Protein AF-A0A7K3WGF0-F1 (afdb_monomer)

Foldseek 3Di:
DKDKDKDKDKAQAFLVLLLVVVQCQQCCCVQFPFWPGKDFPDDDPQKTWIWTWGQQLNDTKIFIWIKGRDVVQSKMWIKTPGDIQQWPIKIWIWGWADPDRRMTMIMIMMITDTDPDRDPSDPPQHDNVSSVVSVVSRCVLRVVRSNVSSSVVRCVVVADDDFKGKDKDKDKAQAALLLLLVLVPPQQCCLLQFVQWPGWDFPDDDPFKTKIKTWGADPNDIDIFIKIWGDPPVQSKIKIWTPDDDQQWPTKIKMWGWADPDRRMIMIMIMMITGGDPFRPPRDPPDGDNVSVCVVVVVVVVVSVVRNVVSSRCCRRVVASQKAKDKDKDDAQAALLLLLVLLVVLVPQLVAPPADDRWDFPDDDPFKTWTWDDDVPWDIWIKIWGDSSRQSKIKIWTPDDTPQWPTKIWMWGWDDDPRHIMIMIMIMTGTDVVSCVPPPDVPDSSVVSSVVRVVSRVSVVVSSVSSNVPSVDPPPDDPPPPVPPPPDDPDPPPPD

Secondary structure (DSSP, 8-state):
--EEEEEEEEESS-HHHHHHHHH-GGGHHHH-TTEEEEEEEEEETTEEEEEEEEEETTEEEEEEEEEEEEGGGTEEEEEEEEPPTTEEEEEEEEEEEEEETTEEEEEEEEEEEE-S--TTSSTT--SHHHHHHHHHHHHHHHHHHHHHHHHHHHHHHT---SSEEEEEEEEEESS-HHHHHHHHH-GGGHHHH-TTEEEEEEEEE-SSEEEEEEEEEETTEEEEEEEEEEEEGGGTEEEEE-SSPPTTEEEEEEEEEEEESSSS-EEEEEEEEEEE-S--TTTBTTB-SHHHHHHHHHHHHHHHHHHHHHHHHHHHHH--TTEEEEEEEEEESS-HHHHHHHHTTTTTTHHHHTTSPPPEEEEE-SSEEEEEE--TTSPPEEEEEEEETTTTEEEEEEEEPPTTEEEEEEEEEEEEETTEEEEEEEEEEEE-HHHHHHSS----HHHHHHHHHHHHHHHHHHHHHHHHHHHHSPPPPPP---TT-SSS-SSSS---

Mean predicted aligned error: 14.02 Å

Solvent-accessible surface area (backbone atoms only — not comparable to full-atom values): 26636 Å² total; per-residue (Å²): 120,82,46,76,51,78,48,72,42,73,29,68,26,33,35,65,57,48,37,56,55,75,65,41,57,84,48,33,46,81,56,23,88,52,32,71,41,54,44,80,78,44,78,61,89,54,33,35,34,33,40,40,31,30,50,50,66,84,43,78,45,58,34,28,33,41,31,37,55,34,78,94,62,34,27,35,43,32,35,52,70,42,61,38,78,55,35,62,40,40,37,40,40,38,37,37,47,65,76,46,83,54,24,16,36,44,35,42,34,39,44,35,30,61,42,92,78,45,68,82,59,44,90,96,32,73,46,73,68,48,46,50,52,51,51,52,53,34,49,51,51,48,51,56,48,40,48,52,30,51,33,52,53,33,37,58,75,67,57,65,71,89,50,56,42,65,51,70,49,70,48,79,29,76,28,31,31,68,59,51,37,49,59,68,69,40,46,73,53,33,39,49,52,36,87,46,33,70,40,37,43,79,77,50,69,65,99,67,35,41,27,33,38,38,32,28,57,53,98,91,39,81,46,74,49,46,37,40,36,36,71,42,71,96,67,36,32,36,41,36,34,32,87,64,45,57,92,61,36,70,38,38,36,36,34,40,37,33,44,65,76,50,82,52,23,15,40,40,36,41,42,39,38,35,29,49,37,96,71,39,60,87,76,44,94,96,32,68,44,60,66,55,45,44,55,55,47,51,53,49,54,49,54,51,49,54,52,48,54,51,34,51,39,52,37,50,59,66,71,42,74,48,48,32,74,47,77,48,76,49,78,44,82,41,55,37,66,62,50,48,63,47,33,58,79,36,62,77,43,42,77,40,68,80,74,52,48,85,57,44,77,78,42,74,64,97,40,40,37,30,40,37,28,62,40,87,98,52,71,62,36,36,41,42,36,40,48,37,85,62,69,32,29,35,42,36,39,26,92,36,51,58,94,57,38,66,37,37,38,33,38,39,35,41,38,77,46,102,71,21,18,37,40,41,38,39,40,36,37,27,48,23,66,68,61,47,70,72,42,98,54,87,74,46,69,60,61,54,42,50,54,51,42,55,46,54,50,49,38,52,49,53,29,50,55,51,26,57,49,53,74,75,45,79,80,76,79,75,76,81,77,63,97,82,70,94,78,84,87,86,83,86,85,64,92,118

pLDDT: mean 82.48, std 15.1, range [29.67, 98.0]

Nearest PDB structures (foldseek):
  4xrw-assembly1_A  TM=4.717E-01  e=4.065E-22  Amycolatopsis orientalis
  2res-assembly1_A  TM=8.625E-01  e=3.646E-09  Streptomyces glaucescens
  5z8o-assembly1_A  TM=8.111E-01  e=3.290E-09  Mycolicibacterium smegmatis MC2 155
  2d4r-assembly1_A  TM=8.582E-01  e=3.327E-08  Thermus thermophilus HB8
  2le1-assembly1_A  TM=8.152E-01  e=8.493E-07  Thermobifida fusca YX

Structure (mmCIF, N/CA/C/O backbone):
data_AF-A0A7K3WGF0-F1
#
_entry.id   AF-A0A7K3WGF0-F1
#
loop_
_atom_site.group_PDB
_atom_site.id
_atom_site.type_symbol
_atom_site.label_atom_id
_atom_site.label_alt_id
_atom_site.label_comp_id
_atom_site.label_asym_id
_atom_site.label_entity_id
_atom_site.label_seq_id
_atom_site.pdbx_PDB_ins_code
_atom_site.Cartn_x
_atom_site.Cartn_y
_atom_site.Cartn_z
_atom_site.occupancy
_atom_site.B_iso_or_equiv
_atom_site.auth_seq_id
_atom_site.auth_comp_id
_atom_site.auth_asym_id
_atom_site.auth_atom_id
_atom_site.pdbx_PDB_model_num
ATOM 1 N N . MET A 1 1 ? 12.055 -16.720 -27.438 1.00 69.69 1 MET A N 1
ATOM 2 C CA . MET A 1 1 ? 10.874 -16.842 -26.551 1.00 69.69 1 MET A CA 1
ATOM 3 C C . MET A 1 1 ? 10.347 -15.445 -26.258 1.00 69.69 1 MET A C 1
ATOM 5 O O . MET A 1 1 ? 11.169 -14.547 -26.103 1.00 69.69 1 MET A O 1
ATOM 9 N N . ARG A 1 2 ? 9.026 -15.239 -26.269 1.00 83.62 2 ARG A N 1
ATOM 10 C CA . ARG A 1 2 ? 8.400 -13.961 -25.890 1.00 83.62 2 ARG A CA 1
ATOM 11 C C . ARG A 1 2 ? 8.045 -14.045 -24.406 1.00 83.62 2 ARG A C 1
ATOM 13 O O . ARG A 1 2 ? 7.442 -15.035 -24.006 1.00 83.62 2 ARG A O 1
ATOM 20 N N . ASN A 1 3 ? 8.461 -13.057 -23.628 1.00 88.75 3 ASN A N 1
ATOM 21 C CA . ASN A 1 3 ? 8.164 -12.948 -22.203 1.00 88.75 3 ASN A CA 1
ATOM 22 C C . ASN A 1 3 ? 7.114 -11.854 -21.992 1.00 88.75 3 ASN A C 1
ATOM 24 O O . ASN A 1 3 ? 7.047 -10.918 -22.793 1.00 88.75 3 ASN A O 1
ATOM 28 N N . HIS A 1 4 ? 6.332 -11.981 -20.923 1.00 90.44 4 HIS A N 1
ATOM 29 C CA . HIS A 1 4 ? 5.278 -11.042 -20.557 1.00 90.44 4 HIS A CA 1
ATOM 30 C C . HIS A 1 4 ? 5.321 -10.759 -19.051 1.00 90.44 4 HIS A C 1
ATOM 32 O O . HIS A 1 4 ? 5.556 -11.681 -18.270 1.00 90.44 4 HIS A O 1
ATOM 38 N N . ALA A 1 5 ? 5.084 -9.509 -18.659 1.00 88.44 5 ALA A N 1
ATOM 39 C CA . ALA A 1 5 ? 4.908 -9.091 -17.271 1.00 88.44 5 ALA A CA 1
ATOM 40 C C . ALA A 1 5 ? 3.811 -8.022 -17.187 1.00 88.44 5 ALA A C 1
ATOM 42 O O . ALA A 1 5 ? 3.735 -7.151 -18.054 1.00 88.44 5 ALA A O 1
ATOM 43 N N . SER A 1 6 ? 2.987 -8.071 -16.141 1.00 91.94 6 SER A N 1
ATOM 44 C CA . SER A 1 6 ? 1.867 -7.150 -15.935 1.00 91.94 6 SER A CA 1
ATOM 45 C C . SER A 1 6 ? 1.801 -6.730 -14.474 1.00 91.94 6 SER A C 1
ATOM 47 O O . SER A 1 6 ? 1.849 -7.570 -13.575 1.00 91.94 6 SER A O 1
ATOM 49 N N . HIS A 1 7 ? 1.699 -5.424 -14.255 1.00 91.50 7 HIS A N 1
ATOM 50 C CA . HIS A 1 7 ? 1.597 -4.802 -12.945 1.00 91.50 7 HIS A CA 1
ATOM 51 C C . HIS A 1 7 ? 0.440 -3.815 -12.945 1.00 91.50 7 HIS A C 1
ATOM 53 O O . HIS A 1 7 ? 0.090 -3.231 -13.971 1.00 91.50 7 HIS A O 1
ATOM 59 N N . SER A 1 8 ? -0.155 -3.603 -11.778 1.00 92.06 8 SER A N 1
ATOM 60 C CA . SER A 1 8 ? -1.238 -2.641 -11.640 1.00 92.06 8 SER A CA 1
ATOM 61 C C . SER A 1 8 ? -1.250 -2.015 -10.263 1.00 92.06 8 SER A C 1
ATOM 63 O O . SER A 1 8 ? -0.902 -2.670 -9.279 1.00 92.06 8 SER A O 1
ATOM 65 N N . VAL A 1 9 ? -1.736 -0.784 -10.185 1.00 91.25 9 VAL A N 1
ATOM 66 C CA . VAL A 1 9 ? -1.997 -0.105 -8.920 1.00 91.25 9 VAL A CA 1
ATOM 67 C C . VAL A 1 9 ? -3.327 0.637 -8.986 1.00 91.25 9 VAL A C 1
ATOM 69 O O . VAL A 1 9 ? -3.721 1.143 -10.035 1.00 91.25 9 VAL A O 1
ATOM 72 N N . VAL A 1 10 ? -4.030 0.703 -7.858 1.00 91.81 10 VAL A N 1
ATOM 73 C CA . VAL A 1 10 ? -5.218 1.551 -7.715 1.00 91.81 10 VAL A CA 1
ATOM 74 C C . VAL A 1 10 ? -4.774 2.958 -7.328 1.00 91.81 10 VAL A C 1
ATOM 76 O O . VAL A 1 10 ? -4.064 3.125 -6.332 1.00 91.81 10 VAL A O 1
ATOM 79 N N . CYS A 1 11 ? -5.230 3.960 -8.072 1.00 91.38 11 CYS A N 1
ATOM 80 C CA . CYS A 1 11 ? -5.015 5.374 -7.793 1.00 91.38 11 CYS A CA 1
ATOM 81 C C . CYS A 1 11 ? -6.334 6.006 -7.339 1.00 91.38 11 CYS A C 1
ATOM 83 O O . CYS A 1 11 ? -7.342 5.919 -8.043 1.00 91.38 11 CYS A O 1
ATOM 85 N N . ASN A 1 12 ? -6.322 6.678 -6.188 1.00 89.56 12 ASN A N 1
ATOM 86 C CA . ASN A 1 12 ? -7.443 7.471 -5.682 1.00 89.56 12 ASN A CA 1
ATOM 87 C C . ASN A 1 12 ? -7.426 8.867 -6.312 1.00 89.56 12 ASN A C 1
ATOM 89 O O . ASN A 1 12 ? -7.311 9.883 -5.632 1.00 89.56 12 ASN A O 1
ATOM 93 N N . ALA A 1 13 ? -7.468 8.885 -7.639 1.00 91.00 13 ALA A N 1
ATOM 94 C CA . ALA A 1 13 ? -7.493 10.082 -8.454 1.00 91.00 13 ALA A CA 1
ATOM 95 C C . ALA A 1 13 ? -8.327 9.827 -9.720 1.00 91.00 13 ALA A C 1
ATOM 97 O O . ALA A 1 13 ? -8.433 8.673 -10.165 1.00 91.00 13 ALA A O 1
ATOM 98 N N . PRO A 1 14 ? -8.874 10.886 -10.342 1.00 93.62 14 PRO A N 1
ATOM 99 C CA . PRO A 1 14 ? -9.517 10.780 -11.643 1.00 93.62 14 PRO A CA 1
ATOM 100 C C . PRO A 1 14 ? -8.577 10.166 -12.686 1.00 93.62 14 PRO A C 1
ATOM 102 O O . PRO A 1 14 ? -7.380 10.465 -12.726 1.00 93.62 14 PRO A O 1
ATOM 105 N N . ALA A 1 15 ? -9.131 9.344 -13.580 1.00 95.38 15 ALA A N 1
ATOM 106 C CA . ALA A 1 15 ? -8.353 8.664 -14.615 1.00 95.38 15 ALA A CA 1
ATOM 107 C C . ALA A 1 15 ? -7.576 9.643 -15.518 1.00 95.38 15 ALA A C 1
ATOM 109 O O . ALA A 1 15 ? -6.435 9.371 -15.886 1.00 95.38 15 ALA A O 1
ATOM 110 N N . ALA A 1 16 ? -8.159 10.812 -15.807 1.00 94.81 16 ALA A N 1
ATOM 111 C CA . ALA A 1 16 ? -7.507 11.872 -16.574 1.00 94.81 16 ALA A CA 1
ATOM 112 C C . ALA A 1 16 ? -6.228 12.384 -15.889 1.00 94.81 16 ALA A C 1
ATOM 114 O O . ALA A 1 16 ? -5.192 12.489 -16.531 1.00 94.81 16 ALA A O 1
ATOM 115 N N . THR A 1 17 ? -6.255 12.601 -14.570 1.00 95.12 17 THR A N 1
ATOM 116 C CA . THR A 1 17 ? -5.083 13.058 -13.805 1.00 95.12 17 THR A CA 1
ATOM 117 C C . THR A 1 17 ? -3.923 12.068 -13.895 1.00 95.12 17 THR A C 1
ATOM 119 O O . THR A 1 17 ? -2.773 12.467 -14.072 1.00 95.12 17 THR A O 1
ATOM 122 N N . VAL A 1 18 ? -4.213 10.768 -13.797 1.00 96.62 18 VAL A N 1
ATOM 123 C CA . VAL A 1 18 ? -3.192 9.718 -13.929 1.00 96.62 18 VAL A CA 1
ATOM 124 C C . VAL A 1 18 ? -2.687 9.623 -15.369 1.00 96.62 18 VAL A C 1
ATOM 126 O O . VAL A 1 18 ? -1.479 9.538 -15.584 1.00 96.62 18 VAL A O 1
ATOM 129 N N . HIS A 1 19 ? -3.587 9.693 -16.353 1.00 97.19 19 HIS A N 1
ATOM 130 C CA . HIS A 1 19 ? -3.232 9.700 -17.771 1.00 97.19 19 HIS A CA 1
ATOM 131 C C . HIS A 1 19 ? -2.302 10.874 -18.128 1.00 97.19 19 HIS A C 1
ATOM 133 O O . HIS A 1 19 ? -1.295 10.696 -18.817 1.00 97.19 19 HIS A O 1
ATOM 139 N N . ASP A 1 20 ? -2.583 12.063 -17.601 1.00 95.25 20 ASP A N 1
ATOM 140 C CA . ASP A 1 20 ? -1.766 13.256 -17.816 1.00 95.25 20 ASP A CA 1
ATOM 141 C C . ASP A 1 20 ? -0.372 13.121 -17.188 1.00 95.25 20 ASP A C 1
ATOM 143 O O . ASP A 1 20 ? 0.605 13.653 -17.714 1.00 95.25 20 ASP A O 1
ATOM 147 N N . LEU A 1 21 ? -0.240 12.405 -16.066 1.00 95.50 21 LEU A N 1
ATOM 148 C CA . LEU A 1 21 ? 1.060 12.123 -15.448 1.00 95.50 21 LEU A CA 1
ATOM 149 C C . LEU A 1 21 ? 1.896 11.148 -16.288 1.00 95.50 21 LEU A C 1
ATOM 151 O O . LEU A 1 21 ? 3.062 11.429 -16.564 1.00 95.50 21 LEU A O 1
ATOM 155 N N . ILE A 1 22 ? 1.314 10.035 -16.745 1.00 96.19 22 ILE A N 1
ATOM 156 C CA . ILE A 1 22 ? 2.056 9.050 -17.557 1.00 96.19 22 ILE A CA 1
ATOM 157 C C . ILE A 1 22 ? 2.433 9.596 -18.943 1.00 96.19 22 ILE A C 1
ATOM 159 O O . ILE A 1 22 ? 3.427 9.160 -19.528 1.00 96.19 22 ILE A O 1
ATOM 163 N N . SER A 1 23 ? 1.678 10.578 -19.447 1.00 95.00 23 SER A N 1
ATOM 164 C CA . SER A 1 23 ? 1.921 11.225 -20.743 1.00 95.00 23 SER A CA 1
ATOM 165 C C . SER A 1 23 ? 3.074 12.238 -20.716 1.00 95.00 23 SER A C 1
ATOM 167 O O . SER A 1 23 ? 3.663 12.511 -21.757 1.00 95.00 23 SER A O 1
ATOM 169 N N . ARG A 1 24 ? 3.429 12.798 -19.549 1.00 91.81 24 ARG A N 1
ATOM 170 C CA . ARG A 1 24 ? 4.448 13.859 -19.410 1.00 91.81 24 ARG A CA 1
ATOM 171 C C . ARG A 1 24 ? 5.840 13.297 -19.134 1.00 91.81 24 ARG A C 1
ATOM 173 O O . ARG A 1 24 ? 6.363 13.380 -18.025 1.00 91.81 24 ARG A O 1
ATOM 180 N N . THR A 1 25 ? 6.457 12.741 -20.167 1.00 91.81 25 THR A N 1
ATOM 181 C CA . THR A 1 25 ? 7.771 12.073 -20.101 1.00 91.81 25 THR A CA 1
ATOM 182 C C . THR A 1 25 ? 8.911 12.945 -19.610 1.00 91.81 25 THR A C 1
ATOM 184 O O . THR A 1 25 ? 9.773 12.473 -18.875 1.00 91.81 25 THR A O 1
ATOM 187 N N . SER A 1 26 ? 8.895 14.230 -19.953 1.00 89.56 26 SER A N 1
ATOM 188 C CA . SER A 1 26 ? 9.879 15.204 -19.478 1.00 89.56 26 SER A CA 1
ATOM 189 C C . SER A 1 26 ? 9.842 15.414 -17.959 1.00 89.56 26 SER A C 1
ATOM 191 O O . SER A 1 26 ? 10.837 15.843 -17.379 1.00 89.56 26 SER A O 1
ATOM 193 N N . GLU A 1 27 ? 8.731 15.085 -17.292 1.00 90.88 27 GLU A N 1
ATOM 194 C CA . GLU A 1 27 ? 8.596 15.174 -15.834 1.00 90.88 27 GLU A CA 1
ATOM 195 C C . GLU A 1 27 ? 8.996 13.880 -15.115 1.00 90.88 27 GLU A C 1
ATOM 197 O O . GLU A 1 27 ? 9.138 13.877 -13.891 1.00 90.88 27 GLU A O 1
ATOM 202 N N . TRP A 1 28 ? 9.215 12.781 -15.843 1.00 92.62 28 TRP A N 1
ATOM 203 C CA . TRP A 1 28 ? 9.505 11.475 -15.250 1.00 92.62 28 TRP A CA 1
ATOM 204 C C . TRP A 1 28 ? 10.722 11.461 -14.320 1.00 92.62 28 TRP A C 1
ATOM 206 O O . TRP A 1 28 ? 10.582 10.885 -13.249 1.00 92.62 28 TRP A O 1
ATOM 216 N N . PRO A 1 29 ? 11.852 12.142 -14.600 1.00 92.06 29 PRO A N 1
ATOM 217 C CA . PRO A 1 29 ? 12.977 12.182 -13.658 1.00 92.06 29 PRO A CA 1
ATOM 218 C C . PRO A 1 29 ? 12.641 12.813 -12.299 1.00 92.06 29 PRO A C 1
ATOM 220 O O . PRO A 1 29 ? 13.290 12.544 -11.294 1.00 92.06 29 PRO A O 1
ATOM 223 N N . ARG A 1 30 ? 11.620 13.677 -12.254 1.00 88.75 30 ARG A N 1
ATOM 224 C CA . ARG A 1 30 ? 11.115 14.265 -11.007 1.00 88.75 30 ARG A CA 1
ATOM 225 C C . ARG A 1 30 ? 10.089 13.360 -10.326 1.00 88.75 30 ARG A C 1
ATOM 227 O O . ARG A 1 30 ? 9.961 13.400 -9.104 1.00 88.75 30 ARG A O 1
ATOM 234 N N . LEU A 1 31 ? 9.304 12.628 -11.112 1.00 86.81 31 LEU A N 1
ATOM 235 C CA . LEU A 1 31 ? 8.191 11.821 -10.621 1.00 86.81 31 LEU A CA 1
ATOM 236 C C . LEU A 1 31 ? 8.635 10.426 -10.179 1.00 86.81 31 LEU A C 1
ATOM 238 O O . LEU A 1 31 ? 8.196 9.975 -9.129 1.00 86.81 31 LEU A O 1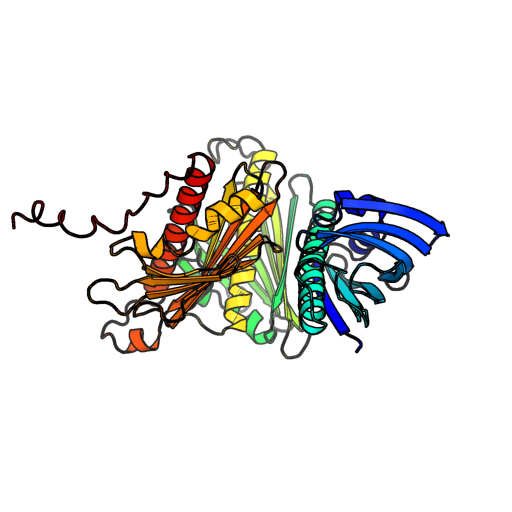
ATOM 242 N N . LEU A 1 32 ? 9.481 9.761 -10.965 1.00 89.00 32 LEU A N 1
ATOM 243 C CA . LEU A 1 32 ? 9.794 8.340 -10.860 1.00 89.00 32 LEU A CA 1
ATOM 244 C C . LEU A 1 32 ? 11.183 8.149 -10.263 1.00 89.00 32 LEU A C 1
ATOM 246 O O . LEU A 1 32 ? 12.183 8.524 -10.868 1.00 89.00 32 LEU A O 1
ATOM 250 N N . GLY A 1 33 ? 11.250 7.494 -9.107 1.00 84.50 33 GLY A N 1
ATOM 251 C CA . GLY A 1 33 ? 12.506 7.209 -8.416 1.00 84.50 33 GLY A CA 1
ATOM 252 C C . GLY A 1 33 ? 13.559 6.477 -9.266 1.00 84.50 33 GLY A C 1
ATOM 253 O O . GLY A 1 33 ? 14.732 6.819 -9.148 1.00 84.50 33 GLY A O 1
ATOM 254 N N . PRO A 1 34 ? 13.196 5.494 -10.117 1.00 84.25 34 PRO A N 1
ATOM 255 C CA . PRO A 1 34 ? 14.167 4.798 -10.965 1.00 84.25 34 PRO A CA 1
ATOM 256 C C . PRO A 1 34 ? 14.658 5.608 -12.172 1.00 84.25 34 PRO A C 1
ATOM 258 O O . PRO A 1 34 ? 15.688 5.263 -12.753 1.00 84.25 34 PRO A O 1
ATOM 261 N N . CYS A 1 35 ? 13.918 6.642 -12.583 1.00 90.44 35 CYS A N 1
ATOM 262 C CA . CYS A 1 35 ? 14.190 7.408 -13.792 1.00 90.44 35 CYS A CA 1
ATOM 263 C C . CYS A 1 35 ? 15.210 8.514 -13.500 1.00 90.44 35 CYS A C 1
ATOM 265 O O . CYS A 1 35 ? 14.911 9.475 -12.801 1.00 90.44 35 CYS A O 1
ATOM 267 N N . GLU A 1 36 ? 16.407 8.418 -14.072 1.00 89.25 36 GLU A N 1
ATOM 268 C CA . GLU A 1 36 ? 17.489 9.375 -13.813 1.00 89.25 36 GLU A CA 1
ATOM 269 C C . GLU A 1 36 ? 17.447 10.559 -14.779 1.00 89.25 36 GLU A C 1
ATOM 271 O O . GLU A 1 36 ? 17.684 11.701 -14.389 1.00 89.25 36 GLU A O 1
ATOM 276 N N . ALA A 1 37 ? 17.136 10.297 -16.050 1.00 91.94 37 ALA A N 1
ATOM 277 C CA . ALA A 1 37 ? 17.032 11.326 -17.073 1.00 91.94 37 ALA A CA 1
ATOM 278 C C . ALA A 1 37 ? 16.102 10.895 -18.209 1.00 91.94 37 ALA A C 1
ATOM 280 O O . ALA A 1 37 ? 16.042 9.721 -18.571 1.00 91.94 37 ALA A O 1
ATOM 281 N N . VAL A 1 38 ? 15.422 11.873 -18.808 1.00 95.50 38 VAL A N 1
ATOM 282 C CA . VAL A 1 38 ? 14.666 11.705 -20.051 1.00 95.50 38 VAL A CA 1
ATOM 283 C C . VAL A 1 38 ? 14.999 12.859 -20.983 1.00 95.50 38 VAL A C 1
ATOM 285 O O . VAL A 1 38 ? 14.927 14.019 -20.582 1.00 95.50 38 VAL A O 1
ATOM 288 N N . THR A 1 39 ? 15.331 12.539 -22.230 1.00 94.75 39 THR A N 1
ATOM 289 C CA . THR A 1 39 ? 15.498 13.513 -23.312 1.00 94.75 39 THR A CA 1
ATOM 290 C C . THR A 1 39 ? 14.499 13.205 -24.418 1.00 94.75 39 THR A C 1
ATOM 292 O O . THR A 1 39 ? 14.502 12.107 -24.969 1.00 94.75 39 THR A O 1
ATOM 295 N N . VAL A 1 40 ? 13.652 14.172 -24.767 1.00 95.38 40 VAL A N 1
ATOM 296 C CA . VAL A 1 40 ? 12.769 14.069 -25.938 1.00 95.38 40 VAL A CA 1
ATOM 297 C C . VAL A 1 40 ? 13.589 14.421 -27.179 1.00 95.38 40 VAL A C 1
ATOM 299 O O . VAL A 1 40 ? 14.040 15.555 -27.321 1.00 95.38 40 VAL A O 1
ATOM 302 N N . LEU A 1 41 ? 13.823 13.438 -28.046 1.00 95.81 41 LEU A N 1
ATOM 303 C CA . LEU A 1 41 ? 14.621 13.576 -29.268 1.00 95.81 41 LEU A CA 1
ATOM 304 C C . LEU A 1 41 ? 13.773 14.077 -30.441 1.00 95.81 41 LEU A C 1
ATOM 306 O O . LEU A 1 41 ? 14.212 14.927 -31.209 1.00 95.81 41 LEU A O 1
ATOM 310 N N . GLU A 1 42 ? 12.552 13.556 -30.563 1.00 95.19 42 GLU A N 1
ATOM 311 C CA . GLU A 1 42 ? 11.570 13.950 -31.575 1.00 95.19 42 GLU A CA 1
ATOM 312 C C . GLU A 1 42 ? 10.180 13.983 -30.934 1.00 95.19 42 GLU A C 1
ATOM 314 O O . GLU A 1 42 ? 9.880 13.173 -30.055 1.00 95.19 42 GLU A O 1
ATOM 319 N N . SER A 1 43 ? 9.317 14.891 -31.383 1.00 92.81 43 SER A N 1
ATOM 320 C CA . SER A 1 43 ? 7.917 14.959 -30.959 1.00 92.81 43 SER A CA 1
ATOM 321 C C . SER A 1 43 ? 7.046 15.394 -32.134 1.00 92.81 43 SER A C 1
ATOM 323 O O . SER A 1 43 ? 7.336 16.394 -32.788 1.00 92.81 43 SER A O 1
ATOM 325 N N . ASP A 1 44 ? 5.994 14.625 -32.396 1.00 91.19 44 ASP A N 1
ATOM 326 C CA . ASP A 1 44 ? 4.971 14.881 -33.408 1.00 91.19 44 ASP A CA 1
ATOM 327 C C . ASP A 1 44 ? 3.591 14.610 -32.794 1.00 91.19 44 ASP A C 1
ATOM 329 O O . ASP A 1 44 ? 3.030 13.515 -32.901 1.00 91.19 44 ASP A O 1
ATOM 333 N N . GLY A 1 45 ? 3.082 15.594 -32.048 1.00 86.81 45 GLY A N 1
ATOM 334 C CA . GLY A 1 45 ? 1.781 15.529 -31.383 1.00 86.81 45 GLY A CA 1
ATOM 335 C C . GLY A 1 45 ? 1.681 14.352 -30.401 1.00 86.81 45 GLY A C 1
ATOM 336 O O . GLY A 1 45 ? 2.319 14.402 -29.350 1.00 86.81 45 GLY A O 1
ATOM 337 N N . PRO A 1 46 ? 0.882 13.305 -30.692 1.00 91.25 46 PRO A N 1
ATOM 338 C CA . PRO A 1 46 ? 0.750 12.152 -29.806 1.00 91.25 46 PRO A CA 1
ATOM 339 C C . PRO A 1 46 ? 1.988 11.249 -29.788 1.00 91.25 46 PRO A C 1
ATOM 341 O O . PRO A 1 46 ? 2.069 10.400 -28.908 1.00 91.25 46 PRO A O 1
ATOM 344 N N . THR A 1 47 ? 2.921 11.369 -30.740 1.00 95.69 47 THR A N 1
ATOM 345 C CA . THR A 1 47 ? 4.097 10.487 -30.819 1.00 95.69 47 THR A CA 1
ATOM 346 C C . THR A 1 47 ? 5.371 11.208 -30.394 1.00 95.69 47 THR A C 1
ATOM 348 O O . THR A 1 47 ? 5.608 12.350 -30.772 1.00 95.69 47 THR A O 1
ATOM 351 N N . GLU A 1 48 ? 6.226 10.524 -29.645 1.00 96.25 48 GLU A N 1
ATOM 352 C CA . GLU A 1 48 ? 7.528 11.024 -29.202 1.00 96.25 48 GLU A CA 1
ATOM 353 C C . GLU A 1 48 ? 8.600 9.938 -29.355 1.00 96.25 48 GLU A C 1
ATOM 355 O O . GLU A 1 48 ? 8.346 8.753 -29.130 1.00 96.25 48 GLU A O 1
ATOM 360 N N . LEU A 1 49 ? 9.812 10.335 -29.739 1.00 97.25 49 LEU A N 1
ATOM 361 C CA . LEU A 1 49 ? 11.014 9.522 -29.587 1.00 97.25 49 LEU A CA 1
ATOM 362 C C . LEU A 1 49 ? 11.762 10.050 -28.369 1.00 97.25 49 LEU A C 1
ATOM 364 O O . LEU A 1 49 ? 12.205 11.197 -28.366 1.00 97.25 49 LEU A O 1
ATOM 368 N N . VAL A 1 50 ? 11.913 9.217 -27.348 1.00 96.25 50 VAL A N 1
ATOM 369 C CA . VAL A 1 50 ? 12.569 9.592 -26.094 1.00 96.25 50 VAL A CA 1
ATOM 370 C C . VAL A 1 50 ? 13.787 8.722 -25.846 1.00 96.25 50 VAL A C 1
ATOM 372 O O . VAL A 1 50 ? 13.760 7.519 -26.099 1.00 96.25 50 VAL A O 1
ATOM 375 N N . GLU A 1 51 ? 14.846 9.327 -25.325 1.00 96.00 51 GLU A N 1
ATOM 376 C CA . GLU A 1 51 ? 15.953 8.629 -24.686 1.00 96.00 51 GLU A CA 1
ATOM 377 C C . GLU A 1 51 ? 15.740 8.657 -23.177 1.00 96.00 51 GLU A C 1
ATOM 379 O O . GLU A 1 51 ? 15.564 9.724 -22.590 1.00 96.00 51 GLU A O 1
ATOM 384 N N . ILE A 1 52 ? 15.715 7.480 -22.564 1.00 94.06 52 ILE A N 1
ATOM 385 C CA . ILE A 1 52 ? 15.479 7.303 -21.134 1.00 94.06 52 ILE A CA 1
ATOM 386 C C . ILE A 1 52 ? 16.733 6.684 -20.542 1.00 94.06 52 ILE A C 1
ATOM 388 O O . ILE A 1 52 ? 17.238 5.694 -21.072 1.00 94.06 52 ILE A O 1
ATOM 392 N N . THR A 1 53 ? 17.194 7.250 -19.433 1.00 92.00 53 THR A N 1
ATOM 393 C CA . THR A 1 53 ? 18.212 6.658 -18.570 1.00 92.00 53 THR A CA 1
ATOM 394 C C . THR A 1 53 ? 17.569 6.337 -17.235 1.00 92.00 53 THR A C 1
ATOM 396 O O . THR A 1 53 ? 17.024 7.224 -16.574 1.00 92.00 53 THR A O 1
ATOM 399 N N . ALA A 1 54 ? 17.627 5.071 -16.840 1.00 87.94 54 ALA A N 1
ATOM 400 C CA . ALA A 1 54 ? 17.082 4.604 -15.576 1.00 87.94 54 ALA A CA 1
ATOM 401 C C . ALA A 1 54 ? 18.040 3.637 -14.888 1.00 87.94 54 ALA A C 1
ATOM 403 O O . ALA A 1 54 ? 18.837 2.946 -15.533 1.00 87.94 54 ALA A O 1
ATOM 404 N N . ARG A 1 55 ? 17.923 3.549 -13.565 1.00 83.62 55 ARG A N 1
ATOM 405 C CA . ARG A 1 55 ? 18.694 2.607 -12.760 1.00 83.62 55 ARG A CA 1
ATOM 406 C C . ARG A 1 55 ? 17.931 1.301 -12.605 1.00 83.62 55 ARG A C 1
ATOM 408 O O . ARG A 1 55 ? 17.075 1.158 -11.737 1.00 83.62 55 ARG A O 1
ATOM 415 N N . LEU A 1 56 ? 18.282 0.318 -13.425 1.00 78.75 56 LEU A N 1
ATOM 416 C CA . LEU A 1 56 ? 17.713 -1.019 -13.360 1.00 78.75 56 LEU A CA 1
ATOM 417 C C . LEU A 1 56 ? 18.605 -1.897 -12.504 1.00 78.75 56 LEU A C 1
ATOM 419 O O . LEU A 1 56 ? 19.718 -2.250 -12.891 1.00 78.75 56 LEU A O 1
ATOM 423 N N . GLN A 1 57 ? 18.094 -2.274 -11.332 1.00 72.12 57 GLN A N 1
ATOM 424 C CA . GLN A 1 57 ? 18.762 -3.247 -10.480 1.00 72.12 57 GLN A CA 1
ATOM 425 C C . GLN A 1 57 ? 20.221 -2.823 -10.142 1.00 72.12 57 GLN A C 1
ATOM 427 O O . GLN A 1 57 ? 21.159 -3.618 -10.202 1.00 72.12 57 GLN A O 1
ATOM 432 N N . GLY A 1 58 ? 20.407 -1.536 -9.825 1.00 73.94 58 GLY A N 1
ATOM 433 C CA . GLY A 1 58 ? 21.702 -0.913 -9.509 1.00 73.94 58 GLY A CA 1
ATOM 434 C C . GLY A 1 58 ? 22.523 -0.469 -10.727 1.00 73.94 58 GLY A C 1
ATOM 435 O O . GLY A 1 58 ? 23.398 0.386 -10.589 1.00 73.94 58 GLY A O 1
ATOM 436 N N . VAL A 1 59 ? 22.201 -0.976 -11.919 1.00 77.00 59 VAL A N 1
ATOM 437 C CA . VAL A 1 59 ? 22.906 -0.685 -13.170 1.00 77.00 59 VAL A CA 1
ATOM 438 C C . VAL A 1 59 ? 22.190 0.436 -13.921 1.00 77.00 59 VAL A C 1
ATOM 440 O O . VAL A 1 59 ? 21.005 0.326 -14.234 1.00 77.00 59 VAL A O 1
ATOM 443 N N . GLY A 1 60 ? 22.905 1.520 -14.224 1.00 84.19 60 GLY A N 1
ATOM 444 C CA . GLY A 1 60 ? 22.397 2.574 -15.102 1.00 84.19 60 GLY A CA 1
ATOM 445 C C . GLY A 1 60 ? 22.289 2.056 -16.533 1.00 84.19 60 GLY A C 1
ATOM 446 O O . GLY A 1 60 ? 23.274 1.579 -17.097 1.00 84.19 60 GLY A O 1
ATOM 447 N N . MET A 1 61 ? 21.095 2.122 -17.112 1.00 87.88 61 MET A N 1
ATOM 448 C CA . MET A 1 61 ? 20.837 1.708 -18.486 1.00 87.88 61 MET A CA 1
ATOM 449 C C . MET A 1 61 ? 20.161 2.840 -19.243 1.00 87.88 61 MET A C 1
ATOM 451 O O . MET A 1 61 ? 19.262 3.490 -18.714 1.00 87.88 61 MET A O 1
ATOM 455 N N . SER A 1 62 ? 20.573 3.026 -20.495 1.00 90.69 62 SER A N 1
ATOM 456 C CA . SER A 1 62 ? 19.966 3.992 -21.405 1.00 90.69 62 SER A CA 1
ATOM 457 C C . SER A 1 62 ? 19.410 3.289 -22.631 1.00 90.69 62 SER A C 1
ATOM 459 O O . SER A 1 62 ? 20.031 2.373 -23.177 1.00 90.69 62 SER A O 1
ATOM 461 N N . TRP A 1 63 ? 18.240 3.726 -23.075 1.00 93.75 63 TRP A N 1
ATOM 462 C CA . TRP A 1 63 ? 17.600 3.221 -24.281 1.00 93.75 63 TRP A CA 1
ATOM 463 C C . TRP A 1 63 ? 16.767 4.299 -24.950 1.00 93.75 63 TRP A C 1
ATOM 465 O O . TRP A 1 63 ? 16.459 5.328 -24.355 1.00 93.75 63 TRP A O 1
ATOM 475 N N . GLN A 1 64 ? 16.374 4.037 -26.195 1.00 96.31 64 GLN A N 1
ATOM 476 C CA . GLN A 1 64 ? 15.451 4.907 -26.913 1.00 96.31 64 GLN A CA 1
ATOM 477 C C . GLN A 1 64 ? 14.140 4.181 -27.144 1.00 96.31 64 GLN A C 1
ATOM 479 O O . GLN A 1 64 ? 14.135 3.038 -27.608 1.00 96.31 64 GLN A O 1
ATOM 484 N N . SER A 1 65 ? 13.034 4.849 -26.847 1.00 95.75 65 SER A N 1
ATOM 485 C CA . SER A 1 65 ? 11.692 4.337 -27.083 1.00 95.75 65 SER A CA 1
ATOM 486 C C . SER A 1 65 ? 10.894 5.323 -27.918 1.00 95.75 65 SER A C 1
ATOM 488 O O . SER A 1 65 ? 10.925 6.526 -27.671 1.00 95.75 65 SER A O 1
ATOM 490 N N . ARG A 1 66 ? 10.168 4.801 -28.905 1.00 97.44 66 ARG A N 1
ATOM 491 C CA . ARG A 1 66 ? 9.107 5.542 -29.575 1.00 97.44 66 ARG A CA 1
ATOM 492 C C . ARG A 1 66 ? 7.816 5.271 -28.832 1.00 97.44 66 ARG A C 1
ATOM 494 O O . ARG A 1 66 ? 7.455 4.113 -28.637 1.00 97.44 66 ARG A O 1
ATOM 501 N N . ARG A 1 67 ? 7.134 6.331 -28.433 1.00 96.94 67 ARG A N 1
ATOM 502 C CA . ARG A 1 67 ? 5.900 6.264 -27.667 1.00 96.94 67 ARG A CA 1
ATOM 503 C C . ARG A 1 67 ? 4.794 6.986 -28.399 1.00 96.94 67 ARG A C 1
ATOM 505 O O . ARG A 1 67 ? 5.055 7.972 -29.074 1.00 96.94 67 ARG A O 1
ATOM 512 N N . THR A 1 68 ? 3.573 6.514 -28.223 1.00 97.75 68 THR A N 1
ATOM 513 C CA . THR A 1 68 ? 2.361 7.148 -28.717 1.00 97.75 68 THR A CA 1
ATOM 514 C C . THR A 1 68 ? 1.385 7.271 -27.557 1.00 97.75 68 THR A C 1
ATOM 516 O O . THR A 1 68 ? 0.945 6.267 -26.995 1.00 97.75 68 THR A O 1
ATOM 519 N N . VAL A 1 69 ? 1.055 8.503 -27.187 1.00 97.06 69 VAL A N 1
ATOM 520 C CA . VAL A 1 69 ? -0.025 8.831 -26.259 1.00 97.06 69 VAL A CA 1
ATOM 521 C C . VAL A 1 69 ? -1.353 8.572 -26.964 1.00 97.06 69 VAL A C 1
ATOM 523 O O . VAL A 1 69 ? -1.555 8.969 -28.112 1.00 97.06 69 VAL A O 1
ATOM 526 N N . ARG A 1 70 ? -2.257 7.878 -26.276 1.00 95.62 70 ARG A N 1
ATOM 527 C CA . ARG A 1 70 ? -3.542 7.392 -26.785 1.00 95.62 70 ARG A CA 1
ATOM 528 C C . ARG A 1 70 ? -4.673 7.902 -25.880 1.00 95.62 70 ARG A C 1
ATOM 530 O O . ARG A 1 70 ? -5.196 7.129 -25.066 1.00 95.62 70 ARG A O 1
ATOM 537 N N . PRO A 1 71 ? -5.052 9.194 -25.966 1.00 94.00 71 PRO A N 1
ATOM 538 C CA . PRO A 1 71 ? -6.068 9.773 -25.085 1.00 94.00 71 PRO A CA 1
ATOM 539 C C . PRO A 1 71 ? -7.421 9.059 -25.180 1.00 94.00 71 PRO A C 1
ATOM 541 O O . PRO A 1 71 ? -8.158 8.993 -24.202 1.00 94.00 71 PRO A O 1
ATOM 544 N N . GLU A 1 72 ? -7.738 8.480 -26.340 1.00 92.88 72 GLU A N 1
ATOM 545 C CA . GLU A 1 72 ? -9.000 7.792 -26.610 1.00 92.88 72 GLU A CA 1
ATOM 546 C C . GLU A 1 72 ? -9.178 6.480 -25.831 1.00 92.88 72 GLU A C 1
ATOM 548 O O . GLU A 1 72 ? -10.301 6.007 -25.673 1.00 92.88 72 GLU A O 1
ATOM 553 N N . VAL A 1 73 ? -8.084 5.903 -25.326 1.00 91.75 73 VAL A N 1
ATOM 554 C CA . VAL A 1 73 ? -8.096 4.721 -24.445 1.00 91.75 73 VAL A CA 1
ATOM 555 C C . VAL A 1 73 ? -7.407 4.985 -23.103 1.00 91.75 73 VAL A C 1
ATOM 557 O O . VAL A 1 73 ? -7.074 4.033 -22.398 1.00 91.75 73 VAL A O 1
ATOM 560 N N . LEU A 1 74 ? -7.171 6.261 -22.767 1.00 96.44 74 LEU A N 1
ATOM 561 C CA . LEU A 1 74 ? -6.404 6.698 -21.595 1.00 96.44 74 LEU A CA 1
ATOM 562 C C . LEU A 1 74 ? -5.122 5.874 -21.414 1.00 96.44 74 LEU A C 1
ATOM 564 O O . LEU A 1 74 ? -4.879 5.273 -20.364 1.00 96.44 74 LEU A O 1
ATOM 568 N N . GLY A 1 75 ? -4.315 5.799 -22.471 1.00 97.06 75 GLY A N 1
ATOM 569 C CA . GLY A 1 75 ? -3.150 4.929 -22.502 1.00 97.06 75 GLY A CA 1
ATOM 570 C C . GLY A 1 75 ?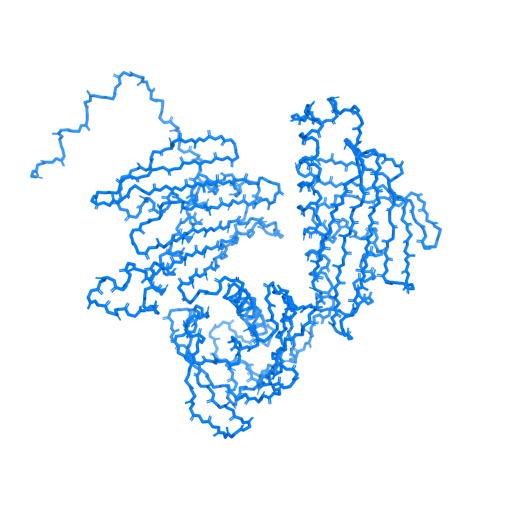 -1.935 5.536 -23.177 1.00 97.06 75 GLY A C 1
ATOM 571 O O . GLY A 1 75 ? -2.004 6.557 -23.853 1.00 97.06 75 GLY A O 1
ATOM 572 N N . VAL A 1 76 ? -0.809 4.852 -23.016 1.00 97.94 76 VAL A N 1
ATOM 573 C CA . VAL A 1 76 ? 0.421 5.127 -23.757 1.00 97.94 76 VAL A CA 1
ATOM 574 C C . VAL A 1 76 ? 0.978 3.805 -24.257 1.00 97.94 76 VAL A C 1
ATOM 576 O O . VAL A 1 76 ? 1.137 2.863 -23.481 1.00 97.94 76 VAL A O 1
ATOM 579 N N . ASP A 1 77 ? 1.266 3.738 -25.551 1.00 97.81 77 ASP A N 1
ATOM 580 C CA . ASP A 1 77 ? 1.977 2.621 -26.166 1.00 97.81 77 ASP A CA 1
ATOM 581 C C . ASP A 1 77 ? 3.433 3.028 -26.365 1.00 97.81 77 ASP A C 1
ATOM 583 O O . ASP A 1 77 ? 3.705 4.126 -26.838 1.00 97.81 77 ASP A O 1
ATOM 587 N N . ALA A 1 78 ? 4.374 2.161 -26.021 1.00 96.75 78 ALA A N 1
ATOM 588 C CA . ALA A 1 78 ? 5.799 2.414 -26.158 1.00 96.75 78 ALA A CA 1
ATOM 589 C C . ALA A 1 78 ? 6.486 1.205 -26.789 1.00 96.75 78 ALA A C 1
ATOM 591 O O . ALA A 1 78 ? 6.228 0.061 -26.416 1.00 96.75 78 ALA A O 1
ATOM 592 N N . GLU A 1 79 ? 7.383 1.448 -27.735 1.00 96.25 79 GLU A N 1
ATOM 593 C CA . GLU A 1 79 ? 8.195 0.422 -28.375 1.00 96.25 79 GLU A CA 1
ATOM 594 C C . GLU A 1 79 ? 9.670 0.808 -28.312 1.00 96.25 79 GLU A C 1
ATOM 596 O O . GLU A 1 79 ? 10.049 1.968 -28.492 1.00 96.25 79 GLU A O 1
ATOM 601 N N . LEU A 1 80 ? 10.511 -0.172 -28.006 1.00 93.94 80 LEU A N 1
ATOM 602 C CA . LEU A 1 80 ? 11.955 -0.016 -27.941 1.00 93.94 80 LEU A CA 1
ATOM 603 C C . LEU A 1 80 ? 12.519 0.167 -29.357 1.00 93.94 80 LEU A C 1
ATOM 605 O O . LEU A 1 80 ? 12.345 -0.699 -30.211 1.00 93.94 80 LEU A O 1
ATOM 609 N N . VAL A 1 81 ? 13.207 1.284 -29.595 1.00 92.69 81 VAL A N 1
ATOM 610 C CA . VAL A 1 81 ? 13.848 1.613 -30.881 1.00 92.69 81 VAL A CA 1
ATOM 611 C C . VAL A 1 81 ? 15.337 1.302 -30.832 1.00 92.69 81 VAL A C 1
ATOM 613 O O . VAL A 1 81 ? 15.857 0.629 -31.719 1.00 92.69 81 VAL A O 1
ATOM 616 N N . ARG A 1 82 ? 16.022 1.767 -29.780 1.00 89.81 82 ARG A N 1
ATOM 617 C CA . ARG A 1 82 ? 17.411 1.392 -29.498 1.00 89.81 82 ARG A CA 1
ATOM 618 C C . ARG A 1 82 ? 17.412 0.427 -28.314 1.00 89.81 82 ARG A C 1
ATOM 620 O O . ARG A 1 82 ? 16.956 0.834 -27.245 1.00 89.81 82 ARG A O 1
ATOM 627 N N . PRO A 1 83 ? 17.885 -0.819 -28.490 1.00 79.25 83 PRO A N 1
ATOM 628 C CA . PRO A 1 83 ? 17.820 -1.827 -27.445 1.00 79.25 83 PRO A CA 1
ATOM 629 C C . PRO A 1 83 ? 18.692 -1.461 -26.241 1.00 79.25 83 PRO A C 1
ATOM 631 O O . PRO A 1 83 ? 19.789 -0.926 -26.399 1.00 79.25 83 PRO A O 1
ATOM 634 N N . MET A 1 84 ? 18.201 -1.788 -25.047 1.00 84.88 84 MET A N 1
ATOM 635 C CA . MET A 1 84 ? 19.005 -1.838 -23.822 1.00 84.88 84 MET A CA 1
ATOM 636 C C . MET A 1 84 ? 19.742 -3.188 -23.734 1.00 84.88 84 MET A C 1
ATOM 638 O O . MET A 1 84 ? 19.290 -4.163 -24.349 1.00 84.88 84 MET A O 1
ATOM 642 N N . PRO A 1 85 ? 20.840 -3.295 -22.959 1.00 87.12 85 PRO A N 1
ATOM 643 C CA . PRO A 1 85 ? 21.532 -4.564 -22.744 1.00 87.12 85 PRO A CA 1
ATOM 644 C C . PRO A 1 85 ? 20.573 -5.709 -22.383 1.00 87.12 85 PRO A C 1
ATOM 646 O O . PRO A 1 85 ? 19.620 -5.527 -21.627 1.00 87.12 85 PRO A O 1
ATOM 649 N N . LEU A 1 86 ? 20.837 -6.899 -22.934 1.00 89.62 86 LEU A N 1
ATOM 650 C CA . LEU A 1 86 ? 20.047 -8.135 -22.790 1.00 89.62 86 LEU A CA 1
ATOM 651 C C . LEU A 1 86 ? 18.655 -8.147 -23.452 1.00 89.62 86 LEU A C 1
ATOM 653 O O . LEU A 1 86 ? 18.097 -9.237 -23.605 1.00 89.62 86 LEU A O 1
ATOM 657 N N . VAL A 1 87 ? 18.087 -7.011 -23.870 1.00 92.81 87 VAL A N 1
ATOM 658 C CA . VAL A 1 87 ? 16.717 -6.931 -24.411 1.00 92.81 87 VAL A CA 1
ATOM 659 C C . VAL A 1 87 ? 16.732 -6.573 -25.894 1.00 92.81 87 VAL A C 1
ATOM 661 O O . VAL A 1 87 ? 17.016 -5.446 -26.281 1.00 92.81 87 VAL A O 1
ATOM 664 N N . ALA A 1 88 ? 16.354 -7.535 -26.736 1.00 92.94 88 ALA A N 1
ATOM 665 C CA . ALA A 1 88 ? 16.311 -7.368 -28.187 1.00 92.94 88 ALA A CA 1
ATOM 666 C C . ALA A 1 88 ? 15.115 -6.526 -28.656 1.00 92.94 88 ALA A C 1
ATOM 668 O O . ALA A 1 88 ? 15.203 -5.807 -29.645 1.00 92.94 88 ALA A O 1
ATOM 669 N N . SER A 1 89 ? 13.977 -6.642 -27.971 1.00 94.25 89 SER A N 1
ATOM 670 C CA . SER A 1 89 ? 12.763 -5.881 -28.277 1.00 94.25 89 SER A CA 1
ATOM 671 C C . SER A 1 89 ? 11.888 -5.789 -27.039 1.00 94.25 89 SER A C 1
ATOM 673 O O . SER A 1 89 ? 11.764 -6.787 -26.324 1.00 94.25 89 SER A O 1
ATOM 675 N N . MET A 1 90 ? 11.215 -4.660 -26.845 1.00 95.06 90 MET A N 1
ATOM 676 C CA . MET A 1 90 ? 10.238 -4.472 -25.778 1.00 95.06 90 MET A CA 1
ATOM 677 C C . MET A 1 90 ? 9.098 -3.586 -26.266 1.00 95.06 90 MET A C 1
ATOM 679 O O . MET A 1 90 ? 9.332 -2.566 -26.912 1.00 95.06 90 MET A O 1
ATOM 683 N N . ARG A 1 91 ? 7.875 -3.991 -25.936 1.00 96.44 91 ARG A N 1
ATOM 684 C CA . ARG A 1 91 ? 6.687 -3.153 -25.985 1.00 96.44 91 ARG A CA 1
ATOM 685 C C . ARG A 1 91 ? 6.208 -2.937 -24.562 1.00 96.44 91 ARG A C 1
ATOM 687 O O . ARG A 1 91 ? 6.009 -3.915 -23.845 1.00 96.44 91 ARG A O 1
ATOM 694 N N . THR A 1 92 ? 6.003 -1.683 -24.199 1.00 96.44 92 THR A N 1
ATOM 695 C CA . THR A 1 92 ? 5.448 -1.287 -22.910 1.00 96.44 92 THR A CA 1
ATOM 696 C C . THR A 1 92 ? 4.105 -0.619 -23.147 1.00 96.44 92 THR A C 1
ATOM 698 O O . THR A 1 92 ? 3.976 0.226 -24.030 1.00 96.44 92 THR A O 1
ATOM 701 N N . THR A 1 93 ? 3.098 -1.016 -22.381 1.00 97.50 93 THR A N 1
ATOM 702 C CA . THR A 1 93 ? 1.736 -0.504 -22.518 1.00 97.50 93 THR A CA 1
ATOM 703 C C . THR A 1 93 ? 1.265 0.008 -21.171 1.00 97.50 93 THR A C 1
ATOM 705 O O . THR A 1 93 ? 1.247 -0.737 -20.196 1.00 97.50 93 THR A O 1
ATOM 708 N N . TRP A 1 94 ? 0.859 1.272 -21.135 1.00 98.00 94 TRP A N 1
ATOM 709 C CA . TRP A 1 94 ? 0.186 1.875 -19.995 1.00 98.00 94 TRP A CA 1
ATOM 710 C C . TRP A 1 94 ? -1.296 2.022 -20.304 1.00 98.00 94 TRP A C 1
ATOM 712 O O . TRP A 1 94 ? -1.657 2.473 -21.398 1.00 98.00 94 TRP A O 1
ATOM 722 N N . ARG A 1 95 ? -2.159 1.673 -19.351 1.00 97.44 95 ARG A N 1
ATOM 723 C CA . ARG A 1 95 ? -3.609 1.882 -19.450 1.00 97.44 95 ARG A CA 1
ATOM 724 C C . ARG A 1 95 ? -4.161 2.395 -18.136 1.00 97.44 95 ARG A C 1
ATOM 726 O O . ARG A 1 95 ? -3.846 1.850 -17.083 1.00 97.44 95 ARG A O 1
ATOM 733 N N . VAL A 1 96 ? -5.017 3.405 -18.209 1.00 97.75 96 VAL A N 1
ATOM 734 C CA . VAL A 1 96 ? -5.770 3.903 -17.062 1.00 97.75 96 VAL A CA 1
ATOM 735 C C . VAL A 1 96 ? -7.225 3.490 -17.222 1.00 97.75 96 VAL A C 1
ATOM 737 O O . VAL A 1 96 ? -7.930 3.964 -18.108 1.00 97.75 96 VAL A O 1
ATOM 740 N N . VAL A 1 97 ? -7.686 2.596 -16.355 1.00 93.56 97 VAL A N 1
ATOM 741 C CA . VAL A 1 97 ? -9.071 2.121 -16.352 1.00 93.56 97 VAL A CA 1
ATOM 742 C C . VAL A 1 97 ? -9.821 2.835 -15.240 1.00 93.56 97 VAL A C 1
ATOM 744 O O . VAL A 1 97 ? -9.523 2.637 -14.062 1.00 93.56 97 VAL A O 1
ATOM 747 N N . ALA A 1 98 ? -10.791 3.675 -15.598 1.00 90.88 98 ALA A N 1
ATOM 748 C CA . ALA A 1 98 ? -11.652 4.324 -14.618 1.00 90.88 98 ALA A CA 1
ATOM 749 C C . ALA A 1 98 ? -12.481 3.275 -13.859 1.00 90.88 98 ALA A C 1
ATOM 751 O O . ALA A 1 98 ? -13.134 2.424 -14.461 1.00 90.88 98 ALA A O 1
ATOM 752 N N . VAL A 1 99 ? -12.455 3.353 -12.530 1.00 85.69 99 VAL A N 1
ATOM 753 C CA . VAL A 1 99 ? -13.358 2.603 -11.644 1.00 85.69 99 VAL A CA 1
ATOM 754 C C . VAL A 1 99 ? -14.591 3.460 -11.345 1.00 85.69 99 VAL A C 1
ATOM 756 O O . VAL A 1 99 ? -15.711 2.956 -11.334 1.00 85.69 99 VAL A O 1
ATOM 759 N N . ASN A 1 100 ? -14.378 4.758 -11.111 1.00 82.50 100 ASN A N 1
ATOM 760 C CA . ASN A 1 100 ? -15.383 5.818 -10.995 1.00 82.50 100 ASN A CA 1
ATOM 761 C C . ASN A 1 100 ? -14.707 7.189 -11.226 1.00 82.50 100 ASN A C 1
ATOM 763 O O . ASN A 1 100 ? -13.528 7.239 -11.576 1.00 82.50 100 ASN A O 1
ATOM 767 N N . ASP A 1 101 ? -15.427 8.292 -11.012 1.00 85.12 101 ASP A N 1
ATOM 768 C CA . ASP A 1 101 ? -14.931 9.658 -11.261 1.00 85.12 101 ASP A CA 1
ATOM 769 C C . ASP A 1 101 ? -13.703 10.047 -10.414 1.00 85.12 101 ASP A C 1
ATOM 771 O O . ASP A 1 101 ? -12.942 10.939 -10.782 1.00 85.12 101 ASP A O 1
ATOM 775 N N . GLU A 1 102 ? -13.477 9.359 -9.295 1.00 83.88 102 GLU A N 1
ATOM 776 C CA . GLU A 1 102 ? -12.438 9.661 -8.305 1.00 83.88 102 GLU A CA 1
ATOM 777 C C . GLU A 1 102 ? -11.421 8.511 -8.141 1.00 83.88 102 GLU A C 1
ATOM 779 O O . GLU A 1 102 ? -10.533 8.581 -7.291 1.00 83.88 102 GLU A O 1
ATOM 784 N N . GLN A 1 103 ? -11.554 7.421 -8.903 1.00 89.50 103 GLN A N 1
ATOM 785 C CA . GLN A 1 103 ? -10.680 6.249 -8.818 1.00 89.50 103 GLN A CA 1
ATOM 786 C C . GLN A 1 103 ? -10.407 5.636 -10.178 1.00 89.50 103 GLN A C 1
ATOM 788 O O . GLN A 1 103 ? -11.305 5.436 -10.997 1.00 89.50 103 GLN A O 1
ATOM 793 N N . CYS A 1 104 ? -9.176 5.179 -10.353 1.00 92.25 104 CYS A N 1
ATOM 794 C CA . CYS A 1 104 ? -8.786 4.390 -11.505 1.00 92.25 104 CYS A CA 1
ATOM 795 C C . CYS A 1 104 ? -7.763 3.313 -11.136 1.00 92.25 104 CYS A C 1
ATOM 797 O O . CYS A 1 104 ? -7.157 3.331 -10.065 1.00 92.25 104 CYS A O 1
ATOM 799 N N . VAL A 1 105 ? -7.584 2.355 -12.039 1.00 93.62 105 VAL A N 1
ATOM 800 C CA . VAL A 1 105 ? -6.477 1.403 -12.017 1.00 93.62 105 VAL A CA 1
ATOM 801 C C . VAL A 1 105 ? -5.492 1.820 -13.096 1.00 93.62 105 VAL A C 1
ATOM 803 O O . VAL A 1 105 ? -5.874 1.946 -14.259 1.00 93.62 105 VAL A O 1
ATOM 806 N N . LEU A 1 106 ? -4.235 2.024 -12.717 1.00 96.88 106 LEU A N 1
ATOM 807 C CA . LEU A 1 106 ? -3.127 2.177 -13.650 1.00 96.88 106 LEU A CA 1
ATOM 808 C C . LEU A 1 106 ? -2.505 0.801 -13.881 1.00 96.88 106 LEU A C 1
ATOM 810 O O . LEU A 1 106 ? -2.039 0.173 -12.932 1.00 96.88 106 LEU A O 1
ATOM 814 N N . LEU A 1 107 ? -2.521 0.339 -15.127 1.00 95.88 107 LEU A N 1
ATOM 815 C CA . LEU A 1 107 ? -1.918 -0.910 -15.572 1.00 95.88 107 LEU A CA 1
ATOM 816 C C . LEU A 1 107 ? -0.650 -0.611 -16.367 1.00 95.88 107 LEU A C 1
ATOM 818 O O . LEU A 1 107 ? -0.627 0.319 -17.177 1.00 95.88 107 LEU A O 1
ATOM 822 N N . LEU A 1 108 ? 0.367 -1.438 -16.151 1.00 97.38 108 LEU A N 1
ATOM 823 C CA . LEU A 1 108 ? 1.650 -1.412 -16.833 1.00 97.38 108 LEU A CA 1
ATOM 824 C C . LEU A 1 108 ? 2.004 -2.821 -17.304 1.00 97.38 108 LEU A C 1
ATOM 826 O O . LEU A 1 108 ? 2.225 -3.725 -16.496 1.00 97.38 108 LEU A O 1
ATOM 830 N N . GLU A 1 109 ? 2.090 -2.997 -18.615 1.00 96.38 109 GLU A N 1
ATOM 831 C CA . GLU A 1 109 ? 2.372 -4.280 -19.250 1.00 96.38 109 GLU A CA 1
ATOM 832 C C . GLU A 1 109 ? 3.643 -4.212 -20.090 1.00 96.38 109 GLU A C 1
ATOM 834 O O . GLU A 1 109 ? 3.882 -3.234 -20.798 1.00 96.38 109 GLU A O 1
ATOM 839 N N . HIS A 1 110 ? 4.428 -5.284 -20.050 1.00 95.50 110 HIS A N 1
ATOM 840 C CA . HIS A 1 110 ? 5.656 -5.447 -20.814 1.00 95.50 110 HIS A CA 1
ATOM 841 C C . HIS A 1 110 ? 5.597 -6.734 -21.628 1.00 95.50 110 HIS A C 1
ATOM 843 O O . HIS A 1 110 ? 5.470 -7.819 -21.068 1.00 95.50 110 HIS A O 1
ATOM 849 N N . ASP A 1 111 ? 5.786 -6.625 -22.939 1.00 95.50 111 ASP A N 1
ATOM 850 C CA . ASP A 1 111 ? 6.047 -7.754 -23.827 1.00 95.50 111 ASP A CA 1
ATOM 851 C C . ASP A 1 111 ? 7.458 -7.628 -24.394 1.00 95.50 111 ASP A C 1
ATOM 853 O O . ASP A 1 111 ? 7.743 -6.700 -25.155 1.00 95.50 111 ASP A O 1
ATOM 857 N N . TYR A 1 112 ? 8.345 -8.573 -24.093 1.00 94.50 112 TYR A N 1
ATOM 858 C CA . TYR A 1 112 ? 9.753 -8.436 -24.467 1.00 94.50 112 TYR A CA 1
ATOM 859 C C . TYR A 1 112 ? 10.400 -9.731 -24.952 1.00 94.50 112 TYR A C 1
ATOM 861 O O . TYR A 1 112 ? 9.909 -10.847 -24.749 1.00 94.50 112 TYR A O 1
ATOM 869 N N . ARG A 1 113 ? 11.531 -9.574 -25.641 1.00 94.31 113 ARG A N 1
ATOM 870 C CA . ARG A 1 113 ? 12.407 -10.664 -26.080 1.00 94.31 113 ARG A CA 1
ATOM 871 C C . ARG A 1 113 ? 13.829 -10.348 -25.661 1.00 94.31 113 ARG A C 1
ATOM 873 O O . ARG A 1 113 ? 14.285 -9.219 -25.811 1.00 94.31 113 ARG A O 1
ATOM 880 N N . LEU A 1 114 ? 14.523 -11.366 -25.175 1.00 93.19 114 LEU A N 1
ATOM 881 C CA . LEU A 1 114 ? 15.936 -11.260 -24.833 1.00 93.19 114 LEU A CA 1
ATOM 882 C C . LEU A 1 114 ? 16.805 -11.417 -26.077 1.00 93.19 114 LEU A C 1
ATOM 884 O O . LEU A 1 114 ? 16.422 -12.166 -26.983 1.00 93.19 114 LEU A O 1
ATOM 888 N N . CYS A 1 115 ? 17.977 -10.787 -26.064 1.00 91.75 115 CYS A N 1
ATOM 889 C CA . CYS A 1 115 ? 19.039 -11.043 -27.033 1.00 91.75 115 CYS A CA 1
ATOM 890 C C . CYS A 1 115 ? 19.387 -12.538 -27.092 1.00 91.75 115 CYS A C 1
ATOM 892 O O . CYS A 1 115 ? 19.207 -13.281 -26.121 1.00 91.75 115 CYS A O 1
ATOM 894 N N . ASP A 1 116 ? 19.857 -12.980 -28.257 1.00 88.62 116 ASP A N 1
ATOM 895 C CA . ASP A 1 116 ? 20.314 -14.358 -28.437 1.00 88.62 116 ASP A CA 1
ATOM 896 C C . ASP A 1 116 ? 21.740 -14.548 -27.917 1.00 88.62 116 ASP A C 1
ATOM 898 O O . ASP A 1 116 ? 21.992 -15.531 -27.221 1.00 88.62 116 ASP A O 1
ATOM 902 N N . ASP A 1 117 ? 22.623 -13.577 -28.170 1.00 89.56 117 ASP A N 1
ATOM 903 C CA . ASP A 1 117 ? 23.924 -13.466 -27.514 1.00 89.56 117 ASP A CA 1
ATOM 904 C C . ASP A 1 117 ? 23.839 -12.471 -26.353 1.00 89.56 117 ASP A C 1
ATOM 906 O O . ASP A 1 117 ? 23.396 -11.333 -26.515 1.00 89.56 117 ASP A O 1
ATOM 910 N N . ILE A 1 118 ? 24.208 -12.938 -25.168 1.00 89.88 118 ILE A N 1
ATOM 911 C CA . ILE A 1 118 ? 24.091 -12.212 -23.899 1.00 89.88 118 ILE A CA 1
ATOM 912 C C . ILE A 1 118 ? 25.433 -12.081 -23.170 1.00 89.88 118 ILE A C 1
ATOM 914 O O . ILE A 1 118 ? 25.511 -11.399 -22.148 1.00 89.88 118 ILE A O 1
ATOM 918 N N . THR A 1 119 ? 26.480 -12.740 -23.670 1.00 87.38 119 THR A N 1
ATOM 919 C CA . THR A 1 119 ? 27.766 -12.833 -22.975 1.00 87.38 119 THR A CA 1
ATOM 920 C C . THR A 1 119 ? 28.438 -11.465 -22.962 1.00 87.38 119 THR A C 1
ATOM 922 O O . THR A 1 119 ? 28.622 -10.852 -24.008 1.00 87.38 119 THR A O 1
ATOM 925 N N . GLY A 1 120 ? 28.816 -10.980 -21.778 1.00 83.31 120 GLY A N 1
ATOM 926 C CA . GLY A 1 120 ? 29.529 -9.706 -21.636 1.00 83.31 120 GLY A CA 1
ATOM 927 C C . GLY A 1 120 ? 28.662 -8.462 -21.848 1.00 83.31 120 GLY A C 1
ATOM 928 O O . GLY A 1 120 ? 29.199 -7.360 -21.871 1.00 83.31 120 GLY A O 1
ATOM 929 N N . LEU A 1 121 ? 27.337 -8.610 -21.985 1.00 84.44 121 LEU A N 1
ATOM 930 C CA . LEU A 1 121 ? 26.426 -7.462 -22.059 1.00 84.44 121 LEU A CA 1
ATOM 931 C C . LEU A 1 121 ? 26.181 -6.821 -20.688 1.00 84.44 121 LEU A C 1
ATOM 933 O O . LEU A 1 121 ? 25.939 -5.619 -20.616 1.00 84.44 121 LEU A O 1
ATOM 937 N N . VAL A 1 122 ? 26.203 -7.620 -19.618 1.00 84.25 122 VAL A N 1
ATOM 938 C CA . VAL A 1 122 ? 26.047 -7.175 -18.228 1.00 84.25 122 VAL A CA 1
ATOM 939 C C . VAL A 1 122 ? 26.946 -8.033 -17.338 1.00 84.25 122 VAL A C 1
ATOM 941 O O . VAL A 1 122 ? 26.932 -9.262 -17.444 1.00 84.25 122 VAL A O 1
ATOM 944 N N . ASP A 1 123 ? 27.710 -7.395 -16.453 1.00 83.94 123 ASP A N 1
ATOM 945 C CA . ASP A 1 123 ? 28.582 -8.089 -15.503 1.00 83.94 123 ASP A CA 1
ATOM 946 C C . ASP A 1 123 ? 27.780 -9.032 -14.593 1.00 83.94 123 ASP A C 1
ATOM 948 O O . ASP A 1 123 ? 26.719 -8.685 -14.074 1.00 83.94 123 ASP A O 1
ATOM 952 N N . GLY A 1 124 ? 28.282 -10.257 -14.414 1.00 83.31 124 GLY A N 1
ATOM 953 C CA . GLY A 1 124 ? 27.619 -11.296 -13.618 1.00 83.31 124 GLY A CA 1
ATOM 954 C C . GLY A 1 124 ? 26.425 -11.979 -14.299 1.00 83.31 124 GLY A C 1
ATOM 955 O O . GLY A 1 124 ? 25.775 -12.817 -13.675 1.00 83.31 124 GLY A O 1
ATOM 956 N N . VAL A 1 125 ? 26.130 -11.660 -15.566 1.00 85.00 125 VAL A N 1
ATOM 957 C CA . VAL A 1 125 ? 25.111 -12.346 -16.374 1.00 85.00 125 VAL A CA 1
ATOM 958 C C . VAL A 1 125 ? 25.798 -13.071 -17.529 1.00 85.00 125 VAL A C 1
ATOM 960 O O . VAL A 1 125 ? 26.276 -12.451 -18.477 1.00 85.00 125 VAL A O 1
ATOM 963 N N . HIS A 1 126 ? 25.842 -14.402 -17.463 1.00 84.94 126 HIS A N 1
ATOM 964 C CA . HIS A 1 126 ? 26.599 -15.227 -18.411 1.00 84.94 126 HIS A CA 1
ATOM 965 C C . HIS A 1 126 ? 25.713 -16.174 -19.222 1.00 84.94 126 HIS A C 1
ATOM 967 O O . HIS A 1 126 ? 26.094 -16.607 -20.307 1.00 84.94 126 HIS A O 1
ATOM 973 N N . THR A 1 127 ? 24.521 -16.500 -18.719 1.00 86.12 127 THR A N 1
ATOM 974 C CA . THR A 1 127 ? 23.587 -17.442 -19.352 1.00 86.12 127 THR A CA 1
ATOM 975 C C . THR A 1 127 ? 22.228 -16.810 -19.643 1.00 86.12 127 THR A C 1
ATOM 977 O O . THR A 1 127 ? 21.764 -15.907 -18.945 1.00 86.12 127 THR A O 1
ATOM 980 N N . ARG A 1 128 ? 21.538 -17.285 -20.690 1.00 84.56 128 ARG A N 1
ATOM 981 C CA . ARG A 1 128 ? 20.226 -16.733 -21.077 1.00 84.56 128 ARG A CA 1
ATOM 982 C C . ARG A 1 128 ? 19.191 -16.859 -19.952 1.00 84.56 128 ARG A C 1
ATOM 984 O O . ARG A 1 128 ? 18.290 -16.033 -19.849 1.00 84.56 128 ARG A O 1
ATOM 991 N N . ALA A 1 129 ? 19.336 -17.872 -19.099 1.00 83.25 129 ALA A N 1
ATOM 992 C CA . ALA A 1 129 ? 18.516 -18.054 -17.908 1.00 83.25 129 ALA A CA 1
ATOM 993 C C . ALA A 1 129 ? 18.802 -16.992 -16.830 1.00 83.25 129 ALA A C 1
ATOM 995 O O . ALA A 1 129 ? 17.870 -16.493 -16.202 1.00 83.25 129 ALA A O 1
ATOM 996 N N . GLU A 1 130 ? 20.066 -16.610 -16.622 1.00 83.19 130 GLU A N 1
ATOM 997 C CA . GLU A 1 130 ? 20.427 -15.473 -15.762 1.00 83.19 130 GLU A CA 1
ATOM 998 C C . GLU A 1 130 ? 19.900 -14.159 -16.329 1.00 83.19 130 GLU A C 1
ATOM 1000 O O . GLU A 1 130 ? 19.299 -13.392 -15.585 1.00 83.19 130 GLU A O 1
ATOM 1005 N N . ALA A 1 131 ? 20.026 -13.938 -17.641 1.00 86.44 131 ALA A N 1
ATOM 1006 C CA . ALA A 1 131 ? 19.481 -12.752 -18.299 1.00 86.44 131 ALA A CA 1
ATOM 1007 C C . ALA A 1 131 ? 17.955 -12.664 -18.142 1.00 86.44 131 ALA A C 1
ATOM 1009 O O . ALA A 1 131 ? 17.424 -11.597 -17.844 1.00 86.44 131 ALA A O 1
ATOM 1010 N N . ALA A 1 132 ? 17.247 -13.790 -18.282 1.00 85.81 132 ALA A N 1
ATOM 1011 C CA . ALA A 1 132 ? 15.803 -13.849 -18.074 1.00 85.81 132 ALA A CA 1
ATOM 1012 C C . ALA A 1 132 ? 15.409 -13.499 -16.636 1.00 85.81 132 ALA A C 1
ATOM 1014 O O . ALA A 1 132 ? 14.527 -12.667 -16.441 1.00 85.81 132 ALA A O 1
ATOM 1015 N N . ARG A 1 133 ? 16.084 -14.079 -15.634 1.00 84.75 133 ARG A N 1
ATOM 1016 C CA . ARG A 1 133 ? 15.839 -13.755 -14.219 1.00 84.75 133 ARG A CA 1
ATOM 1017 C C . ARG A 1 133 ? 16.168 -12.300 -13.901 1.00 84.75 133 ARG A C 1
ATOM 1019 O O . ARG A 1 133 ? 15.396 -11.651 -13.206 1.00 84.75 133 ARG A O 1
ATOM 1026 N N . PHE A 1 134 ? 17.284 -11.793 -14.424 1.00 85.69 134 PHE A N 1
ATOM 1027 C CA . PHE A 1 134 ? 17.706 -10.410 -14.231 1.00 85.69 134 PHE A CA 1
ATOM 1028 C C . PHE A 1 134 ? 16.660 -9.443 -14.786 1.00 85.69 134 PHE A C 1
ATOM 1030 O O . PHE A 1 134 ? 16.203 -8.578 -14.050 1.00 85.69 134 PHE A O 1
ATOM 1037 N N . ILE A 1 135 ? 16.250 -9.605 -16.050 1.00 88.31 135 ILE A N 1
ATOM 1038 C CA . ILE A 1 135 ? 15.291 -8.697 -16.693 1.00 88.31 135 ILE A CA 1
ATOM 1039 C C . ILE A 1 135 ? 13.898 -8.814 -16.075 1.00 88.31 135 ILE A C 1
ATOM 1041 O O . ILE A 1 135 ? 13.271 -7.783 -15.855 1.00 88.31 135 ILE A O 1
ATOM 1045 N N . ALA A 1 136 ? 13.429 -10.021 -15.745 1.00 83.81 136 ALA A N 1
ATOM 1046 C CA . ALA A 1 136 ? 12.149 -10.193 -15.057 1.00 83.81 136 ALA A CA 1
ATOM 1047 C C . ALA A 1 136 ? 12.140 -9.454 -13.709 1.00 83.81 136 ALA A C 1
ATOM 1049 O O . ALA A 1 136 ? 11.295 -8.593 -13.496 1.00 83.81 136 ALA A O 1
ATOM 1050 N N . ALA A 1 137 ? 13.150 -9.681 -12.863 1.00 81.81 137 ALA A N 1
ATOM 1051 C CA . ALA A 1 137 ? 13.274 -8.970 -11.593 1.00 81.81 137 ALA A CA 1
ATOM 1052 C C . ALA A 1 137 ? 13.413 -7.449 -11.792 1.00 81.81 137 ALA A C 1
ATOM 1054 O O . ALA A 1 137 ? 12.832 -6.672 -11.034 1.00 81.81 137 ALA A O 1
ATOM 1055 N N . SER A 1 138 ? 14.172 -6.996 -12.802 1.00 87.12 138 SER A N 1
ATOM 1056 C CA . SER A 1 138 ? 14.278 -5.571 -13.150 1.00 87.12 138 SER A CA 1
ATOM 1057 C C . SER A 1 138 ? 12.924 -4.962 -13.458 1.00 87.12 138 SER A C 1
ATOM 1059 O O . SER A 1 138 ? 12.608 -3.910 -12.911 1.00 87.12 138 SER A O 1
ATOM 1061 N N . ILE A 1 139 ? 12.137 -5.621 -14.308 1.00 88.69 139 ILE A N 1
ATOM 1062 C CA . ILE A 1 139 ? 10.805 -5.155 -14.681 1.00 88.69 139 ILE A CA 1
ATOM 1063 C C . ILE A 1 139 ? 9.902 -5.122 -13.453 1.00 88.69 139 ILE A C 1
ATOM 1065 O O . ILE A 1 139 ? 9.242 -4.107 -13.260 1.00 88.69 139 ILE A O 1
ATOM 1069 N N . ASP A 1 140 ? 9.901 -6.159 -12.617 1.00 85.12 140 ASP A N 1
ATOM 1070 C CA . ASP A 1 140 ? 9.020 -6.232 -11.447 1.00 85.12 140 ASP A CA 1
ATOM 1071 C C . ASP A 1 140 ? 9.297 -5.088 -10.461 1.00 85.12 140 ASP A C 1
ATOM 1073 O O . ASP A 1 140 ? 8.417 -4.279 -10.160 1.00 85.12 140 ASP A O 1
ATOM 1077 N N . VAL A 1 141 ? 10.554 -4.940 -10.031 1.00 80.25 141 VAL A N 1
ATOM 1078 C CA . VAL A 1 141 ? 10.948 -3.897 -9.069 1.00 80.25 141 VAL A CA 1
ATOM 1079 C C . VAL A 1 141 ? 10.716 -2.495 -9.632 1.00 80.25 141 VAL A C 1
ATOM 1081 O O . VAL A 1 141 ? 10.218 -1.617 -8.922 1.00 80.25 141 VAL A O 1
ATOM 1084 N N . ASN A 1 142 ? 11.066 -2.276 -10.902 1.00 87.00 142 ASN A N 1
ATOM 1085 C CA . ASN A 1 142 ? 10.899 -0.981 -11.551 1.00 87.00 142 ASN A CA 1
ATOM 1086 C C . ASN A 1 142 ? 9.415 -0.629 -11.709 1.00 87.00 142 ASN A C 1
ATOM 1088 O O . ASN A 1 142 ? 8.998 0.453 -11.311 1.00 87.00 142 ASN A O 1
ATOM 1092 N N . SER A 1 143 ? 8.608 -1.571 -12.203 1.00 91.12 143 SER A N 1
ATOM 1093 C CA . SER A 1 143 ? 7.170 -1.389 -12.420 1.00 91.12 143 SER A CA 1
ATOM 1094 C C . SER A 1 143 ? 6.437 -1.092 -11.116 1.00 91.12 143 SER A C 1
ATOM 1096 O O . SER A 1 143 ? 5.652 -0.149 -11.056 1.00 91.12 143 SER A O 1
ATOM 1098 N N . GLU A 1 144 ? 6.709 -1.852 -10.049 1.00 88.00 144 GLU A N 1
ATOM 1099 C CA . GLU A 1 144 ? 6.121 -1.587 -8.732 1.00 88.00 144 GLU A CA 1
ATOM 1100 C C . GLU A 1 144 ? 6.450 -0.179 -8.234 1.00 88.00 144 GLU A C 1
ATOM 1102 O O . GLU A 1 144 ? 5.588 0.502 -7.669 1.00 88.00 144 GLU A O 1
ATOM 1107 N N . ARG A 1 145 ? 7.699 0.260 -8.429 1.00 87.69 145 ARG A N 1
ATOM 1108 C CA . ARG A 1 145 ? 8.139 1.575 -7.974 1.00 87.69 145 ARG A CA 1
ATOM 1109 C C . ARG A 1 145 ? 7.517 2.698 -8.797 1.00 87.69 145 ARG A C 1
ATOM 1111 O O . ARG A 1 145 ? 6.978 3.627 -8.205 1.00 87.69 145 ARG A O 1
ATOM 1118 N N . GLU A 1 146 ? 7.547 2.597 -10.122 1.00 92.81 146 GLU A N 1
ATOM 1119 C CA . GLU A 1 146 ? 6.963 3.597 -11.020 1.00 92.81 146 GLU A CA 1
ATOM 1120 C C . GLU A 1 146 ? 5.463 3.768 -10.771 1.00 92.81 146 GLU A C 1
ATOM 1122 O O . GLU A 1 146 ? 4.973 4.888 -10.641 1.00 92.81 146 GLU A O 1
ATOM 1127 N N . LEU A 1 147 ? 4.732 2.659 -10.635 1.00 94.56 147 LEU A N 1
ATOM 1128 C CA . LEU A 1 147 ? 3.305 2.687 -10.328 1.00 94.56 147 LEU A CA 1
ATOM 1129 C C . LEU A 1 147 ? 3.027 3.355 -8.975 1.00 94.56 147 LEU A C 1
ATOM 1131 O O . LEU A 1 147 ? 2.112 4.175 -8.872 1.00 94.56 147 LEU A O 1
ATOM 1135 N N . ALA A 1 148 ? 3.818 3.046 -7.943 1.00 88.25 148 ALA A N 1
ATOM 1136 C CA . ALA A 1 148 ? 3.686 3.683 -6.634 1.00 88.25 148 ALA A CA 1
ATOM 1137 C C . ALA A 1 148 ? 3.974 5.194 -6.688 1.00 88.25 148 ALA A C 1
ATOM 1139 O O . ALA A 1 148 ? 3.255 5.981 -6.069 1.00 88.25 148 ALA A O 1
ATOM 1140 N N . ASP A 1 149 ? 4.987 5.602 -7.450 1.00 91.19 149 ASP A N 1
ATOM 1141 C CA . ASP A 1 149 ? 5.364 7.003 -7.619 1.00 91.19 149 ASP A CA 1
ATOM 1142 C C . ASP A 1 149 ? 4.281 7.791 -8.389 1.00 91.19 149 ASP A C 1
ATOM 1144 O O . ASP A 1 149 ? 3.875 8.875 -7.951 1.00 91.19 149 ASP A O 1
ATOM 1148 N N . PHE A 1 150 ? 3.724 7.223 -9.469 1.00 95.06 150 PHE A N 1
ATOM 1149 C CA . PHE A 1 150 ? 2.590 7.810 -10.194 1.00 95.06 150 PHE A CA 1
ATOM 1150 C C . PHE A 1 150 ? 1.337 7.923 -9.329 1.00 95.06 150 PHE A C 1
ATOM 1152 O O . PHE A 1 150 ? 0.702 8.980 -9.318 1.00 95.06 150 PHE A O 1
ATOM 1159 N N . LYS A 1 151 ? 0.998 6.871 -8.570 1.00 92.94 151 LYS A N 1
ATOM 1160 C CA . LYS A 1 151 ? -0.102 6.900 -7.597 1.00 92.94 151 LYS A CA 1
ATOM 1161 C C . LYS A 1 151 ? 0.080 8.058 -6.621 1.00 92.94 151 LYS A C 1
ATOM 1163 O O . LYS A 1 151 ? -0.817 8.883 -6.475 1.00 92.94 151 LYS A O 1
ATOM 1168 N N . ALA A 1 152 ? 1.253 8.155 -5.997 1.00 88.12 152 ALA A N 1
ATOM 1169 C CA . ALA A 1 152 ? 1.526 9.183 -5.004 1.00 88.12 152 ALA A CA 1
ATOM 1170 C C . ALA A 1 152 ? 1.467 10.599 -5.605 1.00 88.12 152 ALA A C 1
ATOM 1172 O O . ALA A 1 152 ? 0.981 11.528 -4.963 1.00 88.12 152 ALA A O 1
ATOM 1173 N N . ALA A 1 153 ? 1.943 10.784 -6.839 1.00 88.75 153 ALA A N 1
ATOM 1174 C CA . ALA A 1 153 ? 1.839 12.061 -7.539 1.00 88.75 153 ALA A CA 1
ATOM 1175 C C . ALA A 1 153 ? 0.384 12.438 -7.861 1.00 88.75 153 ALA A C 1
ATOM 1177 O O . ALA A 1 153 ? -0.008 13.583 -7.633 1.00 88.75 153 ALA A O 1
ATOM 1178 N N . ALA A 1 154 ? -0.415 11.482 -8.341 1.00 91.94 154 ALA A N 1
ATOM 1179 C CA . ALA A 1 154 ? -1.819 11.697 -8.675 1.00 91.94 154 ALA A CA 1
ATOM 1180 C C . ALA A 1 154 ? -2.658 12.039 -7.437 1.00 91.94 154 ALA A C 1
ATOM 1182 O O . ALA A 1 154 ? -3.460 12.969 -7.467 1.00 91.94 154 ALA A O 1
ATOM 1183 N N . GLU A 1 155 ? -2.432 11.331 -6.332 1.00 88.69 155 GLU A N 1
ATOM 1184 C CA . GLU A 1 155 ? -3.173 11.526 -5.082 1.00 88.69 155 GLU A CA 1
ATOM 1185 C C . GLU A 1 155 ? -2.807 12.845 -4.396 1.00 88.69 155 GLU A C 1
ATOM 1187 O O . GLU A 1 155 ? -3.686 13.535 -3.884 1.00 88.69 155 GLU A O 1
ATOM 1192 N N . ARG A 1 156 ? -1.538 13.273 -4.470 1.00 83.75 156 ARG A N 1
ATOM 1193 C CA . ARG A 1 156 ? -1.130 14.608 -3.997 1.00 83.75 156 ARG A CA 1
ATOM 1194 C C . ARG A 1 156 ? -1.761 15.740 -4.800 1.00 83.75 156 ARG A C 1
ATOM 1196 O O . ARG A 1 156 ? -2.089 16.770 -4.223 1.00 83.75 156 ARG A O 1
ATOM 1203 N N . ALA A 1 157 ? -1.923 15.573 -6.113 1.00 80.19 157 ALA A N 1
ATOM 1204 C CA . ALA A 1 157 ? -2.530 16.600 -6.959 1.00 80.19 157 ALA A CA 1
ATOM 1205 C C . ALA A 1 157 ? -4.008 16.859 -6.607 1.00 80.19 157 ALA A C 1
ATOM 1207 O O . ALA A 1 157 ? -4.500 17.962 -6.831 1.00 80.19 157 ALA A O 1
ATOM 1208 N N . GLY A 1 158 ? -4.695 15.862 -6.038 1.00 71.12 158 GLY A N 1
ATOM 1209 C CA . GLY A 1 158 ? -6.076 15.962 -5.562 1.00 71.12 158 GLY A CA 1
ATOM 1210 C C . GLY A 1 158 ? -6.221 16.202 -4.057 1.00 71.12 158 GLY A C 1
ATOM 1211 O O . GLY A 1 158 ? -7.344 16.137 -3.556 1.00 71.12 158 GLY A O 1
ATOM 1212 N N . ALA A 1 159 ? -5.126 16.441 -3.323 1.00 68.44 159 ALA A N 1
ATOM 1213 C CA . ALA A 1 159 ? -5.174 16.552 -1.870 1.00 68.44 159 ALA A CA 1
ATOM 1214 C C . ALA A 1 159 ? -6.055 17.745 -1.429 1.00 68.44 159 ALA A C 1
ATOM 1216 O O . ALA A 1 159 ? -5.870 18.866 -1.915 1.00 68.44 159 ALA A O 1
ATOM 1217 N N . PRO A 1 160 ? -7.019 17.532 -0.516 1.00 65.62 160 PRO A N 1
ATOM 1218 C CA . PRO A 1 160 ? -7.934 18.580 -0.081 1.00 65.62 160 PRO A CA 1
ATOM 1219 C C . PRO A 1 160 ? -7.206 19.687 0.695 1.00 65.62 160 PRO A C 1
ATOM 1221 O O . PRO A 1 160 ? -6.308 19.423 1.490 1.00 65.62 160 PRO A O 1
ATOM 1224 N N . SER A 1 161 ? -7.635 20.937 0.500 1.00 66.50 161 SER A N 1
ATOM 1225 C CA . SER A 1 161 ? -7.161 22.109 1.249 1.00 66.50 161 SER A CA 1
ATOM 1226 C C . SER A 1 161 ? -8.274 22.693 2.131 1.00 66.50 161 SER A C 1
ATOM 1228 O O . SER A 1 161 ? -9.459 22.488 1.878 1.00 66.50 161 SER A O 1
ATOM 1230 N N . GLY A 1 162 ? -7.914 23.422 3.195 1.00 80.81 162 GLY A N 1
ATOM 1231 C CA . GLY A 1 162 ? -8.880 24.121 4.059 1.00 80.81 162 GLY A CA 1
ATOM 1232 C C . GLY A 1 162 ? -9.175 23.392 5.370 1.00 80.81 162 GLY A C 1
ATOM 1233 O O . GLY A 1 162 ? -8.247 22.928 6.020 1.00 80.81 162 GLY A O 1
ATOM 1234 N N . ARG A 1 163 ? -10.442 23.285 5.786 1.00 89.88 163 ARG A N 1
ATOM 1235 C CA . ARG A 1 163 ? -10.857 22.568 7.016 1.00 89.88 163 ARG A CA 1
ATOM 1236 C C . ARG A 1 163 ? -11.623 21.280 6.751 1.00 89.88 163 ARG A C 1
ATOM 1238 O O . ARG A 1 163 ? -11.634 20.406 7.610 1.00 89.88 163 ARG A O 1
ATOM 1245 N N . ASP A 1 164 ? -12.239 21.174 5.582 1.00 91.19 164 ASP A N 1
ATOM 1246 C CA . ASP A 1 164 ? -12.823 19.931 5.107 1.00 91.19 164 ASP A CA 1
ATOM 1247 C C . ASP A 1 164 ? -11.704 19.055 4.538 1.00 91.19 164 ASP A C 1
ATOM 1249 O O . ASP A 1 164 ? -10.809 19.516 3.821 1.00 91.19 164 ASP A O 1
ATOM 1253 N N . ARG A 1 165 ? -11.718 17.788 4.921 1.00 89.44 165 ARG A N 1
ATOM 1254 C CA . ARG A 1 165 ? -10.740 16.782 4.532 1.00 89.44 165 ARG A CA 1
ATOM 1255 C C . ARG A 1 165 ? -11.473 15.553 4.039 1.00 89.44 165 ARG A C 1
ATOM 1257 O O . ARG A 1 165 ? -12.552 15.204 4.521 1.00 89.44 165 ARG A O 1
ATOM 1264 N N . ALA A 1 166 ? -10.854 14.889 3.083 1.00 88.50 166 ALA A N 1
ATOM 1265 C CA . ALA A 1 166 ? -11.287 13.606 2.587 1.00 88.50 166 ALA A CA 1
ATOM 1266 C C . ALA A 1 166 ? -10.055 12.744 2.338 1.00 88.50 166 ALA A C 1
ATOM 1268 O O . ALA A 1 166 ? -9.037 13.229 1.850 1.00 88.50 166 ALA A O 1
ATOM 1269 N N . LEU A 1 167 ? -10.169 11.466 2.661 1.00 87.69 167 LEU A N 1
ATOM 1270 C CA . LEU A 1 167 ? -9.151 10.470 2.386 1.00 87.69 167 LEU A CA 1
ATOM 1271 C C . LEU A 1 167 ? -9.829 9.224 1.858 1.00 87.69 167 LEU A C 1
ATOM 1273 O O . LEU A 1 167 ? -10.859 8.790 2.375 1.00 87.69 167 LEU A O 1
ATOM 1277 N N . ARG A 1 168 ? -9.203 8.623 0.858 1.00 87.94 168 ARG A N 1
ATOM 1278 C CA . ARG A 1 168 ? -9.599 7.332 0.329 1.00 87.94 168 ARG A CA 1
ATOM 1279 C C . ARG A 1 168 ? -8.410 6.392 0.377 1.00 87.94 168 ARG A C 1
ATOM 1281 O O . ARG A 1 168 ? -7.319 6.760 -0.043 1.00 87.94 168 ARG A O 1
ATOM 1288 N N . HIS A 1 169 ? -8.642 5.170 0.837 1.00 88.12 169 HIS A N 1
ATOM 1289 C CA . HIS A 1 169 ? -7.710 4.053 0.700 1.00 88.12 169 HIS A CA 1
ATOM 1290 C C . HIS A 1 169 ? -8.361 2.933 -0.080 1.00 88.12 169 HIS A C 1
ATOM 1292 O O . HIS A 1 169 ? -9.569 2.710 0.007 1.00 88.12 169 HIS A O 1
ATOM 1298 N N . SER A 1 170 ? -7.564 2.227 -0.874 1.00 90.06 170 SER A N 1
ATOM 1299 C CA . SER A 1 170 ? -8.063 1.138 -1.708 1.00 90.06 170 SER A CA 1
ATOM 1300 C C . SER A 1 170 ? -7.018 0.067 -1.903 1.00 90.06 170 SER A C 1
ATOM 1302 O O . SER A 1 170 ? -5.842 0.369 -2.104 1.00 90.06 170 SER A O 1
ATOM 1304 N N . ILE A 1 171 ? -7.458 -1.184 -1.845 1.00 88.12 171 ILE A N 1
ATOM 1305 C CA . ILE A 1 171 ? -6.585 -2.340 -1.989 1.00 88.12 171 ILE A CA 1
ATOM 1306 C C . ILE A 1 171 ? -7.320 -3.458 -2.718 1.00 88.12 171 ILE A C 1
ATOM 1308 O O . ILE A 1 171 ? -8.517 -3.676 -2.520 1.00 88.12 171 ILE A O 1
ATOM 1312 N N . VAL A 1 172 ? -6.596 -4.161 -3.581 1.00 88.88 172 VAL A N 1
ATOM 1313 C CA . VAL A 1 172 ? -7.090 -5.395 -4.189 1.00 88.88 172 VAL A CA 1
ATOM 1314 C C . VAL A 1 172 ? -6.811 -6.540 -3.223 1.00 88.88 172 VAL A C 1
ATOM 1316 O O . VAL A 1 172 ? -5.687 -6.669 -2.733 1.00 88.88 172 VAL A O 1
ATOM 1319 N N . CYS A 1 173 ? -7.829 -7.359 -2.979 1.00 90.50 173 CYS A N 1
ATOM 1320 C CA . CYS A 1 173 ? -7.726 -8.590 -2.205 1.00 90.50 173 CYS A CA 1
ATOM 1321 C C . CYS A 1 173 ? -7.916 -9.790 -3.136 1.00 90.50 173 CYS A C 1
ATOM 1323 O O . CYS A 1 173 ? -8.868 -9.821 -3.924 1.00 90.50 173 CYS A O 1
ATOM 1325 N N . ALA A 1 174 ? -7.053 -10.794 -3.013 1.00 91.06 174 ALA A N 1
ATOM 1326 C CA . ALA A 1 174 ? -7.206 -12.109 -3.630 1.00 91.06 174 ALA A CA 1
ATOM 1327 C C . ALA A 1 174 ? -8.179 -12.990 -2.821 1.00 91.06 174 ALA A C 1
ATOM 1329 O O . ALA A 1 174 ? -7.832 -14.076 -2.358 1.00 91.06 174 ALA A O 1
ATOM 1330 N N . ALA A 1 175 ? -9.392 -12.479 -2.604 1.00 92.38 175 ALA A N 1
ATOM 1331 C CA . ALA A 1 175 ? -10.482 -13.184 -1.946 1.00 92.38 175 ALA A CA 1
ATOM 1332 C C . ALA A 1 175 ? -11.846 -12.778 -2.547 1.00 92.38 175 ALA A C 1
ATOM 1334 O O . ALA A 1 175 ? -11.976 -11.677 -3.100 1.00 92.38 175 ALA A O 1
ATOM 1335 N N . PRO A 1 176 ? -12.887 -13.625 -2.419 1.00 95.12 176 PRO A N 1
ATOM 1336 C CA . PRO A 1 176 ? -14.248 -13.264 -2.799 1.00 95.12 176 PRO A CA 1
ATOM 1337 C C . PRO A 1 176 ? -14.759 -12.029 -2.042 1.00 95.12 176 PRO A C 1
ATOM 1339 O O . PRO A 1 176 ? -14.524 -11.867 -0.843 1.00 95.12 176 PRO A O 1
ATOM 1342 N N . ALA A 1 177 ? -15.539 -11.185 -2.725 1.00 95.88 177 ALA A N 1
ATOM 1343 C CA . ALA A 1 177 ? -16.065 -9.943 -2.150 1.00 95.88 177 ALA A CA 1
ATOM 1344 C C . ALA A 1 177 ? -16.949 -10.168 -0.907 1.00 95.88 177 ALA A C 1
ATOM 1346 O O . ALA A 1 177 ? -16.951 -9.337 -0.001 1.00 95.88 177 ALA A O 1
ATOM 1347 N N . ASP A 1 178 ? -17.688 -11.281 -0.847 1.00 94.88 178 ASP A N 1
ATOM 1348 C CA . ASP A 1 178 ? -18.472 -11.683 0.330 1.00 94.88 178 ASP A CA 1
ATOM 1349 C C . ASP A 1 178 ? -17.600 -11.888 1.572 1.00 94.88 178 ASP A C 1
ATOM 1351 O O . ASP A 1 178 ? -17.954 -11.424 2.655 1.00 94.88 178 ASP A O 1
ATOM 1355 N N . GLU A 1 179 ? -16.451 -12.549 1.414 1.00 93.62 179 GLU A N 1
ATOM 1356 C CA . GLU A 1 179 ? -15.548 -12.860 2.524 1.00 93.62 179 GLU A CA 1
ATOM 1357 C C . GLU A 1 179 ? -14.934 -11.575 3.082 1.00 93.62 179 GLU A C 1
ATOM 1359 O O . GLU A 1 179 ? -14.996 -11.331 4.285 1.00 93.62 179 GLU A O 1
ATOM 1364 N N . VAL A 1 180 ? -14.431 -10.698 2.208 1.00 95.94 180 VAL A N 1
ATOM 1365 C CA . VAL A 1 180 ? -13.877 -9.398 2.618 1.00 95.94 180 VAL A CA 1
ATOM 1366 C C . VAL A 1 180 ? -14.955 -8.508 3.242 1.00 95.94 180 VAL A C 1
ATOM 1368 O O . VAL A 1 180 ? -14.715 -7.874 4.269 1.00 95.94 180 VAL A O 1
ATOM 1371 N N . TYR A 1 181 ? -16.168 -8.485 2.680 1.00 96.44 181 TYR A N 1
ATOM 1372 C CA . TYR A 1 181 ? -17.274 -7.716 3.251 1.00 96.44 181 TYR A CA 1
ATOM 1373 C C . TYR A 1 181 ? -17.652 -8.203 4.653 1.00 96.44 181 TYR A C 1
ATOM 1375 O O . TYR A 1 181 ? -17.854 -7.383 5.548 1.00 96.44 181 TYR A O 1
ATOM 1383 N N . ALA A 1 182 ? -17.691 -9.520 4.877 1.00 92.94 182 ALA A N 1
ATOM 1384 C CA . ALA A 1 182 ? -17.997 -10.099 6.182 1.00 92.94 182 ALA A CA 1
ATOM 1385 C C . ALA A 1 182 ? -16.980 -9.692 7.265 1.00 92.94 182 ALA A C 1
ATOM 1387 O O . ALA A 1 182 ? -17.378 -9.439 8.405 1.00 92.94 182 ALA A O 1
ATOM 1388 N N . VAL A 1 183 ? -15.695 -9.570 6.905 1.00 92.25 183 VAL A N 1
ATOM 1389 C CA . VAL A 1 183 ? -14.619 -9.099 7.798 1.00 92.25 183 VAL A CA 1
ATOM 1390 C C . VAL A 1 183 ? -14.886 -7.672 8.273 1.00 92.25 183 VAL A C 1
ATOM 1392 O O . VAL A 1 183 ? -14.847 -7.398 9.472 1.00 92.25 183 VAL A O 1
ATOM 1395 N N . VAL A 1 184 ? -15.221 -6.761 7.355 1.00 94.56 184 VAL A N 1
ATOM 1396 C CA . VAL A 1 184 ? -15.512 -5.365 7.715 1.00 94.56 184 VAL A CA 1
ATOM 1397 C C . VAL A 1 184 ? -16.846 -5.261 8.456 1.00 94.56 184 VAL A C 1
ATOM 1399 O O . VAL A 1 184 ? -16.958 -4.540 9.444 1.00 94.56 184 VAL A O 1
ATOM 1402 N N . ARG A 1 185 ? -17.876 -5.992 8.024 1.00 93.06 185 ARG A N 1
ATOM 1403 C CA . ARG A 1 185 ? -19.216 -5.947 8.625 1.00 93.06 185 ARG A CA 1
ATOM 1404 C C . ARG A 1 185 ? -19.205 -6.385 10.087 1.00 93.06 185 ARG A C 1
ATOM 1406 O O . ARG A 1 185 ? -19.808 -5.711 10.923 1.00 93.06 185 ARG A O 1
ATOM 1413 N N . ASN A 1 186 ? -18.502 -7.468 10.408 1.00 89.38 186 ASN A N 1
ATOM 1414 C CA . ASN A 1 186 ? -18.494 -8.047 11.747 1.00 89.38 186 ASN A CA 1
ATOM 1415 C C . ASN A 1 186 ? -17.486 -7.354 12.681 1.00 89.38 186 ASN A C 1
ATOM 1417 O O . ASN A 1 186 ? -16.396 -7.872 12.930 1.00 89.38 186 ASN A O 1
ATOM 1421 N N . ALA A 1 187 ? -17.882 -6.203 13.237 1.00 89.25 187 ALA A N 1
ATOM 1422 C CA . ALA A 1 187 ? -17.033 -5.448 14.157 1.00 89.25 187 ALA A CA 1
ATOM 1423 C C . ALA A 1 187 ? -16.649 -6.229 15.416 1.00 89.25 187 ALA A C 1
ATOM 1425 O O . ALA A 1 187 ? -15.551 -6.043 15.918 1.00 89.25 187 ALA A O 1
ATOM 1426 N N . ALA A 1 188 ? -17.473 -7.172 15.883 1.00 81.19 188 ALA A N 1
ATOM 1427 C CA . ALA A 1 188 ? -17.128 -7.996 17.042 1.00 81.19 188 ALA A CA 1
ATOM 1428 C C . ALA A 1 188 ? -15.853 -8.840 16.827 1.00 81.19 188 ALA A C 1
ATOM 1430 O O . ALA A 1 188 ? -15.188 -9.208 17.792 1.00 81.19 188 ALA A O 1
ATOM 1431 N N . ASN A 1 189 ? -15.477 -9.112 15.571 1.00 81.56 189 ASN A N 1
ATOM 1432 C CA . ASN A 1 189 ? -14.236 -9.810 15.234 1.00 81.56 189 ASN A CA 1
ATOM 1433 C C . ASN A 1 189 ? -13.034 -8.872 15.074 1.00 81.56 189 ASN A C 1
ATOM 1435 O O . ASN A 1 189 ? -11.911 -9.354 14.937 1.00 81.56 189 ASN A O 1
ATOM 1439 N N . TRP A 1 190 ? -13.228 -7.553 15.073 1.00 86.00 190 TRP A N 1
ATOM 1440 C CA . TRP A 1 190 ? -12.155 -6.588 14.838 1.00 86.00 190 TRP A CA 1
ATOM 1441 C C . TRP A 1 190 ? -10.978 -6.703 15.811 1.00 86.00 190 TRP A C 1
ATOM 1443 O O . TRP A 1 190 ? -9.859 -6.614 15.320 1.00 86.00 190 TRP A O 1
ATOM 1453 N N . PRO A 1 191 ? -11.143 -7.027 17.108 1.00 79.94 191 PRO A N 1
ATOM 1454 C CA . PRO A 1 191 ? -9.997 -7.283 17.990 1.00 79.94 191 PRO A CA 1
ATOM 1455 C C . PRO A 1 191 ? -9.112 -8.466 17.557 1.00 79.94 191 PRO A C 1
ATOM 1457 O O . PRO A 1 191 ? -7.950 -8.566 17.944 1.00 79.94 191 PRO A O 1
ATOM 1460 N N . LEU A 1 192 ? -9.638 -9.384 16.736 1.00 69.12 192 LEU A N 1
ATOM 1461 C CA . LEU A 1 192 ? -8.863 -10.480 16.147 1.00 69.12 192 LEU A CA 1
ATOM 1462 C C . LEU A 1 192 ? -8.127 -10.053 14.871 1.00 69.12 192 LEU A C 1
ATOM 1464 O O . LEU A 1 192 ? -7.175 -10.721 14.468 1.00 69.12 192 LEU A O 1
ATOM 1468 N N . ILE A 1 193 ? -8.559 -8.968 14.227 1.00 78.25 193 ILE A N 1
ATOM 1469 C CA . ILE A 1 193 ? -8.103 -8.538 12.900 1.00 78.25 193 ILE A CA 1
ATOM 1470 C C . ILE A 1 193 ? -7.193 -7.313 13.019 1.00 78.25 193 ILE A C 1
ATOM 1472 O O . ILE A 1 193 ? -6.067 -7.345 12.532 1.00 78.25 193 ILE A O 1
ATOM 1476 N N . PHE A 1 194 ? -7.661 -6.263 13.692 1.00 79.81 194 PHE A N 1
ATOM 1477 C CA . PHE A 1 194 ? -6.981 -4.984 13.852 1.00 79.81 194 PHE A CA 1
ATOM 1478 C C . PHE A 1 194 ? -6.185 -4.945 15.144 1.00 79.81 194 PHE A C 1
ATOM 1480 O O . PHE A 1 194 ? -6.739 -4.947 16.237 1.00 79.81 194 PHE A O 1
ATOM 1487 N N . ASP A 1 195 ? -4.872 -4.829 15.007 1.00 70.75 195 ASP A N 1
ATOM 1488 C CA . ASP A 1 195 ? -3.942 -4.905 16.131 1.00 70.75 195 ASP A CA 1
ATOM 1489 C C . ASP A 1 195 ? -4.100 -3.764 17.150 1.00 70.75 195 ASP A C 1
ATOM 1491 O O . ASP A 1 195 ? -3.831 -3.960 18.338 1.00 70.75 195 ASP A O 1
ATOM 1495 N N . ALA A 1 196 ? -4.553 -2.588 16.703 1.00 74.88 196 ALA A N 1
ATOM 1496 C CA . ALA A 1 196 ? -4.876 -1.474 17.587 1.00 74.88 196 ALA A CA 1
ATOM 1497 C C . ALA A 1 196 ? -6.211 -1.677 18.322 1.00 74.88 196 ALA A C 1
ATOM 1499 O O . ALA A 1 196 ? -6.392 -1.098 19.386 1.00 74.88 196 ALA A O 1
ATOM 1500 N N . CYS A 1 197 ? -7.138 -2.488 17.800 1.00 81.00 197 CYS A N 1
ATOM 1501 C CA . CYS A 1 197 ? -8.465 -2.678 18.382 1.00 81.00 197 CYS A CA 1
ATOM 1502 C C . CYS A 1 197 ? -8.399 -3.641 19.574 1.00 81.00 197 CYS A C 1
ATOM 1504 O O . CYS A 1 197 ? -8.119 -4.827 19.428 1.00 81.00 197 CYS A O 1
ATOM 1506 N N . VAL A 1 198 ? -8.676 -3.123 20.767 1.00 77.56 198 VAL A N 1
ATOM 1507 C CA . VAL A 1 198 ? -8.734 -3.896 22.015 1.00 77.56 198 VAL A CA 1
ATOM 1508 C C . VAL A 1 198 ? -10.110 -4.532 22.180 1.00 77.56 198 VAL A C 1
ATOM 1510 O O . VAL A 1 198 ? -10.220 -5.696 22.558 1.00 77.56 198 VAL A O 1
ATOM 1513 N N . ALA A 1 199 ? -11.164 -3.774 21.883 1.00 76.44 199 ALA A N 1
ATOM 1514 C CA . ALA A 1 199 ? -12.537 -4.246 21.936 1.00 76.44 199 ALA A CA 1
ATOM 1515 C C . ALA A 1 199 ? -13.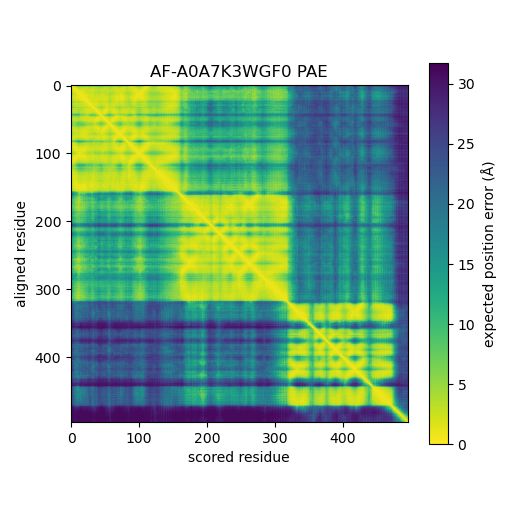395 -3.517 20.900 1.00 76.44 199 ALA A C 1
ATOM 1517 O O . ALA A 1 199 ? -13.162 -2.353 20.575 1.00 76.44 199 ALA A O 1
ATOM 1518 N N . ALA A 1 200 ? -14.419 -4.205 20.409 1.00 85.62 200 ALA A N 1
ATOM 1519 C CA . ALA A 1 200 ? -15.445 -3.630 19.556 1.00 85.62 200 ALA A CA 1
ATOM 1520 C C . 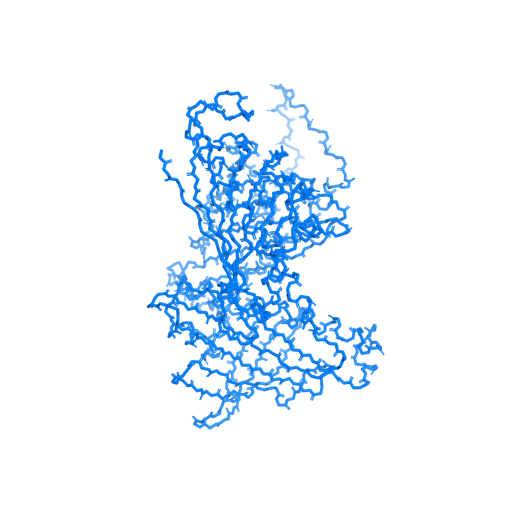ALA A 1 200 ? -16.789 -4.223 19.976 1.00 85.62 200 ALA A C 1
ATOM 1522 O O . ALA A 1 200 ? -17.076 -5.396 19.735 1.00 85.62 200 ALA A O 1
ATOM 1523 N N . THR A 1 201 ? -17.590 -3.416 20.666 1.00 85.25 201 THR A N 1
ATOM 1524 C CA . THR A 1 201 ? -18.813 -3.868 21.331 1.00 85.25 201 THR A CA 1
ATOM 1525 C C . THR A 1 201 ? -20.005 -3.111 20.780 1.00 85.25 201 THR A C 1
ATOM 1527 O O . THR A 1 201 ? -20.008 -1.880 20.754 1.00 85.25 201 THR A O 1
ATOM 1530 N N . ARG A 1 202 ? -21.051 -3.831 20.371 1.00 90.19 202 ARG A N 1
ATOM 1531 C CA . ARG A 1 202 ? -22.336 -3.207 20.051 1.00 90.19 202 ARG A CA 1
ATOM 1532 C C . ARG A 1 202 ? -22.950 -2.650 21.335 1.00 90.19 202 ARG A C 1
ATOM 1534 O O . ARG A 1 202 ? -23.250 -3.407 22.252 1.00 90.19 202 ARG A O 1
ATOM 1541 N N . VAL A 1 203 ? -23.143 -1.336 21.383 1.00 92.31 203 VAL A N 1
ATOM 1542 C CA . VAL A 1 203 ? -23.714 -0.612 22.533 1.00 92.31 203 VAL A CA 1
ATOM 1543 C C . VAL A 1 203 ? -25.110 -0.057 22.249 1.00 92.31 203 VAL A C 1
ATOM 1545 O O . VAL A 1 203 ? -25.791 0.397 23.163 1.00 92.31 203 VAL A O 1
ATOM 1548 N N . GLY A 1 204 ? -25.573 -0.126 20.999 1.00 90.69 204 GLY A N 1
ATOM 1549 C CA . GLY A 1 204 ? -26.923 0.287 20.627 1.00 90.69 204 GLY A CA 1
ATOM 1550 C C . GLY A 1 204 ? -27.247 0.066 19.151 1.00 90.69 204 GLY A C 1
ATOM 1551 O O . GLY A 1 204 ? -26.497 -0.585 18.417 1.00 90.69 204 GLY A O 1
ATOM 1552 N N . GLY A 1 205 ? -28.373 0.634 18.724 1.00 84.12 205 GLY A N 1
ATOM 1553 C CA . GLY A 1 205 ? -28.895 0.544 17.358 1.00 84.12 205 GLY A CA 1
ATOM 1554 C C . GLY A 1 205 ? -30.190 -0.266 17.252 1.00 84.12 205 GLY A C 1
ATOM 1555 O O . GLY A 1 205 ? -30.739 -0.718 18.256 1.00 84.12 205 GLY A O 1
ATOM 1556 N N . ASP A 1 206 ? -30.654 -0.449 16.021 1.00 80.50 206 ASP A N 1
ATOM 1557 C CA . ASP A 1 206 ? -31.868 -1.177 15.642 1.00 80.50 206 ASP A CA 1
ATOM 1558 C C . ASP A 1 206 ? -31.568 -2.192 14.519 1.00 80.50 206 ASP A C 1
ATOM 1560 O O . ASP A 1 206 ? -30.432 -2.658 14.390 1.00 80.50 206 ASP A O 1
ATOM 1564 N N . ASP A 1 207 ? -32.581 -2.575 13.740 1.00 68.69 207 ASP A N 1
ATOM 1565 C CA . ASP A 1 207 ? -32.453 -3.530 12.632 1.00 68.69 207 ASP A CA 1
ATOM 1566 C C . ASP A 1 207 ? -31.695 -2.957 11.418 1.00 68.69 207 ASP A C 1
ATOM 1568 O O . ASP A 1 207 ? -31.227 -3.707 10.562 1.00 68.69 207 ASP A O 1
ATOM 1572 N N . THR A 1 208 ? -31.563 -1.631 11.328 1.00 73.25 208 THR A N 1
ATOM 1573 C CA . THR A 1 208 ? -30.974 -0.913 10.183 1.00 73.25 208 THR A CA 1
ATOM 1574 C C . THR A 1 208 ? -29.694 -0.159 10.533 1.00 73.25 208 THR A C 1
ATOM 1576 O O . THR A 1 208 ? -28.904 0.172 9.643 1.00 73.25 208 THR A O 1
ATOM 1579 N N . THR A 1 209 ? -29.474 0.107 11.819 1.00 85.50 209 THR A N 1
ATOM 1580 C CA . THR A 1 209 ? -28.328 0.849 12.337 1.00 85.50 209 THR A CA 1
ATOM 1581 C C . THR A 1 209 ? -27.669 0.112 13.496 1.00 85.50 209 THR A C 1
ATOM 1583 O O . THR A 1 209 ? -28.328 -0.454 14.365 1.00 85.50 209 THR A O 1
ATOM 1586 N N . GLU A 1 210 ? -26.342 0.131 13.544 1.00 93.94 210 GLU A N 1
ATOM 1587 C CA . GLU A 1 210 ? -25.564 -0.415 14.656 1.00 93.94 210 GLU A CA 1
ATOM 1588 C C . GLU A 1 210 ? -24.700 0.683 15.269 1.00 93.94 210 GLU A C 1
ATOM 1590 O O . GLU A 1 210 ? -23.987 1.381 14.554 1.00 93.94 210 GLU A O 1
ATOM 1595 N N . LEU A 1 211 ? -24.746 0.829 16.593 1.00 95.19 211 LEU A N 1
ATOM 1596 C CA . LEU A 1 211 ? -23.815 1.670 17.334 1.00 95.19 211 LEU A CA 1
ATOM 1597 C C . LEU A 1 211 ? -22.762 0.773 17.984 1.00 95.19 211 LEU A C 1
ATOM 1599 O O . LEU A 1 211 ? -23.079 -0.025 18.871 1.00 95.19 211 LEU A O 1
ATOM 1603 N N . VAL A 1 212 ? -21.519 0.893 17.528 1.00 94.81 212 VAL A N 1
ATOM 1604 C CA . VAL A 1 212 ? -20.378 0.114 18.016 1.00 94.81 212 VAL A CA 1
ATOM 1605 C C . VAL A 1 212 ? -19.431 1.034 18.764 1.00 94.81 212 VAL A C 1
ATOM 1607 O O . VAL A 1 212 ? -18.919 1.993 18.188 1.00 94.81 212 VAL A O 1
ATOM 1610 N N . ARG A 1 213 ? -19.159 0.712 20.026 1.00 91.94 213 ARG A N 1
ATOM 1611 C CA . ARG A 1 213 ? -18.045 1.281 20.777 1.00 91.94 213 ARG A CA 1
ATOM 1612 C C . ARG A 1 213 ? -16.775 0.521 20.423 1.00 91.94 213 ARG A C 1
ATOM 1614 O O . ARG A 1 213 ? -16.734 -0.700 20.565 1.00 91.94 213 ARG A O 1
ATOM 1621 N N . ILE A 1 214 ? -15.756 1.249 19.994 1.00 90.88 214 ILE A N 1
ATOM 1622 C CA . ILE A 1 214 ? -14.430 0.729 19.683 1.00 90.88 214 ILE A CA 1
ATOM 1623 C C . ILE A 1 214 ? -13.478 1.263 20.741 1.00 90.88 214 ILE A C 1
ATOM 1625 O O . ILE A 1 214 ? -13.399 2.472 20.954 1.00 90.88 214 ILE A O 1
ATOM 1629 N N . ASP A 1 215 ? -12.768 0.356 21.395 1.00 82.69 215 ASP A N 1
ATOM 1630 C CA . ASP A 1 215 ? -11.652 0.665 22.275 1.00 82.69 215 ASP A CA 1
ATOM 1631 C C . ASP A 1 215 ? -10.369 0.283 21.533 1.00 82.69 215 ASP A C 1
ATOM 1633 O O . ASP A 1 215 ? -10.235 -0.852 21.064 1.00 82.69 215 ASP A O 1
ATOM 1637 N N . ALA A 1 216 ? -9.430 1.216 21.403 1.00 80.44 216 ALA A N 1
ATOM 1638 C CA . ALA A 1 216 ? -8.164 0.991 20.722 1.00 80.44 216 ALA A CA 1
ATOM 1639 C C . ALA A 1 216 ? -6.969 1.467 21.548 1.00 80.44 216 ALA A C 1
ATOM 1641 O O . ALA A 1 216 ? -7.063 2.421 22.317 1.00 80.44 216 ALA A O 1
ATOM 1642 N N . LEU A 1 217 ? -5.829 0.802 21.382 1.00 73.81 217 LEU A N 1
ATOM 1643 C CA . LEU A 1 217 ? -4.575 1.184 22.013 1.00 73.81 217 LEU A CA 1
ATOM 1644 C C . LEU A 1 217 ? -3.842 2.207 21.136 1.00 73.81 217 LEU A C 1
ATOM 1646 O O . LEU A 1 217 ? -3.458 1.898 20.010 1.00 73.81 217 LEU A O 1
ATOM 1650 N N . GLN A 1 218 ? -3.595 3.396 21.679 1.00 70.19 218 GLN A N 1
ATOM 1651 C CA . GLN A 1 218 ? -2.825 4.465 21.050 1.00 70.19 218 GLN A CA 1
ATOM 1652 C C . GLN A 1 218 ? -1.805 5.019 22.047 1.00 70.19 218 GLN A C 1
ATOM 1654 O O . GLN A 1 218 ? -2.161 5.383 23.163 1.00 70.19 218 GLN A O 1
ATOM 1659 N N . ASP A 1 219 ? -0.528 5.061 21.658 1.00 69.56 219 ASP A N 1
ATOM 1660 C CA . ASP A 1 219 ? 0.575 5.581 22.485 1.00 69.56 219 ASP A CA 1
ATOM 1661 C C . ASP A 1 219 ? 0.625 4.990 23.913 1.00 69.56 219 ASP A C 1
ATOM 1663 O O . ASP A 1 219 ? 0.962 5.661 24.886 1.00 69.56 219 ASP A O 1
ATOM 1667 N N . GLY A 1 220 ? 0.264 3.708 24.049 1.00 66.00 220 GLY A N 1
ATOM 1668 C CA . GLY A 1 220 ? 0.222 2.998 25.334 1.00 66.00 220 GLY A CA 1
ATOM 1669 C C . GLY A 1 220 ? -1.009 3.297 26.200 1.00 66.00 220 GLY A C 1
ATOM 1670 O O . GLY A 1 220 ? -1.153 2.700 27.265 1.00 66.00 220 GLY A O 1
ATOM 1671 N N . ALA A 1 221 ? -1.915 4.163 25.745 1.00 72.31 221 ALA A N 1
ATOM 1672 C CA . ALA A 1 221 ? -3.190 4.454 26.387 1.00 72.31 221 ALA A CA 1
ATOM 1673 C C . ALA A 1 221 ? -4.356 3.837 25.602 1.00 72.31 221 ALA A C 1
ATOM 1675 O O . ALA A 1 221 ? -4.307 3.698 24.383 1.00 72.31 221 ALA A O 1
ATOM 1676 N N . THR A 1 222 ? -5.427 3.457 26.300 1.00 78.69 222 THR A N 1
ATOM 1677 C CA . THR A 1 222 ? -6.676 3.065 25.631 1.00 78.69 222 THR A CA 1
ATOM 1678 C C . THR A 1 222 ? -7.481 4.318 25.321 1.00 78.69 222 THR A C 1
ATOM 1680 O O . THR A 1 222 ? -7.819 5.077 26.229 1.00 78.69 222 THR A O 1
ATOM 1683 N N . ILE A 1 223 ? -7.785 4.519 24.045 1.00 82.94 223 ILE A N 1
ATOM 1684 C CA . ILE A 1 223 ? -8.745 5.508 23.566 1.00 82.94 223 ILE A CA 1
ATOM 1685 C C . ILE A 1 223 ? -10.022 4.802 23.125 1.00 82.94 223 ILE A C 1
ATOM 1687 O O . ILE A 1 223 ? -9.995 3.637 22.728 1.00 82.94 223 ILE A O 1
ATOM 1691 N N . SER A 1 224 ? -11.145 5.510 23.181 1.00 87.81 224 SER A N 1
ATOM 1692 C CA . SER A 1 224 ? -12.443 4.924 22.868 1.00 87.81 224 SER A CA 1
ATOM 1693 C C . SER A 1 224 ? -13.314 5.897 22.104 1.00 87.81 224 SER A C 1
ATOM 1695 O O . SER A 1 224 ? -13.363 7.081 22.433 1.00 87.81 224 SER A O 1
ATOM 1697 N N . TRP A 1 225 ? -14.051 5.384 21.129 1.00 92.69 225 TRP A N 1
ATOM 1698 C CA . TRP A 1 225 ? -15.043 6.153 20.389 1.00 92.69 225 TRP A CA 1
ATOM 1699 C C . TRP A 1 225 ? -16.216 5.269 19.989 1.00 92.69 225 TRP A C 1
ATOM 1701 O O . TRP A 1 225 ? -16.139 4.041 20.008 1.00 92.69 225 TRP A O 1
ATOM 1711 N N . GLU A 1 226 ? -17.323 5.904 19.628 1.00 94.56 226 GLU A N 1
ATOM 1712 C CA . GLU A 1 226 ? -18.485 5.215 19.086 1.00 94.56 226 GLU A CA 1
ATOM 1713 C C . GLU A 1 226 ? -18.598 5.487 17.592 1.00 94.56 226 GLU A C 1
ATOM 1715 O O . GLU A 1 226 ? -18.354 6.597 17.119 1.00 94.56 226 GLU A O 1
ATOM 1720 N N . THR A 1 227 ? -18.982 4.459 16.847 1.00 94.81 227 THR A N 1
ATOM 1721 C CA . THR A 1 227 ? -19.283 4.547 15.421 1.00 94.81 227 THR A CA 1
ATOM 1722 C C . THR A 1 227 ? -20.713 4.093 15.204 1.00 94.81 227 THR A C 1
ATOM 1724 O O . THR A 1 227 ? -21.094 2.990 15.600 1.00 94.81 227 THR A O 1
ATOM 1727 N N . ARG A 1 228 ? -21.526 4.953 14.593 1.00 95.94 228 ARG A N 1
ATOM 1728 C CA . ARG A 1 228 ? -22.848 4.575 14.098 1.00 95.94 228 ARG A CA 1
ATOM 1729 C C . ARG A 1 228 ? -22.681 4.088 12.671 1.00 95.94 228 ARG A C 1
ATOM 1731 O O . ARG A 1 228 ? -22.058 4.775 11.870 1.00 95.94 228 ARG A O 1
ATOM 1738 N N . ARG A 1 229 ? -23.207 2.907 12.369 1.00 95.94 229 ARG A N 1
ATOM 1739 C CA . ARG A 1 229 ? -22.992 2.184 11.114 1.00 95.94 229 ARG A CA 1
ATOM 1740 C C . ARG A 1 229 ? -24.334 1.856 10.472 1.00 95.94 229 ARG A C 1
ATOM 1742 O O . ARG A 1 229 ? -25.248 1.411 11.165 1.00 95.94 229 ARG A O 1
ATOM 1749 N N . HIS A 1 230 ? -24.434 2.043 9.163 1.00 94.81 230 HIS A N 1
ATOM 1750 C CA . HIS A 1 230 ? -25.581 1.665 8.344 1.00 94.81 230 HIS A CA 1
ATOM 1751 C C . HIS A 1 230 ? -25.139 0.704 7.237 1.00 94.81 230 HIS A C 1
ATOM 1753 O O . HIS A 1 230 ? -24.110 0.915 6.591 1.00 94.81 230 HIS A O 1
ATOM 1759 N N . TYR A 1 231 ? -25.908 -0.363 7.027 1.00 93.25 231 TYR A N 1
ATOM 1760 C CA . TYR A 1 231 ? -25.551 -1.454 6.123 1.00 93.25 231 TYR A CA 1
ATOM 1761 C C . TYR A 1 231 ? -26.404 -1.438 4.863 1.00 93.25 231 TYR A C 1
ATOM 1763 O O . TYR A 1 231 ? -27.631 -1.443 4.927 1.00 93.25 231 TYR A O 1
ATOM 1771 N N . THR A 1 232 ? -25.754 -1.527 3.706 1.00 94.00 232 THR A N 1
ATOM 1772 C CA . THR A 1 232 ? -26.420 -1.870 2.446 1.00 94.00 232 THR A CA 1
ATOM 1773 C C . THR A 1 232 ? -25.798 -3.153 1.905 1.00 94.00 232 THR A C 1
ATOM 1775 O O . THR A 1 232 ? -24.985 -3.135 0.975 1.00 94.00 232 THR A O 1
ATOM 1778 N N . ASP A 1 233 ? -26.171 -4.278 2.524 1.00 92.06 233 ASP A N 1
ATOM 1779 C CA . ASP A 1 233 ? -25.586 -5.606 2.281 1.00 92.06 233 ASP A CA 1
ATOM 1780 C C . ASP A 1 233 ? -25.619 -5.994 0.789 1.00 92.06 233 ASP A C 1
ATOM 1782 O O . ASP A 1 233 ? -24.631 -6.497 0.254 1.00 92.06 233 ASP A O 1
ATOM 1786 N N . ALA A 1 234 ? -26.706 -5.656 0.080 1.00 93.12 234 ALA A N 1
ATOM 1787 C CA . ALA A 1 234 ? -26.897 -5.945 -1.347 1.00 93.12 234 ALA A CA 1
ATOM 1788 C C . ALA A 1 234 ? -25.805 -5.363 -2.267 1.00 93.12 234 ALA A C 1
ATOM 1790 O O . ALA A 1 234 ? -25.591 -5.868 -3.366 1.00 93.12 234 ALA A O 1
ATOM 1791 N N . ILE A 1 235 ? -25.114 -4.306 -1.827 1.00 92.81 235 ILE A N 1
ATOM 1792 C CA . ILE A 1 235 ? -24.016 -3.667 -2.568 1.00 92.81 235 ILE A CA 1
ATOM 1793 C C . ILE A 1 235 ? -22.714 -3.619 -1.760 1.00 92.81 235 ILE A C 1
ATOM 1795 O O . ILE A 1 235 ? -21.814 -2.852 -2.105 1.00 92.81 235 ILE A O 1
ATOM 1799 N N . ARG A 1 236 ? -22.616 -4.415 -0.685 1.00 96.69 236 ARG A N 1
ATOM 1800 C CA . ARG A 1 236 ? -21.419 -4.538 0.165 1.00 96.69 236 ARG A CA 1
ATOM 1801 C C . ARG A 1 236 ? -20.895 -3.195 0.659 1.00 96.69 236 ARG A C 1
ATOM 1803 O O . ARG A 1 236 ? -19.690 -2.929 0.632 1.00 96.69 236 ARG A O 1
ATOM 1810 N N . ARG A 1 237 ? -21.821 -2.336 1.081 1.00 95.75 237 ARG A N 1
ATOM 1811 C CA . ARG A 1 237 ? -21.532 -0.990 1.577 1.00 95.75 237 ARG A CA 1
ATOM 1812 C C . ARG A 1 237 ? -21.826 -0.904 3.067 1.00 95.75 237 ARG A C 1
ATOM 1814 O O . ARG A 1 237 ? -22.809 -1.476 3.542 1.00 95.75 237 ARG A O 1
ATOM 1821 N N . ILE A 1 238 ? -20.960 -0.197 3.782 1.00 96.06 238 ILE A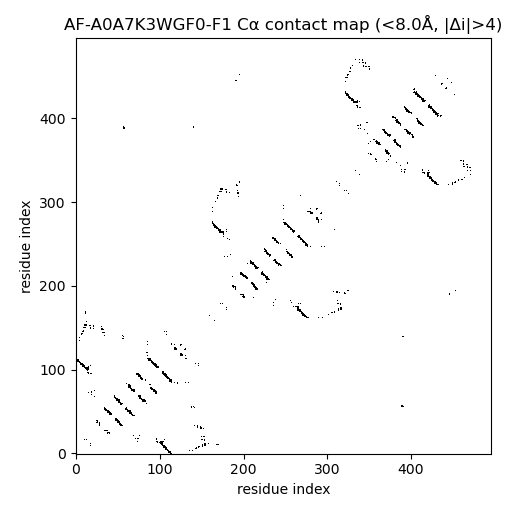 N 1
ATOM 1822 C CA . ILE A 1 238 ? -21.163 0.178 5.181 1.00 96.06 238 ILE A CA 1
ATOM 1823 C C . ILE A 1 238 ? -20.886 1.664 5.280 1.00 96.06 238 ILE A C 1
ATOM 1825 O O . ILE A 1 238 ? -19.745 2.075 5.108 1.00 96.06 238 ILE A O 1
ATOM 1829 N N . GLU A 1 239 ? -21.904 2.461 5.543 1.00 96.94 239 GLU A N 1
ATOM 1830 C CA . GLU A 1 239 ? -21.733 3.879 5.852 1.00 96.94 239 GLU A CA 1
ATOM 1831 C C . GLU A 1 239 ? -21.544 4.025 7.354 1.00 96.94 239 GLU A C 1
ATOM 1833 O O . GLU A 1 239 ? -22.141 3.273 8.127 1.00 96.94 239 GLU A O 1
ATOM 1838 N N . TYR A 1 240 ? -20.696 4.952 7.782 1.00 96.25 240 TYR A N 1
ATOM 1839 C CA . TYR A 1 240 ? -20.495 5.194 9.200 1.00 96.25 240 TYR A CA 1
ATOM 1840 C C . TYR A 1 240 ? -20.253 6.663 9.523 1.00 96.25 240 TYR A C 1
ATOM 1842 O O . TYR A 1 240 ? -19.762 7.436 8.703 1.00 96.25 240 TYR A O 1
ATOM 1850 N N . GLU A 1 241 ? -20.550 7.028 10.762 1.00 96.12 241 GLU A N 1
ATOM 1851 C CA . GLU A 1 241 ? -20.248 8.331 11.345 1.00 96.12 241 GLU A CA 1
ATOM 1852 C C . GLU A 1 241 ? -19.807 8.176 12.799 1.00 96.12 241 GLU A C 1
ATOM 1854 O O . GLU A 1 241 ? -20.153 7.194 13.462 1.00 96.12 241 GLU A O 1
ATOM 1859 N N . LEU A 1 242 ? -19.039 9.143 13.295 1.00 95.31 242 LEU A N 1
ATOM 1860 C CA . LEU A 1 242 ? -18.720 9.272 14.714 1.00 95.31 242 LEU A CA 1
ATOM 1861 C C . LEU A 1 242 ? -19.748 10.221 15.345 1.00 95.31 242 LEU A C 1
ATOM 1863 O O . LEU A 1 242 ? -19.672 11.425 15.089 1.00 95.31 242 LEU A O 1
ATOM 1867 N N . PRO A 1 243 ? -20.696 9.731 16.172 1.00 93.94 243 PRO A N 1
ATOM 1868 C CA . PRO A 1 243 ? -21.691 10.595 16.811 1.00 93.94 243 PRO A CA 1
ATOM 1869 C C . PRO A 1 243 ? -21.054 11.638 17.731 1.00 93.94 243 PRO A C 1
ATOM 1871 O O . PRO A 1 243 ? -21.570 12.744 17.867 1.00 93.94 243 PRO A O 1
ATOM 1874 N N . VAL A 1 244 ? -19.926 11.275 18.345 1.00 93.12 244 VAL A N 1
ATOM 1875 C CA . VAL A 1 244 ? -19.034 12.184 19.062 1.00 93.12 244 VAL A CA 1
ATOM 1876 C C . VAL A 1 244 ? -17.701 12.192 18.308 1.00 93.12 244 VAL A C 1
ATOM 1878 O O . VAL A 1 244 ? -17.005 11.173 18.313 1.00 93.12 244 VAL A O 1
ATOM 1881 N N . PRO A 1 245 ? -17.357 13.292 17.618 1.00 88.94 245 PRO A N 1
ATOM 1882 C CA . PRO A 1 245 ? -16.110 13.394 16.869 1.00 88.94 245 PRO A CA 1
ATOM 1883 C C . PRO A 1 245 ? -14.869 13.273 17.765 1.00 88.94 245 PRO A C 1
ATOM 1885 O O . PRO A 1 245 ? -14.896 13.609 18.949 1.00 88.94 245 PRO A O 1
ATOM 1888 N N . MET A 1 246 ? -13.759 12.819 17.179 1.00 87.25 246 MET A N 1
ATOM 1889 C CA . MET A 1 246 ? -12.451 12.810 17.847 1.00 87.25 246 MET A CA 1
ATOM 1890 C C . MET A 1 246 ? -11.954 14.243 18.128 1.00 87.25 246 MET A C 1
ATOM 1892 O O . MET A 1 246 ? -12.417 15.187 17.480 1.00 87.25 246 MET A O 1
ATOM 1896 N N . PRO A 1 247 ? -10.981 14.431 19.044 1.00 89.44 247 PRO A N 1
ATOM 1897 C CA . PRO A 1 247 ? -10.321 15.721 19.231 1.00 89.44 247 PRO A CA 1
ATOM 1898 C C . PRO A 1 247 ? -9.879 16.343 17.900 1.00 89.44 247 PRO A C 1
ATOM 1900 O O . PRO A 1 247 ? -9.458 15.632 16.991 1.00 89.44 247 PRO A O 1
ATOM 1903 N N . PHE A 1 248 ? -9.971 17.673 17.813 1.00 93.69 248 PHE A N 1
ATOM 1904 C CA . PHE A 1 248 ? -9.761 18.484 16.603 1.00 93.69 248 PHE A CA 1
ATOM 1905 C C . PHE A 1 248 ? -10.863 18.436 15.541 1.00 93.69 248 PHE A C 1
ATOM 1907 O O . PHE A 1 248 ? -10.802 19.240 14.611 1.00 93.69 248 PHE A O 1
ATOM 1914 N N . LEU A 1 249 ? -11.868 17.563 15.653 1.00 95.44 249 LEU A N 1
ATOM 1915 C CA . LEU A 1 249 ? -12.886 17.387 14.615 1.00 95.44 249 LEU A CA 1
ATOM 1916 C C . LEU A 1 249 ? -14.235 18.005 15.000 1.00 95.44 249 LEU A C 1
ATOM 1918 O O . LEU A 1 249 ? -14.721 17.831 16.111 1.00 95.44 249 LEU A O 1
ATOM 1922 N N . GLU A 1 250 ? -14.876 18.676 14.044 1.00 96.31 250 GLU A N 1
ATOM 1923 C CA . GLU A 1 250 ? -16.307 19.014 14.087 1.00 96.31 250 GLU A CA 1
ATOM 1924 C C . GLU A 1 250 ? -17.173 17.827 13.670 1.00 96.31 250 GLU A C 1
ATOM 1926 O O . GLU A 1 250 ? -18.293 17.670 14.149 1.00 96.31 250 GLU A O 1
ATOM 1931 N N . SER A 1 251 ? -16.673 16.996 12.755 1.00 95.88 251 SER A N 1
ATOM 1932 C CA . SER A 1 251 ? -17.377 15.818 12.261 1.00 95.88 251 SER A CA 1
ATOM 1933 C C . SER A 1 251 ? -16.408 14.810 11.653 1.00 95.88 251 SER A C 1
ATOM 1935 O O . SER A 1 251 ? -15.342 15.175 11.150 1.00 95.88 251 SER A O 1
ATOM 1937 N N . MET A 1 252 ? -16.794 13.533 11.676 1.00 95.06 252 MET A N 1
ATOM 1938 C CA . MET A 1 252 ? -16.153 12.478 10.896 1.00 95.06 252 MET A CA 1
ATOM 1939 C C . MET A 1 252 ? -17.193 11.456 10.443 1.00 95.06 252 MET A C 1
ATOM 1941 O O . MET A 1 252 ? -17.975 10.943 11.242 1.00 95.06 252 MET A O 1
ATOM 1945 N N . SER A 1 253 ? -17.160 11.144 9.155 1.00 96.38 253 SER A N 1
ATOM 1946 C CA . SER A 1 253 ? -17.964 10.102 8.527 1.00 96.38 253 SER A CA 1
ATOM 1947 C C . SER A 1 253 ? -17.148 9.369 7.474 1.00 96.38 253 SER A C 1
ATOM 1949 O O . SER A 1 253 ? -16.037 9.774 7.121 1.00 96.38 253 SER A O 1
ATOM 1951 N N . GLY A 1 254 ? -17.679 8.266 6.979 1.00 95.56 254 GLY A N 1
ATOM 1952 C CA . GLY A 1 254 ? -17.016 7.492 5.956 1.00 95.56 254 GLY A CA 1
ATOM 1953 C C . GLY A 1 254 ? -17.882 6.380 5.411 1.00 95.56 254 GLY A C 1
ATOM 1954 O O . GLY A 1 254 ? -19.038 6.197 5.796 1.00 95.56 254 GLY A O 1
ATOM 1955 N N . GLN A 1 255 ? -17.297 5.618 4.501 1.00 96.12 255 GLN A N 1
ATOM 1956 C CA . GLN A 1 255 ? -17.902 4.391 4.024 1.00 96.12 255 GLN A CA 1
ATOM 1957 C C . GLN A 1 255 ? -16.847 3.342 3.713 1.00 96.12 255 GLN A C 1
ATOM 1959 O O . GLN A 1 255 ? -15.760 3.646 3.234 1.00 96.12 255 GLN A O 1
ATOM 1964 N N . TRP A 1 256 ? -17.218 2.093 3.933 1.00 97.00 256 TRP A N 1
ATOM 1965 C CA . TRP A 1 256 ? -16.534 0.935 3.393 1.00 97.00 256 TRP A CA 1
ATOM 1966 C C . TRP A 1 256 ? -17.306 0.419 2.191 1.00 97.00 256 TRP A C 1
ATOM 1968 O O . TRP A 1 256 ? -18.542 0.379 2.204 1.00 97.00 256 TRP A O 1
ATOM 1978 N N . ARG A 1 257 ? -16.581 -0.018 1.165 1.00 95.75 257 ARG A N 1
ATOM 1979 C CA . ARG A 1 257 ? -17.165 -0.638 -0.021 1.00 95.75 257 ARG A CA 1
ATOM 1980 C C . ARG A 1 257 ? -16.299 -1.791 -0.500 1.00 95.75 257 ARG A C 1
ATOM 1982 O O . ARG A 1 257 ? -15.083 -1.652 -0.589 1.00 95.75 257 ARG A O 1
ATOM 1989 N N . VAL A 1 258 ? -16.936 -2.908 -0.847 1.00 97.06 258 VAL A N 1
ATOM 1990 C CA . VAL A 1 258 ? -16.264 -4.056 -1.468 1.00 97.06 258 VAL A CA 1
ATOM 1991 C C . VAL A 1 258 ? -16.869 -4.315 -2.841 1.00 97.06 258 VAL A C 1
ATOM 1993 O O . VAL A 1 258 ? -18.040 -4.666 -2.955 1.00 97.06 258 VAL A O 1
ATOM 1996 N N . ILE A 1 259 ? -16.082 -4.132 -3.897 1.00 93.69 259 ILE A N 1
ATOM 1997 C CA . ILE A 1 259 ? -16.524 -4.300 -5.284 1.00 93.69 259 ILE A CA 1
ATOM 1998 C C . ILE A 1 259 ? -15.928 -5.604 -5.831 1.00 93.69 259 ILE A C 1
ATOM 2000 O O . ILE A 1 259 ? -14.702 -5.729 -5.858 1.00 93.69 259 ILE A O 1
ATOM 2004 N N . PRO A 1 260 ? -16.739 -6.587 -6.264 1.00 92.38 260 PRO A N 1
ATOM 2005 C CA . PRO A 1 260 ? -16.208 -7.776 -6.922 1.00 92.38 260 PRO A CA 1
ATOM 2006 C C . PRO A 1 260 ? -15.543 -7.389 -8.249 1.00 92.38 260 PRO A C 1
ATOM 2008 O O . PRO A 1 260 ? -16.136 -6.678 -9.057 1.00 92.38 260 PRO A O 1
ATOM 2011 N N . LEU A 1 261 ? -14.317 -7.864 -8.465 1.00 87.12 261 LEU A N 1
ATOM 2012 C CA . LEU A 1 261 ? -13.608 -7.739 -9.743 1.00 87.12 261 LEU A CA 1
ATOM 2013 C C . LEU A 1 261 ? -13.741 -9.037 -10.548 1.00 87.12 261 LEU A C 1
ATOM 2015 O O . LEU A 1 261 ? -13.925 -9.015 -11.759 1.00 87.12 261 LEU A O 1
ATOM 2019 N N . THR A 1 262 ? -13.668 -10.170 -9.849 1.00 88.56 262 THR A N 1
ATOM 2020 C CA . THR A 1 262 ? -13.884 -11.533 -10.355 1.00 88.56 262 THR A CA 1
ATOM 2021 C C . THR A 1 262 ? -14.507 -12.384 -9.237 1.00 88.56 262 THR A C 1
ATOM 2023 O O . THR A 1 262 ? -14.878 -11.852 -8.188 1.00 88.56 262 THR A O 1
ATOM 2026 N N . ALA A 1 263 ? -14.640 -13.699 -9.435 1.00 87.44 263 ALA A N 1
ATOM 2027 C CA . ALA A 1 263 ? -15.161 -14.600 -8.405 1.00 87.44 263 ALA A CA 1
ATOM 2028 C C . ALA A 1 263 ? -14.246 -14.696 -7.165 1.00 87.44 263 ALA A C 1
ATOM 2030 O O . ALA A 1 263 ? -14.740 -14.867 -6.054 1.00 87.44 263 ALA A O 1
ATOM 2031 N N . ASP A 1 264 ? -12.931 -14.566 -7.349 1.00 91.06 264 ASP A N 1
ATOM 2032 C CA . ASP A 1 264 ? -11.894 -14.757 -6.329 1.00 91.06 264 ASP A CA 1
ATOM 2033 C C . ASP A 1 264 ? -11.090 -13.482 -6.029 1.00 91.06 264 ASP A C 1
ATOM 2035 O O . ASP A 1 264 ? -10.132 -13.528 -5.261 1.00 91.06 264 ASP A O 1
ATOM 2039 N N . ARG A 1 265 ? -11.464 -12.335 -6.613 1.00 91.62 265 ARG A N 1
ATOM 2040 C CA . ARG A 1 265 ? -10.819 -11.041 -6.345 1.00 91.62 265 ARG A CA 1
ATOM 2041 C C . ARG A 1 265 ? -11.822 -9.916 -6.183 1.00 91.62 265 ARG A C 1
ATOM 2043 O O . ARG A 1 265 ? -12.786 -9.806 -6.946 1.00 91.62 265 ARG A O 1
ATOM 2050 N N . CYS A 1 266 ? -11.528 -9.000 -5.271 1.00 94.06 266 CYS A N 1
ATOM 2051 C CA . CYS A 1 266 ? -12.319 -7.794 -5.062 1.00 94.06 266 CYS A CA 1
ATOM 2052 C C . CYS A 1 266 ? -11.452 -6.563 -4.782 1.00 94.06 266 CYS A C 1
ATOM 2054 O O . CYS A 1 266 ? -10.306 -6.672 -4.347 1.00 94.06 266 CYS A O 1
ATOM 2056 N N . LEU A 1 267 ? -12.036 -5.387 -4.992 1.00 93.25 267 LEU A N 1
ATOM 2057 C CA . LEU A 1 267 ? -11.510 -4.104 -4.551 1.00 93.25 267 LEU A CA 1
ATOM 2058 C C . LEU A 1 267 ? -12.186 -3.720 -3.233 1.00 93.25 267 LEU A C 1
ATOM 2060 O O . LEU A 1 267 ? -13.403 -3.535 -3.196 1.00 93.25 267 LEU A O 1
ATOM 2064 N N . LEU A 1 268 ? -11.402 -3.588 -2.169 1.00 95.62 268 LEU A N 1
ATOM 2065 C CA . LEU A 1 268 ? -11.832 -2.986 -0.912 1.00 95.62 268 LEU A CA 1
ATOM 2066 C C . LEU A 1 268 ? -11.475 -1.498 -0.940 1.00 95.62 268 LEU A C 1
ATOM 2068 O O . LEU A 1 268 ? -10.345 -1.142 -1.274 1.00 95.62 268 LEU A O 1
ATOM 2072 N N . THR A 1 269 ? -12.423 -0.649 -0.555 1.00 94.06 269 THR A N 1
ATOM 2073 C CA . THR A 1 269 ? -12.248 0.801 -0.438 1.00 94.06 269 THR A CA 1
ATOM 2074 C C . THR A 1 269 ? -12.764 1.272 0.915 1.00 94.06 269 THR A C 1
ATOM 2076 O O . THR A 1 269 ? -13.847 0.858 1.339 1.00 94.06 269 THR A O 1
ATOM 2079 N N . VAL A 1 270 ? -12.022 2.175 1.555 1.00 95.06 270 VAL A N 1
ATOM 2080 C CA . VAL A 1 270 ? -12.515 2.996 2.663 1.00 95.06 270 VAL A CA 1
ATOM 2081 C C . VAL A 1 270 ? -12.404 4.468 2.294 1.00 95.06 270 VAL A C 1
ATOM 2083 O O . VAL A 1 270 ? -11.333 4.953 1.935 1.00 95.06 270 VAL A O 1
ATOM 2086 N N . ASP A 1 271 ? -13.530 5.164 2.372 1.00 91.81 271 ASP A N 1
ATOM 2087 C CA . ASP A 1 271 ? -13.634 6.613 2.269 1.00 91.81 271 ASP A CA 1
ATOM 2088 C C . ASP A 1 271 ? -13.805 7.202 3.661 1.00 91.81 271 ASP A C 1
ATOM 2090 O O . ASP A 1 271 ? -14.607 6.713 4.457 1.00 91.81 271 ASP A O 1
ATOM 2094 N N . ARG A 1 272 ? -13.106 8.296 3.929 1.00 93.06 272 ARG A N 1
ATOM 2095 C CA . ARG A 1 272 ? -13.214 9.081 5.155 1.00 93.06 272 ARG A CA 1
ATOM 2096 C C . ARG A 1 272 ? -13.379 10.535 4.792 1.00 93.06 272 ARG A C 1
ATOM 2098 O O . ARG A 1 272 ? -12.687 11.035 3.913 1.00 93.06 272 ARG A O 1
ATOM 2105 N N . ARG A 1 273 ? -14.282 11.217 5.480 1.00 93.19 273 ARG A N 1
ATOM 2106 C CA . ARG A 1 273 ? -14.506 12.654 5.361 1.00 93.19 273 ARG A CA 1
ATOM 2107 C C . ARG A 1 273 ? -14.611 13.234 6.755 1.00 93.19 273 ARG A C 1
ATOM 2109 O O . ARG A 1 273 ? -15.367 12.724 7.581 1.00 93.19 273 ARG A O 1
ATOM 2116 N N . TRP A 1 274 ? -13.850 14.281 7.021 1.00 95.00 274 TRP A N 1
ATOM 2117 C CA . TRP A 1 274 ? -13.881 14.968 8.304 1.00 95.00 274 TRP A CA 1
ATOM 2118 C C . TRP A 1 274 ? -13.745 16.464 8.121 1.00 95.00 274 TRP A C 1
ATOM 2120 O O . TRP A 1 274 ? -13.265 16.947 7.096 1.00 95.00 274 TRP A O 1
ATOM 2130 N N . ARG A 1 275 ? -14.175 17.195 9.141 1.00 94.75 275 ARG A N 1
ATOM 2131 C CA . ARG A 1 275 ? -14.027 18.640 9.211 1.00 94.75 275 ARG A CA 1
ATOM 2132 C C . ARG A 1 275 ? -13.286 19.002 10.482 1.00 94.75 275 ARG A C 1
ATOM 2134 O O . ARG A 1 275 ? -13.668 18.553 11.558 1.00 94.75 275 ARG A O 1
ATOM 2141 N N . LEU A 1 276 ? -12.235 19.802 10.360 1.00 95.69 276 LEU A N 1
ATOM 2142 C CA . LEU A 1 276 ? -11.466 20.306 11.497 1.00 95.69 276 LEU A CA 1
ATOM 2143 C C . LEU A 1 276 ? -12.218 21.433 12.212 1.00 95.69 276 LEU A C 1
ATOM 2145 O O . LEU A 1 276 ? -12.892 22.241 11.563 1.00 95.69 276 LEU A O 1
ATOM 2149 N N . LEU A 1 277 ? -12.046 21.529 13.530 1.00 95.81 277 LEU A N 1
ATOM 2150 C CA . LEU A 1 277 ? -12.496 22.654 14.352 1.00 95.81 277 LEU A CA 1
ATOM 2151 C C . LEU A 1 277 ? -11.919 23.983 13.856 1.00 95.81 277 LEU A C 1
ATOM 2153 O O . LEU A 1 277 ? -10.821 24.049 13.306 1.00 95.81 277 LEU A O 1
ATOM 2157 N N . ALA A 1 278 ? -12.689 25.054 14.054 1.00 93.25 278 ALA A N 1
ATOM 2158 C CA . ALA A 1 278 ? -12.237 26.416 13.773 1.00 93.25 278 ALA A CA 1
ATOM 2159 C C . ALA A 1 278 ? -11.140 26.860 14.749 1.00 93.25 278 ALA A C 1
ATOM 2161 O O . ALA A 1 278 ? -10.232 27.592 14.366 1.00 93.25 278 ALA A O 1
ATOM 2162 N N . ASP A 1 279 ? -11.253 26.402 15.996 1.00 93.81 279 ASP A N 1
ATOM 2163 C CA . ASP A 1 279 ? -10.325 26.668 17.082 1.00 93.81 279 ASP A CA 1
ATOM 2164 C C . ASP A 1 279 ? -9.862 25.338 17.678 1.00 93.81 279 ASP A C 1
ATOM 2166 O O . ASP A 1 279 ? -10.669 24.509 18.101 1.00 93.81 279 ASP A O 1
ATOM 2170 N N . VAL A 1 280 ? -8.551 25.130 17.656 1.00 93.81 280 VAL A N 1
ATOM 2171 C CA . VAL A 1 280 ? -7.887 23.916 18.142 1.00 93.81 280 VAL A CA 1
ATOM 2172 C C . VAL A 1 280 ? -7.020 24.187 19.370 1.00 93.81 280 VAL A C 1
ATOM 2174 O O . VAL A 1 280 ? -6.348 23.282 19.871 1.00 93.81 280 VAL A O 1
ATOM 2177 N N . THR A 1 281 ? -7.009 25.433 19.848 1.00 93.56 281 THR A N 1
ATOM 2178 C CA . THR A 1 281 ? -6.165 25.852 20.962 1.00 93.56 281 THR A CA 1
ATOM 2179 C C . THR A 1 281 ? -6.574 25.148 22.256 1.00 93.56 281 THR A C 1
ATOM 2181 O O . THR A 1 281 ? -7.743 24.866 22.510 1.00 93.56 281 THR A O 1
ATOM 2184 N N . GLY A 1 282 ? -5.584 24.794 23.079 1.00 90.12 282 GLY A N 1
ATOM 2185 C CA . GLY A 1 282 ? -5.816 24.156 24.379 1.00 90.12 282 GLY A CA 1
ATOM 2186 C C . GLY A 1 282 ? -6.238 22.680 24.340 1.00 90.12 282 GLY A C 1
ATOM 2187 O O . GLY A 1 282 ? -6.319 22.068 25.401 1.00 90.12 282 GLY A O 1
ATOM 2188 N N . ILE A 1 283 ? -6.452 22.080 23.160 1.00 91.31 283 ILE A N 1
ATOM 2189 C CA . ILE A 1 283 ? -6.827 20.659 23.033 1.00 91.31 283 ILE A CA 1
ATOM 2190 C C . ILE A 1 283 ? -5.626 19.738 23.294 1.00 91.31 283 ILE A C 1
ATOM 2192 O O . ILE A 1 283 ? -5.734 18.772 24.048 1.00 91.31 283 ILE A O 1
ATOM 2196 N N . ARG A 1 284 ? -4.471 20.025 22.677 1.00 89.81 284 ARG A N 1
ATOM 2197 C CA . ARG A 1 284 ? -3.227 19.257 22.854 1.00 89.81 284 ARG A CA 1
ATOM 2198 C C . ARG A 1 284 ? -2.034 20.205 22.982 1.00 89.81 284 ARG A C 1
ATOM 2200 O O . ARG A 1 284 ? -1.885 21.091 22.140 1.00 89.81 284 ARG A O 1
ATOM 2207 N N . PRO A 1 285 ? -1.139 20.005 23.965 1.00 90.06 285 PRO A N 1
ATOM 2208 C CA . PRO A 1 285 ? 0.107 20.759 24.038 1.00 90.06 285 PRO A CA 1
ATOM 2209 C C . PRO A 1 285 ? 0.895 20.670 22.724 1.00 90.06 285 PRO A C 1
ATOM 2211 O O . PRO A 1 285 ? 1.098 19.579 22.193 1.00 90.06 285 PRO A O 1
ATOM 2214 N N . GLY A 1 286 ? 1.333 21.819 22.206 1.00 89.50 286 GLY A N 1
ATOM 2215 C CA . GLY A 1 286 ? 2.102 21.908 20.959 1.00 89.50 286 GLY A CA 1
ATOM 2216 C C . GLY A 1 286 ? 1.273 21.993 19.672 1.00 89.50 286 GLY A C 1
ATOM 2217 O O . GLY A 1 286 ? 1.862 22.201 18.617 1.00 89.50 286 GLY A O 1
ATOM 2218 N N . VAL A 1 287 ? -0.060 21.900 19.745 1.00 92.06 287 VAL A N 1
ATOM 2219 C CA . VAL A 1 287 ? -0.962 22.063 18.593 1.00 92.06 287 VAL A CA 1
ATOM 2220 C C . VAL A 1 287 ? -1.850 23.282 18.828 1.00 92.06 287 VAL A C 1
ATOM 2222 O O . VAL A 1 287 ? -2.777 23.235 19.630 1.00 92.06 287 VAL A O 1
ATOM 2225 N N . ASN A 1 288 ? -1.546 24.388 18.148 1.00 93.19 288 ASN A N 1
ATOM 2226 C CA . ASN A 1 288 ? -2.223 25.676 18.345 1.00 93.19 288 ASN A CA 1
ATOM 2227 C C . ASN A 1 288 ? -2.830 26.253 17.060 1.00 93.19 288 ASN A C 1
ATOM 2229 O O . ASN A 1 288 ? -3.543 27.251 17.123 1.00 93.19 288 ASN A O 1
ATOM 2233 N N . THR A 1 289 ? -2.549 25.662 15.898 1.00 92.81 289 THR A N 1
ATOM 2234 C CA . THR A 1 289 ? -3.103 26.102 14.612 1.00 92.81 289 THR A CA 1
ATOM 2235 C C . THR A 1 289 ? -3.848 24.970 13.919 1.00 92.81 289 THR A C 1
ATOM 2237 O O . THR A 1 289 ? -3.547 23.791 14.118 1.00 92.81 289 THR A O 1
ATOM 2240 N N . VAL A 1 290 ? -4.817 25.330 13.074 1.00 91.06 290 VAL A N 1
ATOM 2241 C CA . VAL A 1 290 ? -5.582 24.364 12.271 1.00 91.06 290 VAL A CA 1
ATOM 2242 C C . VAL A 1 290 ? -4.662 23.540 11.370 1.00 91.06 290 VAL A C 1
ATOM 2244 O O . VAL A 1 290 ? -4.899 22.350 11.216 1.00 91.06 290 VAL A O 1
ATOM 2247 N N . ASP A 1 291 ? -3.586 24.128 10.842 1.00 89.38 291 ASP A N 1
ATOM 2248 C CA . ASP A 1 291 ? -2.618 23.408 10.006 1.00 89.38 291 ASP A CA 1
ATOM 2249 C C . ASP A 1 291 ? -1.850 22.340 10.798 1.00 89.38 291 ASP A C 1
ATOM 2251 O O . ASP A 1 291 ? -1.699 21.217 10.328 1.00 89.38 291 ASP A O 1
ATOM 2255 N N . GLN A 1 292 ? -1.439 22.643 12.036 1.00 90.56 292 GLN A N 1
ATOM 2256 C CA . GLN A 1 292 ? -0.806 21.656 12.921 1.00 90.56 292 GLN A CA 1
ATOM 2257 C C . GLN A 1 292 ? -1.778 20.531 13.294 1.00 90.56 292 GLN A C 1
ATOM 2259 O O . GLN A 1 292 ? -1.399 19.363 13.347 1.00 90.56 292 GLN A O 1
ATOM 2264 N N . ALA A 1 293 ? -3.044 20.871 13.554 1.00 91.44 293 ALA A N 1
ATOM 2265 C CA . ALA A 1 293 ? -4.073 19.875 13.826 1.00 91.44 293 ALA A CA 1
ATOM 2266 C C . ALA A 1 293 ? -4.358 19.010 12.590 1.00 91.44 293 ALA A C 1
ATOM 2268 O O . ALA A 1 293 ? -4.519 17.799 12.728 1.00 91.44 293 ALA A O 1
ATOM 2269 N N . ALA A 1 294 ? -4.372 19.612 11.396 1.00 89.75 294 ALA A N 1
ATOM 2270 C CA . ALA A 1 294 ? -4.513 18.901 10.134 1.00 89.75 294 ALA A CA 1
ATOM 2271 C C . ALA A 1 294 ? -3.383 17.889 9.953 1.00 89.75 294 ALA A C 1
ATOM 2273 O O . ALA A 1 294 ? -3.671 16.723 9.756 1.00 89.75 294 ALA A O 1
ATOM 2274 N N . GLU A 1 295 ? -2.120 18.285 10.119 1.00 87.62 295 GLU A N 1
ATOM 2275 C CA . GLU A 1 295 ? -0.978 17.371 9.978 1.00 87.62 295 GLU A CA 1
ATOM 2276 C C . GLU A 1 295 ? -1.085 16.151 10.912 1.00 87.62 295 GLU A C 1
ATOM 2278 O O . GLU A 1 295 ? -0.887 15.010 10.489 1.00 87.62 295 GLU A O 1
ATOM 2283 N N . VAL A 1 296 ? -1.476 16.375 12.172 1.00 88.06 296 VAL A N 1
ATOM 2284 C CA . VAL A 1 296 ? -1.673 15.301 13.159 1.00 88.06 296 VAL A CA 1
ATOM 2285 C C . VAL A 1 296 ? -2.826 14.375 12.770 1.00 88.06 296 VAL A C 1
ATOM 2287 O O . VAL A 1 296 ? -2.676 13.153 12.819 1.00 88.06 296 VAL A O 1
ATOM 2290 N N . VAL A 1 297 ? -3.987 14.938 12.424 1.00 90.38 297 VAL A N 1
ATOM 2291 C CA . VAL A 1 297 ? -5.182 14.156 12.081 1.00 90.38 297 VAL A CA 1
ATOM 2292 C C . VAL A 1 297 ? -4.978 13.419 10.764 1.00 90.38 297 VAL A C 1
ATOM 2294 O O . VAL A 1 297 ? -5.267 12.228 10.698 1.00 90.38 297 VAL A O 1
ATOM 2297 N N . ASP A 1 298 ? -4.473 14.098 9.739 1.00 86.56 298 ASP A N 1
ATOM 2298 C CA . ASP A 1 298 ? -4.259 13.547 8.406 1.00 86.56 298 ASP A CA 1
ATOM 2299 C C . ASP A 1 298 ? -3.296 12.352 8.502 1.00 86.56 298 ASP A C 1
ATOM 2301 O O . ASP A 1 298 ? -3.641 11.261 8.052 1.00 86.56 298 ASP A O 1
ATOM 2305 N N . GLY A 1 299 ? -2.163 12.498 9.204 1.00 82.88 299 GLY A N 1
ATOM 2306 C CA . GLY A 1 299 ? -1.217 11.400 9.427 1.00 82.88 299 GLY A CA 1
ATOM 2307 C C . GLY A 1 299 ? -1.799 10.233 10.235 1.00 82.88 299 GLY A C 1
ATOM 2308 O O . GLY A 1 299 ? -1.560 9.069 9.907 1.00 82.88 299 GLY A O 1
ATOM 2309 N N . PHE A 1 300 ? -2.601 10.517 11.268 1.00 85.56 300 PHE A N 1
ATOM 2310 C CA . PHE A 1 300 ? -3.263 9.475 12.058 1.00 85.56 300 PHE A CA 1
ATOM 2311 C C . PHE A 1 300 ? -4.296 8.697 11.235 1.00 85.56 300 PHE A C 1
ATOM 2313 O O . PHE A 1 300 ? -4.299 7.464 11.231 1.00 85.56 300 PHE A O 1
ATOM 2320 N N . VAL A 1 301 ? -5.179 9.409 10.533 1.00 88.06 301 VAL A N 1
ATOM 2321 C CA . VAL A 1 301 ? -6.260 8.811 9.745 1.00 88.06 301 VAL A CA 1
ATOM 2322 C C . VAL A 1 301 ? -5.699 8.025 8.561 1.00 88.06 301 VAL A C 1
ATOM 2324 O O . VAL A 1 301 ? -6.229 6.952 8.260 1.00 88.06 301 VAL A O 1
ATOM 2327 N N . ASP A 1 302 ? -4.634 8.524 7.931 1.00 84.81 302 ASP A N 1
ATOM 2328 C CA . ASP A 1 302 ? -3.924 7.858 6.839 1.00 84.81 302 ASP A CA 1
ATOM 2329 C C . ASP A 1 302 ? -3.246 6.566 7.297 1.00 84.81 302 ASP A C 1
ATOM 2331 O O . ASP A 1 302 ? -3.550 5.488 6.780 1.00 84.81 302 ASP A O 1
ATOM 2335 N N . GLY A 1 303 ? -2.429 6.640 8.353 1.00 80.38 303 GLY A N 1
ATOM 2336 C CA . GLY A 1 303 ? -1.761 5.467 8.915 1.00 80.38 303 GLY A CA 1
ATOM 2337 C C . GLY A 1 303 ? -2.744 4.404 9.412 1.00 80.38 303 GLY A C 1
ATOM 2338 O O . GLY A 1 303 ? -2.538 3.212 9.176 1.00 80.38 303 GLY A O 1
ATOM 2339 N N . ASN A 1 304 ? -3.848 4.819 10.045 1.00 84.81 304 ASN A N 1
ATOM 2340 C CA . ASN A 1 304 ? -4.884 3.888 10.486 1.00 84.81 304 ASN A CA 1
ATOM 2341 C C . ASN A 1 304 ? -5.592 3.214 9.298 1.00 84.81 304 ASN A C 1
ATOM 2343 O O . ASN A 1 304 ? -5.804 2.004 9.322 1.00 84.81 304 ASN A O 1
ATOM 2347 N N . ALA A 1 305 ? -5.944 3.972 8.250 1.00 88.00 305 ALA A N 1
ATOM 2348 C CA . ALA A 1 305 ? -6.563 3.402 7.049 1.00 88.00 305 ALA A CA 1
ATOM 2349 C C . ALA A 1 305 ? -5.639 2.378 6.377 1.00 88.00 305 ALA A C 1
ATOM 2351 O O . ALA A 1 305 ? -6.080 1.275 6.061 1.00 88.00 305 ALA A O 1
ATOM 2352 N N . GLU A 1 306 ? -4.358 2.710 6.200 1.00 84.25 306 GLU A N 1
ATOM 2353 C CA . GLU A 1 306 ? -3.378 1.801 5.600 1.00 84.25 306 GLU A CA 1
ATOM 2354 C C . GLU A 1 306 ? -3.275 0.493 6.404 1.00 84.25 306 GLU A C 1
ATOM 2356 O O . GLU A 1 306 ? -3.363 -0.600 5.836 1.00 84.25 306 GLU A O 1
ATOM 2361 N N . ALA A 1 307 ? -3.147 0.592 7.732 1.00 81.06 307 ALA A N 1
ATOM 2362 C CA . ALA A 1 307 ? -3.027 -0.565 8.615 1.00 81.06 307 ALA A CA 1
ATOM 2363 C C . ALA A 1 307 ? -4.270 -1.470 8.577 1.00 81.06 307 ALA A C 1
ATOM 2365 O O . ALA A 1 307 ? -4.139 -2.689 8.445 1.00 81.06 307 ALA A O 1
ATOM 2366 N N . GLU A 1 308 ? -5.473 -0.893 8.638 1.00 89.94 308 GLU A N 1
ATOM 2367 C CA . GLU A 1 308 ? -6.729 -1.648 8.557 1.00 89.94 308 GLU A CA 1
ATOM 2368 C C . GLU A 1 308 ? -6.873 -2.371 7.214 1.00 89.94 308 GLU A C 1
ATOM 2370 O O . GLU A 1 308 ? -7.222 -3.552 7.179 1.00 89.94 308 GLU A O 1
ATOM 2375 N N . MET A 1 309 ? -6.566 -1.694 6.104 1.00 90.56 309 MET A N 1
ATOM 2376 C CA . MET A 1 309 ? -6.670 -2.265 4.758 1.00 90.56 309 MET A CA 1
ATOM 2377 C C . MET A 1 309 ? -5.737 -3.461 4.575 1.00 90.56 309 MET A C 1
ATOM 2379 O O . MET A 1 309 ? -6.135 -4.491 4.024 1.00 90.56 309 MET A O 1
ATOM 2383 N N . LEU A 1 310 ? -4.505 -3.347 5.076 1.00 85.00 310 LEU A N 1
ATOM 2384 C CA . LEU A 1 310 ? -3.541 -4.442 5.074 1.00 85.00 310 LEU A CA 1
ATOM 2385 C C . LEU A 1 310 ? -4.011 -5.605 5.953 1.00 85.00 310 LEU A C 1
ATOM 2387 O O . LEU A 1 310 ? -3.963 -6.749 5.504 1.00 85.00 310 LEU A O 1
ATOM 2391 N N . ALA A 1 311 ? -4.507 -5.323 7.159 1.00 84.00 311 ALA A N 1
ATOM 2392 C CA . ALA A 1 311 ? -5.000 -6.344 8.079 1.00 84.00 311 ALA A CA 1
ATOM 2393 C C . ALA A 1 311 ? -6.212 -7.104 7.516 1.00 84.00 311 ALA A C 1
ATOM 2395 O O . ALA A 1 311 ? -6.258 -8.332 7.597 1.00 84.00 311 ALA A O 1
ATOM 2396 N N . ILE A 1 312 ? -7.168 -6.401 6.894 1.00 91.12 312 ILE A N 1
ATOM 2397 C CA . ILE A 1 312 ? -8.332 -7.025 6.244 1.00 91.12 312 ILE A CA 1
ATOM 2398 C C . ILE A 1 312 ? -7.883 -7.915 5.090 1.00 91.12 312 ILE A C 1
ATOM 2400 O O . ILE A 1 312 ? -8.327 -9.060 5.010 1.00 91.12 312 ILE A O 1
ATOM 2404 N N . ARG A 1 313 ? -7.007 -7.411 4.208 1.00 88.75 313 ARG A N 1
ATOM 2405 C CA . ARG A 1 313 ? -6.489 -8.197 3.083 1.00 88.75 313 ARG A CA 1
ATOM 2406 C C . ARG A 1 313 ? -5.795 -9.459 3.583 1.00 88.75 313 ARG A C 1
ATOM 2408 O O . ARG A 1 313 ? -6.145 -10.552 3.151 1.00 88.75 313 ARG A O 1
ATOM 2415 N N . ASP A 1 314 ? -4.870 -9.319 4.527 1.00 82.81 314 ASP A N 1
ATOM 2416 C CA . ASP A 1 314 ? -4.119 -10.446 5.076 1.00 82.81 314 ASP A CA 1
ATOM 2417 C C . ASP A 1 314 ? -5.043 -11.480 5.730 1.00 82.81 314 ASP A C 1
ATOM 2419 O O . ASP A 1 314 ? -4.864 -12.684 5.534 1.00 82.81 314 ASP A O 1
ATOM 2423 N N . PHE A 1 315 ? -6.037 -11.027 6.499 1.00 83.75 315 PHE A N 1
ATOM 2424 C CA . PHE A 1 315 ? -7.006 -11.909 7.139 1.00 83.75 315 PHE A CA 1
ATOM 2425 C C . PHE A 1 315 ? -7.866 -12.648 6.108 1.00 83.75 315 PHE A C 1
ATOM 2427 O O . PHE A 1 315 ? -8.069 -13.855 6.245 1.00 83.75 315 PHE A O 1
ATOM 2434 N N . ALA A 1 316 ? -8.345 -11.952 5.075 1.00 88.19 316 ALA A N 1
ATOM 2435 C CA . ALA A 1 316 ? -9.188 -12.534 4.037 1.00 88.19 316 ALA A CA 1
ATOM 2436 C C . ALA A 1 316 ? -8.424 -13.532 3.151 1.00 88.19 316 ALA A C 1
ATOM 2438 O O . ALA A 1 316 ? -8.936 -14.612 2.868 1.00 88.19 316 ALA A O 1
ATOM 2439 N N . GLU A 1 317 ? -7.188 -13.213 2.763 1.00 86.12 317 GLU A N 1
ATOM 2440 C CA . GLU A 1 317 ? -6.370 -14.061 1.887 1.00 86.12 317 GLU A CA 1
ATOM 2441 C C . GLU A 1 317 ? -5.809 -15.293 2.617 1.00 86.12 317 GLU A C 1
ATOM 2443 O O . GLU A 1 317 ? -5.718 -16.372 2.033 1.00 86.12 317 GLU A O 1
ATOM 2448 N N . ASN A 1 318 ? -5.469 -15.172 3.908 1.00 77.25 318 ASN A N 1
ATOM 2449 C CA . ASN A 1 318 ? -4.850 -16.264 4.675 1.00 77.25 318 A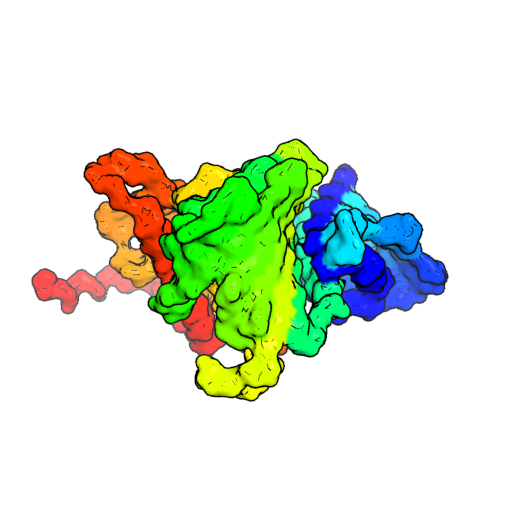SN A CA 1
ATOM 2450 C C . ASN A 1 318 ? -5.822 -17.017 5.598 1.00 77.25 318 ASN A C 1
ATOM 2452 O O . ASN A 1 318 ? -5.458 -18.061 6.146 1.00 77.25 318 ASN A O 1
ATOM 2456 N N . ARG A 1 319 ? -7.037 -16.491 5.806 1.00 67.81 319 ARG A N 1
ATOM 2457 C CA . ARG A 1 319 ? -8.128 -17.093 6.597 1.00 67.81 319 ARG A CA 1
ATOM 2458 C C . ARG A 1 319 ? -7.726 -17.526 8.017 1.00 67.81 319 ARG A C 1
ATOM 2460 O O . ARG A 1 319 ? -8.123 -18.593 8.483 1.00 67.81 319 ARG A O 1
ATOM 2467 N N . SER A 1 320 ? -6.930 -16.721 8.726 1.00 64.62 320 SER A N 1
ATOM 2468 C CA . SER A 1 320 ? -6.409 -17.090 10.054 1.00 64.62 320 SER A CA 1
ATOM 2469 C C . SER A 1 320 ? -6.485 -15.954 11.079 1.00 64.62 320 SER A C 1
ATOM 2471 O O . SER A 1 320 ? -5.647 -15.057 11.080 1.00 64.62 320 SER A O 1
ATOM 2473 N N . ALA A 1 321 ? -7.391 -16.086 12.056 1.00 63.00 321 ALA A N 1
ATOM 2474 C CA . ALA A 1 321 ? -7.472 -15.218 13.245 1.00 63.00 321 ALA A CA 1
ATOM 2475 C C . ALA A 1 321 ? -6.250 -15.315 14.179 1.00 63.00 321 ALA A C 1
ATOM 2477 O O . ALA A 1 321 ? -6.064 -14.482 15.058 1.00 63.00 321 ALA A O 1
ATOM 2478 N N . ALA A 1 322 ? -5.398 -16.324 13.983 1.00 68.56 322 ALA A N 1
ATOM 2479 C CA . ALA A 1 322 ? -4.142 -16.488 14.706 1.00 68.56 322 ALA A CA 1
ATOM 2480 C C . ALA A 1 322 ? -2.989 -15.638 14.131 1.00 68.56 322 ALA A C 1
ATOM 2482 O O . ALA A 1 322 ? -1.859 -15.782 14.590 1.00 68.56 322 ALA A O 1
ATOM 2483 N N . LEU A 1 323 ? -3.234 -14.811 13.105 1.00 75.38 323 LEU A N 1
ATOM 2484 C CA . LEU A 1 323 ? -2.218 -13.968 12.471 1.00 75.38 323 LEU A CA 1
ATOM 2485 C C . LEU A 1 323 ? -2.059 -12.630 13.214 1.00 75.38 323 LEU A C 1
ATOM 2487 O O . LEU A 1 323 ? -3.024 -11.881 13.369 1.00 75.38 323 LEU A O 1
ATOM 2491 N N . ALA A 1 324 ? -0.835 -12.324 13.638 1.00 76.81 324 ALA A N 1
ATOM 2492 C CA . ALA A 1 324 ? -0.392 -11.007 14.089 1.00 76.81 324 ALA A CA 1
ATOM 2493 C C . ALA A 1 324 ? 0.450 -10.357 12.988 1.00 76.81 324 ALA A C 1
ATOM 2495 O O . ALA A 1 324 ? 1.323 -11.037 12.444 1.00 76.81 324 ALA A O 1
ATOM 2496 N N . THR A 1 325 ? 0.231 -9.072 12.695 1.00 78.50 325 THR A N 1
ATOM 2497 C CA . THR A 1 325 ? 1.037 -8.323 11.720 1.00 78.50 325 THR A CA 1
ATOM 2498 C C . THR A 1 325 ? 1.326 -6.927 12.245 1.00 78.50 325 THR A C 1
ATOM 2500 O O . THR A 1 325 ? 0.423 -6.115 12.386 1.00 78.50 325 THR A O 1
ATOM 2503 N N . VAL A 1 326 ? 2.604 -6.610 12.428 1.00 78.88 326 VAL A N 1
ATOM 2504 C CA . VAL A 1 326 ? 3.053 -5.301 12.907 1.00 78.88 326 VAL A CA 1
ATOM 2505 C C . VAL A 1 326 ? 3.771 -4.552 11.799 1.00 78.88 326 VAL A C 1
ATOM 2507 O O . VAL A 1 326 ? 4.493 -5.154 10.999 1.00 78.88 326 VAL A O 1
ATOM 2510 N N . VAL A 1 327 ? 3.597 -3.233 11.771 1.00 80.06 327 VAL A N 1
ATOM 2511 C CA . VAL A 1 327 ? 4.354 -2.334 10.900 1.00 80.06 327 VAL A CA 1
ATOM 2512 C C . VAL A 1 327 ? 5.054 -1.302 11.771 1.00 80.06 327 VAL A C 1
ATOM 2514 O O . VAL A 1 327 ? 4.407 -0.532 12.475 1.00 80.06 327 VAL A O 1
ATOM 2517 N N . VAL A 1 328 ? 6.383 -1.285 11.725 1.00 82.50 328 VAL A N 1
ATOM 2518 C CA . VAL A 1 328 ? 7.214 -0.295 12.416 1.00 82.50 328 VAL A CA 1
ATOM 2519 C C . VAL A 1 328 ? 7.919 0.556 11.370 1.00 82.50 328 VAL A C 1
ATOM 2521 O O . VAL A 1 328 ? 8.505 0.028 10.427 1.00 82.50 328 VAL A O 1
ATOM 2524 N N . ARG A 1 329 ? 7.855 1.878 11.536 1.00 88.50 329 ARG A N 1
ATOM 2525 C CA . ARG A 1 329 ? 8.504 2.857 10.661 1.00 88.50 329 ARG A CA 1
ATOM 2526 C C . ARG A 1 329 ? 9.561 3.632 11.441 1.00 88.50 329 ARG A C 1
ATOM 2528 O O . ARG A 1 329 ? 9.343 3.946 12.612 1.00 88.50 329 ARG A O 1
ATOM 2535 N N . ALA A 1 330 ? 10.677 3.949 10.798 1.00 88.62 330 ALA A N 1
ATOM 2536 C CA . ALA A 1 330 ? 11.682 4.864 11.329 1.00 88.62 330 ALA A CA 1
ATOM 2537 C C . ALA A 1 330 ? 12.362 5.636 10.200 1.00 88.62 330 ALA A C 1
ATOM 2539 O O . ALA A 1 330 ? 12.639 5.075 9.142 1.00 88.62 330 ALA A O 1
ATOM 2540 N N . THR A 1 331 ? 12.673 6.905 10.450 1.00 89.88 331 THR A N 1
ATOM 2541 C CA . THR A 1 331 ? 13.452 7.738 9.529 1.00 89.88 331 THR A CA 1
ATOM 2542 C C . THR A 1 331 ? 14.896 7.802 10.007 1.00 89.88 331 THR A C 1
ATOM 2544 O O . THR A 1 331 ? 15.149 8.072 11.179 1.00 89.88 331 THR A O 1
ATOM 2547 N N . LEU A 1 332 ? 15.839 7.567 9.099 1.00 89.44 332 LEU A N 1
ATOM 2548 C CA . LEU A 1 332 ? 17.275 7.606 9.350 1.00 89.44 332 LEU A CA 1
ATOM 2549 C C . LEU A 1 332 ? 17.925 8.609 8.384 1.00 89.44 332 LEU A C 1
ATOM 2551 O O . LEU A 1 332 ? 17.650 8.536 7.185 1.00 89.44 332 LEU A O 1
ATOM 2555 N N . PRO A 1 333 ? 18.795 9.524 8.851 1.00 92.94 333 PRO A N 1
ATOM 2556 C CA . PRO A 1 333 ? 19.409 10.564 8.021 1.00 92.94 333 PRO A CA 1
ATOM 2557 C C . PRO A 1 333 ? 20.596 10.037 7.193 1.00 92.94 333 PRO A C 1
ATOM 2559 O O . PRO A 1 333 ? 21.657 10.649 7.148 1.00 92.94 333 PRO A O 1
ATOM 2562 N N . HIS A 1 334 ? 20.425 8.873 6.565 1.00 89.12 334 HIS A N 1
ATOM 2563 C CA . HIS A 1 334 ? 21.449 8.173 5.792 1.00 89.12 334 HIS A CA 1
ATOM 2564 C C . HIS A 1 334 ? 20.879 7.680 4.452 1.00 89.12 334 HIS A C 1
ATOM 2566 O O . HIS A 1 334 ? 19.665 7.444 4.365 1.00 89.12 334 HIS A O 1
ATOM 2572 N N . PRO A 1 335 ? 21.716 7.511 3.412 1.00 86.12 335 PRO A N 1
ATOM 2573 C CA . PRO A 1 335 ? 21.320 6.913 2.139 1.00 86.12 335 PRO A CA 1
ATOM 2574 C C . PRO A 1 335 ? 20.720 5.498 2.291 1.00 86.12 335 PRO A C 1
ATOM 2576 O O . PRO A 1 335 ? 21.141 4.744 3.175 1.00 86.12 335 PRO A O 1
ATOM 2579 N N . PRO A 1 336 ? 19.745 5.102 1.450 1.00 82.31 336 PRO A N 1
ATOM 2580 C CA . PRO A 1 336 ? 19.048 3.821 1.604 1.00 82.31 336 PRO A CA 1
ATOM 2581 C C . PRO A 1 336 ? 19.932 2.577 1.524 1.00 82.31 336 PRO A C 1
ATOM 2583 O O . PRO A 1 336 ? 19.651 1.577 2.183 1.00 82.31 336 PRO A O 1
ATOM 2586 N N . ASP A 1 337 ? 20.980 2.624 0.712 1.00 82.19 337 ASP A N 1
ATOM 2587 C CA . ASP A 1 337 ? 21.952 1.553 0.524 1.00 82.19 337 ASP A CA 1
ATOM 2588 C C . ASP A 1 337 ? 22.835 1.356 1.763 1.00 82.19 337 ASP A C 1
ATOM 2590 O O . ASP A 1 337 ? 23.004 0.216 2.205 1.00 82.19 337 ASP A O 1
ATOM 2594 N N . GLU A 1 338 ? 23.304 2.447 2.383 1.00 88.88 338 GLU A N 1
ATOM 2595 C CA . GLU A 1 338 ? 24.031 2.410 3.660 1.00 88.88 338 GLU A CA 1
ATOM 2596 C C . GLU A 1 338 ? 23.154 1.834 4.774 1.00 88.88 338 GLU A C 1
ATOM 2598 O O . GLU A 1 338 ? 23.569 0.935 5.510 1.00 88.88 338 GLU A O 1
ATOM 2603 N N . VAL A 1 339 ? 21.905 2.301 4.857 1.00 91.44 339 VAL A N 1
ATOM 2604 C CA . VAL A 1 339 ? 20.925 1.804 5.828 1.00 91.44 339 VAL A CA 1
ATOM 2605 C C . VAL A 1 339 ? 20.660 0.318 5.615 1.00 91.44 339 VAL A C 1
ATOM 2607 O O . VAL A 1 339 ? 20.685 -0.445 6.576 1.00 91.44 339 VAL A O 1
ATOM 2610 N N . LEU A 1 340 ? 20.443 -0.129 4.375 1.00 89.44 340 LEU A N 1
ATOM 2611 C CA . LEU A 1 340 ? 20.216 -1.542 4.073 1.00 89.44 340 LEU A CA 1
ATOM 2612 C C . LEU A 1 340 ? 21.430 -2.406 4.445 1.00 89.44 340 LEU A C 1
ATOM 2614 O O . LEU A 1 340 ? 21.259 -3.500 4.988 1.00 89.44 340 LEU A O 1
ATOM 2618 N N . ALA A 1 341 ? 22.643 -1.928 4.160 1.00 86.62 341 ALA A N 1
ATOM 2619 C CA . ALA A 1 341 ? 23.884 -2.624 4.485 1.00 86.62 341 ALA A CA 1
ATOM 2620 C C . ALA A 1 341 ? 24.097 -2.748 6.003 1.00 86.62 341 ALA A C 1
ATOM 2622 O O . ALA A 1 341 ? 24.477 -3.820 6.476 1.00 86.62 341 ALA A O 1
ATOM 2623 N N . ALA A 1 342 ? 23.802 -1.693 6.769 1.00 88.44 342 ALA A N 1
ATOM 2624 C CA . ALA A 1 342 ? 23.855 -1.712 8.231 1.00 88.44 342 ALA A CA 1
ATOM 2625 C C . ALA A 1 342 ? 22.743 -2.579 8.846 1.00 88.44 342 ALA A C 1
ATOM 2627 O O . ALA A 1 342 ? 22.964 -3.275 9.838 1.00 88.44 342 ALA A O 1
ATOM 2628 N N . LEU A 1 343 ? 21.554 -2.578 8.239 1.00 89.12 343 LEU A N 1
ATOM 2629 C CA . LEU A 1 343 ? 20.380 -3.303 8.715 1.00 89.12 343 LEU A CA 1
ATOM 2630 C C . LEU A 1 343 ? 20.500 -4.818 8.506 1.00 89.12 343 LEU A C 1
ATOM 2632 O O . LEU A 1 343 ? 20.117 -5.589 9.386 1.00 89.12 343 LEU A O 1
ATOM 2636 N N . PHE A 1 344 ? 21.042 -5.262 7.368 1.00 86.12 344 PHE A N 1
ATOM 2637 C CA . PHE A 1 344 ? 21.105 -6.681 7.007 1.00 86.12 344 PHE A CA 1
ATOM 2638 C C . PHE A 1 344 ? 21.709 -7.601 8.079 1.00 86.12 344 PHE A C 1
ATOM 2640 O O . PHE A 1 344 ? 21.042 -8.575 8.428 1.00 86.12 344 PHE A O 1
ATOM 2647 N N . PRO A 1 345 ? 22.886 -7.322 8.676 1.00 78.50 345 PRO A N 1
ATOM 2648 C CA . PRO A 1 345 ? 23.435 -8.182 9.725 1.00 78.50 345 PRO A CA 1
ATOM 2649 C C . PRO A 1 345 ? 22.592 -8.185 11.011 1.00 78.50 345 PRO A C 1
ATOM 2651 O O . PRO A 1 345 ? 22.663 -9.143 11.780 1.00 78.50 345 PRO A O 1
ATOM 2654 N N . LEU A 1 346 ? 21.771 -7.158 11.244 1.00 74.50 346 LEU A N 1
ATOM 2655 C CA . LEU A 1 346 ? 20.999 -6.969 12.476 1.00 74.50 346 LEU A CA 1
ATOM 2656 C C . LEU A 1 346 ? 19.617 -7.634 12.433 1.00 74.50 346 LEU A C 1
ATOM 2658 O O . LEU A 1 346 ? 19.095 -8.082 13.454 1.00 74.50 346 LEU A O 1
ATOM 2662 N N . VAL A 1 347 ? 19.010 -7.727 11.250 1.00 71.81 347 VAL A N 1
ATOM 2663 C CA . VAL A 1 347 ? 17.679 -8.324 11.084 1.00 71.81 347 VAL A CA 1
ATOM 2664 C C . VAL A 1 347 ? 17.683 -9.776 11.554 1.00 71.81 347 VAL A C 1
ATOM 2666 O O . VAL A 1 347 ? 18.487 -10.568 11.085 1.00 71.81 347 VAL A O 1
ATOM 2669 N N . GLY A 1 348 ? 16.797 -10.146 12.478 1.00 62.84 348 GLY A N 1
ATOM 2670 C CA . GLY A 1 348 ? 16.721 -11.511 13.015 1.00 62.84 348 GLY A CA 1
ATOM 2671 C C . GLY A 1 348 ? 17.840 -11.894 13.996 1.00 62.84 348 GLY A C 1
ATOM 2672 O O . GLY A 1 348 ? 17.766 -12.972 14.576 1.00 62.84 348 GLY A O 1
ATOM 2673 N N . THR A 1 349 ? 18.844 -11.035 14.244 1.00 62.84 349 THR A N 1
ATOM 2674 C CA . THR A 1 349 ? 19.777 -11.220 15.375 1.00 62.84 349 THR A CA 1
ATOM 2675 C C . THR A 1 349 ? 19.225 -10.627 16.666 1.00 62.84 349 THR A C 1
ATOM 2677 O O . THR A 1 349 ? 19.507 -11.161 17.734 1.00 62.84 349 THR A O 1
ATOM 2680 N N . ALA A 1 350 ? 18.367 -9.603 16.596 1.00 55.06 350 ALA A N 1
ATOM 2681 C CA . ALA A 1 350 ? 17.655 -9.068 17.763 1.00 55.06 350 ALA A CA 1
ATOM 2682 C C . ALA A 1 350 ? 16.804 -10.136 18.481 1.00 55.06 350 ALA A C 1
ATOM 2684 O O . ALA A 1 350 ? 16.839 -10.209 19.708 1.00 55.06 350 ALA A O 1
ATOM 2685 N N . ASP A 1 351 ? 16.165 -11.040 17.727 1.00 52.38 351 ASP A N 1
ATOM 2686 C CA . ASP A 1 351 ? 15.434 -12.202 18.263 1.00 52.38 351 ASP A CA 1
ATOM 2687 C C . ASP A 1 351 ? 16.330 -13.148 19.090 1.00 52.38 351 ASP A C 1
ATOM 2689 O O . ASP A 1 351 ? 15.853 -13.882 19.950 1.00 52.38 351 ASP A O 1
ATOM 2693 N N . LEU A 1 352 ? 17.642 -13.142 18.827 1.00 52.25 352 LEU A N 1
ATOM 2694 C CA . LEU A 1 352 ? 18.649 -13.989 19.478 1.00 52.25 352 LEU A CA 1
ATOM 2695 C C . LEU A 1 352 ? 19.321 -13.293 20.672 1.00 52.25 352 LEU A C 1
ATOM 2697 O O . LEU A 1 352 ? 19.934 -13.943 21.524 1.00 52.25 352 LEU A O 1
ATOM 2701 N N . LEU A 1 353 ? 19.213 -11.965 20.738 1.00 42.34 353 LEU A N 1
ATOM 2702 C CA . LEU A 1 353 ? 19.880 -11.108 21.720 1.00 42.34 353 LEU A CA 1
ATOM 2703 C C . LEU A 1 353 ? 19.048 -10.882 22.988 1.00 42.34 353 LEU A C 1
ATOM 2705 O O . LEU A 1 353 ? 19.586 -10.406 23.986 1.00 42.34 353 LEU A O 1
ATOM 2709 N N . THR A 1 354 ? 17.776 -11.280 23.001 1.00 45.12 354 THR A N 1
ATOM 2710 C CA . THR A 1 354 ? 16.899 -11.142 24.172 1.00 45.12 354 THR A CA 1
ATOM 2711 C C . THR A 1 354 ? 17.119 -12.212 25.259 1.00 45.12 354 THR A C 1
ATOM 2713 O O . THR A 1 354 ? 16.438 -12.154 26.283 1.00 45.12 354 THR A O 1
ATOM 2716 N N . GLY A 1 355 ? 18.094 -13.143 25.135 1.00 46.41 355 GLY A N 1
ATOM 2717 C CA . GLY A 1 355 ? 18.331 -14.124 26.219 1.00 46.41 355 GLY A CA 1
ATOM 2718 C C . GLY A 1 355 ? 19.385 -15.256 26.138 1.00 46.41 355 GLY A C 1
ATOM 2719 O O . GLY A 1 355 ? 19.347 -16.098 27.032 1.00 46.41 355 GLY A O 1
ATOM 2720 N N . ARG A 1 356 ? 20.360 -15.271 25.201 1.00 39.38 356 ARG A N 1
ATOM 2721 C CA . ARG A 1 356 ? 21.468 -16.276 25.010 1.00 39.38 356 ARG A CA 1
ATOM 2722 C C . ARG A 1 356 ? 21.080 -17.593 24.291 1.00 39.38 356 ARG A C 1
ATOM 2724 O O . ARG A 1 356 ? 20.004 -18.119 24.563 1.00 39.38 356 ARG A O 1
ATOM 2731 N N . PRO A 1 357 ? 21.982 -18.241 23.506 1.00 47.94 357 PRO A N 1
ATOM 2732 C CA . PRO A 1 357 ? 23.375 -17.914 23.155 1.00 47.94 357 PRO A CA 1
ATOM 2733 C C . PRO A 1 357 ? 23.504 -17.205 21.792 1.00 47.94 357 PRO A C 1
ATOM 2735 O O . PRO A 1 357 ? 22.529 -17.081 21.059 1.00 47.94 357 PRO A O 1
ATOM 2738 N N . ALA A 1 358 ? 24.718 -16.747 21.454 1.00 53.94 358 ALA A N 1
ATOM 2739 C CA . ALA A 1 358 ? 25.029 -16.179 20.143 1.00 53.94 358 ALA A CA 1
ATOM 2740 C C . ALA A 1 358 ? 24.607 -17.151 19.029 1.00 53.94 358 ALA A C 1
ATOM 2742 O O . ALA A 1 358 ? 25.040 -18.306 19.010 1.00 53.94 358 ALA A O 1
ATOM 2743 N N . GLY A 1 359 ? 23.741 -16.692 18.123 1.00 61.06 359 GLY A N 1
ATOM 2744 C CA . GLY A 1 359 ? 23.405 -17.447 16.921 1.00 61.06 359 GLY A CA 1
ATOM 2745 C C . GLY A 1 359 ? 24.669 -17.787 16.144 1.00 61.06 359 GLY A C 1
ATOM 2746 O O . GLY A 1 359 ? 25.567 -16.958 16.010 1.00 61.06 359 GLY A O 1
ATOM 2747 N N . THR A 1 360 ? 24.750 -19.011 15.641 1.00 69.69 360 THR A N 1
ATOM 2748 C CA . THR A 1 360 ? 25.794 -19.388 14.693 1.00 69.69 360 THR A CA 1
ATOM 2749 C C . THR A 1 360 ? 25.282 -19.075 13.294 1.00 69.69 360 THR A C 1
ATOM 2751 O O . THR A 1 360 ? 24.200 -19.526 12.907 1.00 69.69 360 THR A O 1
ATOM 2754 N N . VAL A 1 361 ? 26.055 -18.307 12.530 1.00 76.44 361 VAL A N 1
ATOM 2755 C CA . VAL A 1 361 ? 25.835 -18.155 11.089 1.00 76.44 361 VAL A CA 1
ATOM 2756 C C . VAL A 1 361 ? 26.106 -19.512 10.449 1.00 76.44 361 VAL A C 1
ATOM 2758 O O . VAL A 1 361 ? 27.231 -20.008 10.482 1.00 76.44 361 VAL A O 1
ATOM 2761 N N . ARG A 1 362 ? 25.066 -20.148 9.910 1.00 81.31 362 ARG A N 1
ATOM 2762 C CA . ARG A 1 362 ? 25.187 -21.430 9.207 1.00 81.31 362 ARG A CA 1
ATOM 2763 C C . ARG A 1 362 ? 25.518 -21.226 7.735 1.00 81.31 362 ARG A C 1
ATOM 2765 O O . ARG A 1 362 ? 26.201 -22.058 7.144 1.00 81.31 362 ARG A O 1
ATOM 2772 N N . TYR A 1 363 ? 25.027 -20.136 7.159 1.00 80.12 363 TYR A N 1
ATOM 2773 C CA . TYR A 1 363 ? 25.297 -19.743 5.786 1.00 80.12 363 TYR A CA 1
ATOM 2774 C C . TYR A 1 363 ? 25.258 -18.225 5.669 1.00 80.12 363 TYR A C 1
ATOM 2776 O O . TYR A 1 363 ? 24.384 -17.599 6.257 1.00 80.12 363 TYR A O 1
ATOM 2784 N N . GLN A 1 364 ? 26.175 -17.646 4.902 1.00 82.38 364 GLN A N 1
ATOM 2785 C CA . GLN A 1 364 ? 26.144 -16.228 4.575 1.00 82.38 364 GLN A CA 1
ATOM 2786 C C . GLN A 1 364 ? 26.839 -15.997 3.236 1.00 82.38 364 GLN A C 1
ATOM 2788 O O . GLN A 1 364 ? 27.995 -16.382 3.052 1.00 82.38 364 GLN A O 1
ATOM 2793 N N . ASP A 1 365 ? 26.130 -15.349 2.323 1.00 82.50 365 ASP A N 1
ATOM 2794 C CA . ASP A 1 365 ? 26.687 -14.721 1.131 1.00 82.50 365 ASP A CA 1
ATOM 2795 C C . ASP A 1 365 ? 26.243 -13.238 1.084 1.00 82.50 365 ASP A C 1
ATOM 2797 O O . ASP A 1 365 ? 25.810 -12.677 2.094 1.00 82.50 365 ASP A O 1
ATOM 2801 N N . ALA A 1 366 ? 26.404 -12.562 -0.056 1.00 73.94 366 ALA A N 1
ATOM 2802 C CA . ALA A 1 366 ? 26.023 -11.151 -0.202 1.00 73.94 366 ALA A CA 1
ATOM 2803 C C . ALA A 1 366 ? 24.495 -10.898 -0.179 1.00 73.94 366 ALA A C 1
ATOM 2805 O O . ALA A 1 366 ? 24.057 -9.772 0.060 1.00 73.94 366 ALA A O 1
ATOM 2806 N N . VAL A 1 367 ? 23.699 -11.934 -0.441 1.00 76.25 367 VAL A N 1
ATOM 2807 C CA . VAL A 1 367 ? 22.251 -11.914 -0.692 1.00 76.25 367 VAL A CA 1
ATOM 2808 C C . VAL A 1 367 ? 21.492 -12.702 0.377 1.00 76.25 367 VAL A C 1
ATOM 2810 O O . VAL A 1 367 ? 20.438 -12.273 0.825 1.00 76.25 367 VAL A O 1
ATOM 2813 N N . HIS A 1 368 ? 21.998 -13.842 0.825 1.00 82.88 368 HIS A N 1
ATOM 2814 C CA . HIS A 1 368 ? 21.322 -14.747 1.740 1.00 82.88 368 HIS A CA 1
ATOM 2815 C C . HIS A 1 368 ? 22.115 -14.924 3.022 1.00 82.88 368 HIS A C 1
ATOM 2817 O O . HIS A 1 368 ? 23.343 -15.010 3.022 1.00 82.88 368 HIS A O 1
ATOM 2823 N N . ASP A 1 369 ? 21.385 -15.071 4.118 1.00 83.19 369 ASP A N 1
ATOM 2824 C CA . ASP A 1 369 ? 21.969 -15.430 5.397 1.00 83.19 369 ASP A CA 1
ATOM 2825 C C . ASP A 1 369 ? 21.039 -16.388 6.152 1.00 83.19 369 ASP A C 1
ATOM 2827 O O . ASP A 1 369 ? 19.824 -16.183 6.222 1.00 83.19 369 ASP A O 1
ATOM 2831 N N . GLU A 1 370 ? 21.616 -17.457 6.694 1.00 84.50 370 GLU A N 1
ATOM 2832 C CA . GLU A 1 370 ? 20.952 -18.408 7.571 1.00 84.50 370 GLU A CA 1
ATOM 2833 C C . GLU A 1 370 ? 21.593 -18.374 8.958 1.00 84.50 370 GLU A C 1
ATOM 2835 O O . GLU A 1 370 ? 22.741 -18.787 9.151 1.00 84.50 370 GLU A O 1
ATOM 2840 N N . LEU A 1 371 ? 20.794 -17.977 9.945 1.00 80.44 371 LEU A N 1
ATOM 2841 C CA . LEU A 1 371 ? 21.153 -17.988 11.354 1.00 80.44 371 LEU A CA 1
ATOM 2842 C C . LEU A 1 371 ? 20.483 -19.168 12.050 1.00 80.44 371 LEU A C 1
ATOM 2844 O O . LEU A 1 371 ? 19.281 -19.404 11.888 1.00 80.44 371 LEU A O 1
ATOM 2848 N N . VAL A 1 372 ? 21.251 -19.874 12.876 1.00 77.19 372 VAL A N 1
ATOM 2849 C CA . VAL A 1 372 ? 20.721 -20.900 13.773 1.00 77.19 372 VAL A CA 1
ATOM 2850 C C . VAL A 1 372 ? 21.129 -20.581 15.200 1.00 77.19 372 VAL A C 1
ATOM 2852 O O . VAL A 1 372 ? 22.303 -20.362 15.490 1.00 77.19 372 VAL A O 1
ATOM 2855 N N . ALA A 1 373 ? 20.165 -20.593 16.109 1.00 72.38 373 ALA A N 1
ATOM 2856 C CA . ALA A 1 373 ? 20.421 -20.506 17.535 1.00 72.38 373 ALA A CA 1
ATOM 2857 C C . ALA A 1 373 ? 19.755 -21.666 18.261 1.00 72.38 373 ALA A C 1
ATOM 2859 O O . ALA A 1 373 ? 18.673 -22.116 17.892 1.00 72.38 373 ALA A O 1
ATOM 2860 N N . GLN A 1 374 ? 20.403 -22.126 19.325 1.00 70.00 374 GLN A N 1
ATOM 2861 C CA . GLN A 1 374 ? 19.860 -23.141 20.216 1.00 70.00 374 GLN A CA 1
ATOM 2862 C C . GLN A 1 374 ? 19.646 -22.509 21.596 1.00 70.00 374 GLN A C 1
ATOM 2864 O O . GLN A 1 374 ? 20.578 -22.494 22.406 1.00 70.00 374 GLN A O 1
ATOM 2869 N N . PRO A 1 375 ? 18.453 -21.961 21.884 1.00 63.75 375 PRO A N 1
ATOM 2870 C CA . PRO A 1 375 ? 18.140 -21.489 23.224 1.00 63.75 375 PRO A CA 1
ATOM 2871 C C . PRO A 1 375 ? 18.154 -22.673 24.203 1.00 63.75 375 PRO A C 1
ATOM 2873 O O . PRO A 1 375 ? 17.802 -23.804 23.850 1.00 63.75 375 PRO A O 1
ATOM 2876 N N . ARG A 1 376 ? 18.591 -22.443 25.447 1.00 59.91 376 ARG A N 1
ATOM 2877 C CA . ARG A 1 376 ? 18.640 -23.508 26.464 1.00 59.91 376 ARG A CA 1
ATOM 2878 C C . ARG A 1 376 ? 17.232 -24.043 26.735 1.00 59.91 376 ARG A C 1
ATOM 2880 O O . ARG A 1 376 ? 16.376 -23.300 27.193 1.00 59.91 376 ARG A O 1
ATOM 2887 N N . GLY A 1 377 ? 17.027 -25.343 26.522 1.00 59.28 377 GLY A N 1
ATOM 2888 C CA . GLY A 1 377 ? 15.754 -26.013 26.815 1.00 59.28 377 GLY A CA 1
ATOM 2889 C C . GLY A 1 377 ? 14.660 -25.825 25.757 1.00 59.28 377 GLY A C 1
ATOM 2890 O O . GLY A 1 377 ? 13.554 -26.321 25.957 1.00 59.28 377 GLY A O 1
ATO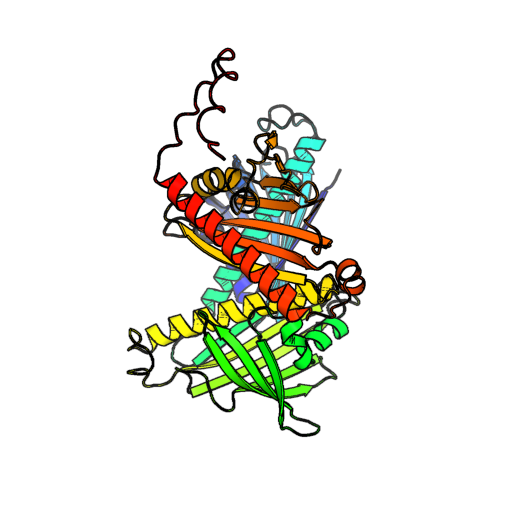M 2891 N N . GLU A 1 378 ? 14.960 -25.173 24.629 1.00 63.16 378 GLU A N 1
ATOM 2892 C CA . GLU A 1 378 ? 14.017 -24.967 23.526 1.00 63.16 378 GLU A CA 1
ATOM 2893 C C . GLU A 1 378 ? 14.497 -25.599 22.213 1.00 63.16 378 GLU A C 1
ATOM 2895 O O . GLU A 1 378 ? 15.643 -26.041 22.077 1.00 63.16 378 GLU A O 1
ATOM 2900 N N . ALA A 1 379 ? 13.585 -25.670 21.240 1.00 63.41 379 ALA A N 1
ATOM 2901 C CA . ALA A 1 379 ? 13.901 -26.111 19.888 1.00 63.41 379 ALA A CA 1
ATOM 2902 C C . ALA A 1 379 ? 14.847 -25.117 19.194 1.00 63.41 379 ALA A C 1
ATOM 2904 O O . ALA A 1 379 ? 14.845 -23.925 19.499 1.00 63.41 379 ALA A O 1
ATOM 2905 N N . ALA A 1 380 ? 15.641 -25.619 18.245 1.00 68.25 380 ALA A N 1
ATOM 2906 C CA . ALA A 1 380 ? 16.539 -24.787 17.454 1.00 68.25 380 ALA A CA 1
ATOM 2907 C C . ALA A 1 380 ? 15.735 -23.731 16.684 1.00 68.25 380 ALA A C 1
ATOM 2909 O O . ALA A 1 380 ? 14.844 -24.073 15.904 1.00 68.25 380 ALA A O 1
ATOM 2910 N N . LEU A 1 381 ? 16.073 -22.462 16.883 1.00 73.00 381 LEU A N 1
ATOM 2911 C CA . LEU A 1 381 ? 15.536 -21.350 16.121 1.00 73.00 381 LEU A CA 1
ATOM 2912 C C . LEU A 1 381 ? 16.348 -21.201 14.837 1.00 73.00 381 LEU A C 1
ATOM 2914 O O . LEU A 1 381 ? 17.570 -21.055 14.881 1.00 73.00 381 LEU A O 1
ATOM 2918 N N . ARG A 1 382 ? 15.660 -21.216 13.697 1.00 79.19 382 ARG A N 1
ATOM 2919 C CA . ARG A 1 382 ? 16.261 -21.034 12.375 1.00 79.19 382 ARG A CA 1
ATOM 2920 C C . ARG A 1 382 ? 15.642 -19.833 11.681 1.00 79.19 382 ARG A C 1
ATOM 2922 O O . ARG A 1 382 ? 14.430 -19.819 11.472 1.00 79.19 382 ARG A O 1
ATOM 2929 N N . VAL A 1 383 ? 16.474 -18.874 11.289 1.00 81.56 383 VAL A N 1
ATOM 2930 C CA . VAL A 1 383 ? 16.070 -17.668 10.560 1.00 81.56 383 VAL A CA 1
ATOM 2931 C C . VAL A 1 383 ? 16.798 -17.644 9.226 1.00 81.56 383 VAL A C 1
ATOM 2933 O O . VAL A 1 383 ? 18.018 -17.772 9.177 1.00 81.56 383 VAL A O 1
ATOM 2936 N N . VAL A 1 384 ? 16.039 -17.494 8.147 1.00 84.19 384 VAL A N 1
ATOM 2937 C CA . VAL A 1 384 ? 16.546 -17.349 6.783 1.00 84.19 384 VAL A CA 1
ATOM 2938 C C . VAL A 1 384 ? 16.212 -15.947 6.312 1.00 84.19 384 VAL A C 1
ATOM 2940 O O . VAL A 1 384 ? 15.078 -15.487 6.465 1.00 84.19 384 VAL A O 1
ATOM 2943 N N . ARG A 1 385 ? 17.209 -15.266 5.761 1.00 88.25 385 ARG A N 1
ATOM 2944 C CA . ARG A 1 385 ? 17.109 -13.885 5.307 1.00 88.25 385 ARG A CA 1
ATOM 2945 C C . ARG A 1 385 ? 17.560 -13.796 3.866 1.00 88.25 385 ARG A C 1
ATOM 2947 O O . ARG A 1 385 ? 18.548 -14.424 3.490 1.00 88.25 385 ARG A O 1
AT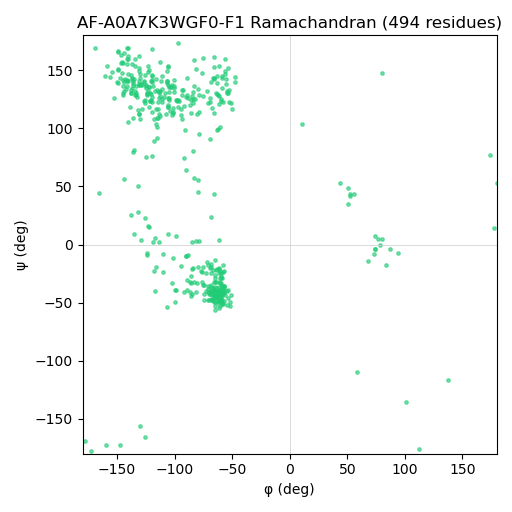OM 2954 N N . THR A 1 386 ? 16.861 -12.982 3.096 1.00 84.12 386 THR A N 1
ATOM 2955 C CA . THR A 1 386 ? 17.206 -12.676 1.713 1.00 84.12 386 THR A CA 1
ATOM 2956 C C . THR A 1 386 ? 17.201 -11.169 1.551 1.00 84.12 386 THR A C 1
ATOM 2958 O O . THR A 1 386 ? 16.152 -10.534 1.599 1.00 84.12 386 THR A O 1
ATOM 2961 N N . ARG A 1 387 ? 18.389 -10.592 1.409 1.00 87.88 387 ARG A N 1
ATOM 2962 C CA . ARG A 1 387 ? 18.606 -9.207 1.020 1.00 87.88 387 ARG A CA 1
ATOM 2963 C C . ARG A 1 387 ? 18.427 -9.074 -0.479 1.00 87.88 387 ARG A C 1
ATOM 2965 O O . ARG A 1 387 ? 19.083 -9.755 -1.257 1.00 87.88 387 ARG A O 1
ATOM 2972 N N . ASP A 1 388 ? 17.602 -8.124 -0.864 1.00 78.38 388 ASP A N 1
ATOM 2973 C CA . ASP A 1 388 ? 17.523 -7.623 -2.218 1.00 78.38 388 ASP A CA 1
ATOM 2974 C C . ASP A 1 388 ? 17.970 -6.158 -2.203 1.00 78.38 388 ASP A C 1
ATOM 2976 O O . ASP A 1 388 ? 17.224 -5.255 -1.819 1.00 78.38 388 ASP A O 1
ATOM 2980 N N . GLU A 1 389 ? 19.217 -5.918 -2.619 1.00 76.88 389 GLU A N 1
ATOM 2981 C CA . GLU A 1 389 ? 19.792 -4.571 -2.747 1.00 76.88 389 GLU A CA 1
ATOM 2982 C C . GLU A 1 389 ? 18.995 -3.675 -3.701 1.00 76.88 389 GLU A C 1
ATOM 2984 O O . GLU A 1 389 ? 19.123 -2.455 -3.673 1.00 76.88 389 GLU A O 1
ATOM 2989 N N . ARG A 1 390 ? 18.158 -4.272 -4.548 1.00 62.16 390 ARG A N 1
ATOM 2990 C CA . ARG A 1 390 ? 17.605 -3.638 -5.738 1.00 62.16 390 ARG A CA 1
ATOM 2991 C C . ARG A 1 390 ? 16.187 -3.146 -5.471 1.00 62.16 390 ARG A C 1
ATOM 2993 O O . ARG A 1 390 ? 15.853 -2.022 -5.835 1.00 62.16 390 ARG A O 1
ATOM 3000 N N . SER A 1 391 ? 15.396 -3.914 -4.722 1.00 64.75 391 SER A N 1
ATOM 3001 C CA . SER A 1 391 ? 14.170 -3.411 -4.081 1.00 64.75 391 SER A CA 1
ATOM 3002 C C . SER A 1 391 ? 14.411 -2.740 -2.720 1.00 64.75 391 SER A C 1
ATOM 3004 O O . SER A 1 391 ? 13.447 -2.303 -2.079 1.00 64.75 391 SER A O 1
ATOM 3006 N N . LEU A 1 392 ? 15.680 -2.644 -2.295 1.00 81.00 392 LEU A N 1
ATOM 3007 C CA . LEU A 1 392 ? 16.115 -2.149 -0.988 1.00 81.00 392 LEU A CA 1
ATOM 3008 C C . LEU A 1 392 ? 15.362 -2.835 0.154 1.00 81.00 392 LEU A C 1
ATOM 3010 O O . LEU A 1 392 ? 14.797 -2.185 1.037 1.00 81.00 392 LEU A O 1
ATOM 3014 N N . SER A 1 393 ? 15.299 -4.164 0.106 1.00 82.12 393 SER A N 1
ATOM 3015 C CA . SER A 1 393 ? 14.510 -4.943 1.051 1.00 82.12 393 SER A CA 1
ATOM 3016 C C . SER A 1 393 ? 15.253 -6.146 1.618 1.00 82.12 393 SER A C 1
ATOM 3018 O O . SER A 1 393 ? 16.263 -6.597 1.082 1.00 82.12 393 SER A O 1
ATOM 3020 N N . ILE A 1 394 ? 14.772 -6.634 2.759 1.00 87.56 394 ILE A N 1
ATOM 3021 C CA . ILE A 1 394 ? 15.233 -7.873 3.383 1.00 87.56 394 ILE A CA 1
ATOM 3022 C C . ILE A 1 394 ? 13.994 -8.686 3.725 1.00 87.56 394 ILE A C 1
ATOM 3024 O O . ILE A 1 394 ? 13.223 -8.304 4.610 1.00 87.56 394 ILE A O 1
ATOM 3028 N N . ASP A 1 395 ? 13.814 -9.804 3.037 1.00 83.62 395 ASP A N 1
ATOM 3029 C CA . ASP A 1 395 ? 12.810 -10.798 3.378 1.00 83.62 395 ASP A CA 1
ATOM 3030 C C . ASP A 1 395 ? 13.343 -11.715 4.473 1.00 83.62 395 ASP A C 1
ATOM 3032 O O . ASP A 1 395 ? 14.492 -12.151 4.451 1.00 83.62 395 ASP A O 1
ATOM 3036 N N . VAL A 1 396 ? 12.495 -11.991 5.454 1.00 86.06 396 VAL A N 1
ATOM 3037 C CA . VAL A 1 396 ? 12.803 -12.819 6.613 1.00 86.06 396 VAL A CA 1
ATOM 3038 C C . VAL A 1 396 ? 11.782 -13.933 6.672 1.00 86.06 396 VAL A C 1
ATOM 3040 O O . VAL A 1 396 ? 10.576 -13.699 6.644 1.00 86.06 396 VAL A O 1
ATOM 3043 N N . CYS A 1 397 ? 12.264 -15.157 6.805 1.00 83.25 397 CYS A N 1
ATOM 3044 C CA . CYS A 1 397 ? 11.443 -16.321 7.065 1.00 83.25 397 CYS A CA 1
ATOM 3045 C C . CYS A 1 397 ? 12.035 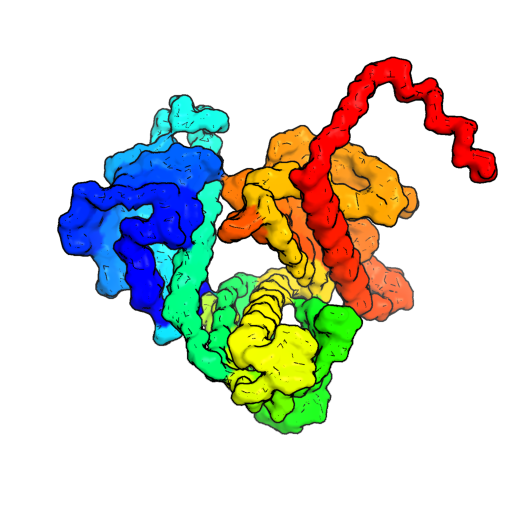-17.087 8.241 1.00 83.25 397 CYS A C 1
ATOM 3047 O O . CYS A 1 397 ? 13.252 -17.199 8.381 1.00 83.25 397 CYS A O 1
ATOM 3049 N N . GLN A 1 398 ? 11.171 -17.648 9.075 1.00 79.44 398 GLN A N 1
ATOM 3050 C CA . GLN A 1 398 ? 11.563 -18.484 10.195 1.00 79.44 398 GLN A CA 1
ATOM 3051 C C . GLN A 1 398 ? 10.987 -19.889 9.977 1.00 79.44 398 GLN A C 1
ATOM 3053 O O . GLN A 1 398 ? 9.862 -20.155 10.402 1.00 79.44 398 GLN A O 1
ATOM 3058 N N . PRO A 1 399 ? 11.715 -20.795 9.287 1.00 71.25 399 PRO A N 1
ATOM 3059 C CA . PRO A 1 399 ? 11.195 -22.111 8.900 1.00 71.25 399 PRO A CA 1
ATOM 3060 C C . PRO A 1 399 ? 10.958 -23.060 10.084 1.00 71.25 399 PRO A C 1
ATOM 3062 O O . PRO A 1 399 ? 10.279 -24.069 9.932 1.00 71.25 399 PRO A O 1
ATOM 3065 N N . GLY A 1 400 ? 11.541 -22.756 11.247 1.00 67.31 400 GLY A N 1
ATOM 3066 C CA . GLY A 1 400 ? 11.347 -23.478 12.505 1.00 67.31 400 GLY A CA 1
ATOM 3067 C C . GLY A 1 400 ? 11.171 -22.486 13.653 1.00 67.31 400 GLY A C 1
ATOM 3068 O O . GLY A 1 400 ? 12.152 -22.172 14.330 1.00 67.31 400 GLY A O 1
ATOM 3069 N N . PRO A 1 401 ? 9.972 -21.907 13.825 1.00 67.38 401 PRO A N 1
ATOM 3070 C CA . PRO A 1 401 ? 9.727 -20.951 14.892 1.00 67.38 401 PRO A CA 1
ATOM 3071 C C . PRO A 1 401 ? 9.584 -21.630 16.274 1.00 67.38 401 PRO A C 1
ATOM 3073 O O . PRO A 1 401 ? 9.339 -22.836 16.333 1.00 67.38 401 PRO A O 1
ATOM 3076 N N . PRO A 1 402 ? 9.756 -20.890 17.393 1.00 67.62 402 PRO A N 1
ATOM 3077 C CA . PRO A 1 402 ? 9.579 -21.416 18.742 1.00 67.62 402 PRO A CA 1
ATOM 3078 C C . PRO A 1 402 ? 8.196 -22.029 18.962 1.00 67.62 402 PRO A C 1
ATOM 3080 O O . PRO A 1 402 ? 7.225 -21.709 18.269 1.00 67.62 402 PRO A O 1
ATOM 3083 N N . ARG A 1 403 ? 8.093 -22.881 19.988 1.00 67.56 403 ARG A N 1
ATOM 3084 C CA . ARG A 1 403 ? 6.822 -23.503 20.388 1.00 67.56 403 ARG A CA 1
ATOM 3085 C C . ARG A 1 403 ? 5.736 -22.441 20.595 1.00 67.56 403 ARG A C 1
ATOM 3087 O O . ARG A 1 403 ? 5.952 -21.456 21.291 1.00 67.56 403 ARG A O 1
ATOM 3094 N N . GLY A 1 404 ? 4.555 -22.679 20.024 1.00 68.06 404 GLY A N 1
ATOM 3095 C CA . GLY A 1 404 ? 3.414 -21.759 20.092 1.00 68.06 404 GLY A CA 1
ATOM 3096 C C . GLY A 1 404 ? 3.295 -20.798 18.903 1.00 68.06 404 GLY A C 1
ATOM 3097 O O . GLY A 1 404 ? 2.270 -20.131 18.779 1.00 68.06 404 GLY A O 1
ATOM 3098 N N . ILE A 1 405 ? 4.276 -20.765 17.997 1.00 74.12 405 ILE A N 1
ATOM 3099 C CA . ILE A 1 405 ? 4.215 -20.042 16.721 1.00 74.12 405 ILE A CA 1
ATOM 3100 C C . ILE A 1 405 ? 4.218 -21.083 15.595 1.00 74.12 405 ILE A C 1
ATOM 3102 O O . ILE A 1 405 ? 5.096 -21.932 15.536 1.00 74.12 405 ILE A O 1
ATOM 3106 N N . ALA A 1 406 ? 3.239 -21.032 14.695 1.00 74.00 406 ALA A N 1
ATOM 3107 C CA . ALA A 1 406 ? 3.144 -21.935 13.547 1.00 74.00 406 ALA A CA 1
ATOM 3108 C C . ALA A 1 406 ? 3.996 -21.467 12.359 1.00 74.00 406 ALA A C 1
ATOM 3110 O O . ALA A 1 406 ? 4.451 -22.282 11.563 1.00 74.00 406 ALA A O 1
ATOM 3111 N N . ALA A 1 407 ? 4.154 -20.153 12.198 1.00 76.12 407 ALA A N 1
ATOM 3112 C CA . ALA A 1 407 ? 4.979 -19.543 11.160 1.00 76.12 407 ALA A CA 1
ATOM 3113 C C . ALA A 1 407 ? 5.326 -18.107 11.558 1.00 76.12 407 ALA A C 1
ATOM 3115 O O . ALA A 1 407 ? 4.488 -17.418 12.139 1.00 76.12 407 ALA A O 1
ATOM 3116 N N . ARG A 1 408 ? 6.523 -17.639 11.205 1.00 82.19 408 ARG A N 1
ATOM 3117 C CA . ARG A 1 408 ? 6.900 -16.223 11.275 1.00 82.19 408 ARG A CA 1
ATOM 3118 C C . ARG A 1 408 ? 7.640 -15.830 10.005 1.00 82.19 408 ARG A C 1
ATOM 3120 O O . ARG A 1 408 ? 8.483 -16.579 9.511 1.00 82.19 408 ARG A O 1
ATOM 3127 N N . TRP A 1 409 ? 7.297 -14.665 9.484 1.00 84.50 409 TRP A N 1
ATOM 3128 C CA . TRP A 1 409 ? 7.932 -14.061 8.327 1.00 84.50 409 TRP A CA 1
ATOM 3129 C C . TRP A 1 409 ? 7.877 -12.544 8.443 1.00 84.50 409 TRP A C 1
ATOM 3131 O O . TRP A 1 409 ? 7.145 -11.985 9.255 1.00 84.50 409 TRP A O 1
ATOM 3141 N N . GLY A 1 410 ? 8.649 -11.854 7.627 1.00 84.56 410 GLY A N 1
ATOM 3142 C CA . GLY A 1 410 ? 8.633 -10.408 7.613 1.00 84.56 410 GLY A CA 1
ATOM 3143 C C . GLY A 1 410 ? 9.391 -9.859 6.431 1.00 84.56 410 GLY A C 1
ATOM 3144 O O . GLY A 1 410 ? 10.101 -10.578 5.735 1.00 84.56 410 GLY A O 1
ATOM 3145 N N . ARG A 1 411 ? 9.228 -8.562 6.219 1.00 87.19 411 ARG A N 1
ATOM 3146 C CA . ARG A 1 411 ? 9.933 -7.801 5.205 1.00 87.19 411 ARG A CA 1
ATOM 3147 C C . ARG A 1 411 ? 10.363 -6.477 5.797 1.00 87.19 411 ARG A C 1
ATOM 3149 O O . ARG A 1 411 ? 9.559 -5.747 6.375 1.00 87.19 411 ARG A O 1
ATOM 3156 N N . TRP A 1 412 ? 11.625 -6.157 5.602 1.00 91.31 412 TRP A N 1
ATOM 3157 C CA . TRP A 1 412 ? 12.173 -4.831 5.820 1.00 91.31 412 TRP A CA 1
ATOM 3158 C C . TRP A 1 412 ? 12.287 -4.157 4.469 1.00 91.31 412 TRP A C 1
ATOM 3160 O O . TRP A 1 412 ? 12.714 -4.798 3.515 1.00 91.31 412 TRP A O 1
ATOM 3170 N N . ARG A 1 413 ? 11.903 -2.891 4.360 1.00 88.06 413 ARG A N 1
ATOM 3171 C CA . ARG A 1 413 ? 12.071 -2.109 3.136 1.00 88.06 413 ARG A CA 1
ATOM 3172 C C . ARG A 1 413 ? 12.622 -0.745 3.491 1.00 88.06 413 ARG A C 1
ATOM 3174 O O . ARG A 1 413 ? 12.090 -0.088 4.378 1.00 88.06 413 ARG A O 1
ATOM 3181 N N . VAL A 1 414 ? 13.654 -0.321 2.782 1.00 84.12 414 VAL A N 1
ATOM 3182 C CA . VAL A 1 414 ? 14.241 1.007 2.906 1.00 84.12 414 VAL A CA 1
ATOM 3183 C C . VAL A 1 414 ? 13.799 1.831 1.701 1.00 84.12 414 VAL A C 1
ATOM 3185 O O . VAL A 1 414 ? 13.846 1.372 0.560 1.00 84.12 414 VAL A O 1
ATOM 3188 N N . ARG A 1 415 ? 13.303 3.040 1.944 1.00 78.25 415 ARG A N 1
ATOM 3189 C CA . ARG A 1 415 ? 12.833 3.972 0.917 1.00 78.25 415 ARG A CA 1
ATOM 3190 C C . ARG A 1 415 ? 13.607 5.272 1.042 1.00 78.25 415 ARG A C 1
ATOM 3192 O O . ARG A 1 415 ? 13.754 5.786 2.143 1.00 78.25 415 ARG A O 1
ATOM 3199 N N . ALA A 1 416 ? 14.050 5.830 -0.079 1.00 73.38 416 ALA A N 1
ATOM 3200 C CA . ALA A 1 416 ? 14.612 7.176 -0.094 1.00 73.38 416 ALA A CA 1
ATOM 3201 C C . ALA A 1 416 ? 13.562 8.215 0.328 1.00 73.38 416 ALA A C 1
ATOM 3203 O O . ALA A 1 416 ? 12.410 8.155 -0.106 1.00 73.38 416 ALA A O 1
ATOM 3204 N N . THR A 1 417 ? 13.988 9.184 1.130 1.00 75.69 417 THR A N 1
ATOM 3205 C CA . THR A 1 417 ? 13.230 10.388 1.488 1.00 75.69 417 THR A CA 1
ATOM 3206 C C . THR A 1 417 ? 14.119 11.622 1.287 1.00 75.69 417 THR A C 1
ATOM 3208 O O . THR A 1 417 ? 15.342 11.482 1.244 1.00 75.69 417 THR A O 1
ATOM 3211 N N . PRO A 1 418 ? 13.565 12.847 1.194 1.00 65.31 418 PRO A N 1
ATOM 3212 C CA . PRO A 1 418 ? 14.380 14.055 1.023 1.00 65.31 418 PRO A CA 1
ATOM 3213 C C . PRO A 1 418 ? 15.437 14.286 2.119 1.00 65.31 418 PRO A C 1
ATOM 3215 O O . PRO A 1 418 ? 16.414 14.984 1.877 1.00 65.31 418 PRO A O 1
ATOM 3218 N N . GLY A 1 419 ? 15.246 13.713 3.315 1.00 76.50 419 GLY A N 1
ATOM 3219 C CA . GLY A 1 419 ? 16.153 13.845 4.461 1.00 76.50 419 GLY A CA 1
ATOM 3220 C C . GLY A 1 419 ? 16.995 12.603 4.768 1.00 76.50 419 GLY A C 1
ATOM 3221 O O . GLY A 1 419 ? 17.611 12.562 5.828 1.00 76.50 419 GLY A O 1
ATOM 3222 N N . GLY A 1 420 ? 16.994 11.586 3.897 1.00 89.12 420 GLY A N 1
ATOM 3223 C CA . GLY A 1 420 ? 17.691 10.316 4.114 1.00 89.12 420 GLY A CA 1
ATOM 3224 C C . GLY A 1 420 ? 16.832 9.129 3.691 1.00 89.12 420 GLY A C 1
ATOM 3225 O O . GLY A 1 420 ? 16.450 9.007 2.527 1.00 89.12 420 GLY A O 1
ATOM 3226 N N . SER A 1 421 ? 16.473 8.269 4.640 1.00 86.38 421 SER A N 1
ATOM 3227 C CA . SER A 1 421 ? 15.737 7.031 4.385 1.00 86.38 421 SER A CA 1
ATOM 3228 C C . SER A 1 421 ? 14.602 6.803 5.373 1.00 86.38 421 SER A C 1
ATOM 3230 O O . SER A 1 421 ? 14.755 7.042 6.564 1.00 86.38 421 SER A O 1
ATOM 3232 N N . GLU A 1 422 ? 13.488 6.262 4.893 1.00 89.19 422 GLU A N 1
ATOM 3233 C CA . GLU A 1 422 ? 12.454 5.640 5.718 1.00 89.19 422 GLU A CA 1
ATOM 3234 C C . GLU A 1 422 ? 12.656 4.122 5.686 1.00 89.19 422 GLU A C 1
ATOM 3236 O O . GLU A 1 422 ? 12.664 3.509 4.617 1.00 89.19 422 GLU A O 1
ATOM 3241 N N . VAL A 1 423 ? 12.793 3.500 6.854 1.00 89.94 423 VAL A N 1
ATOM 3242 C CA . VAL A 1 423 ? 12.759 2.046 7.012 1.00 89.94 423 VAL A CA 1
ATOM 3243 C C . VAL A 1 423 ? 11.362 1.636 7.448 1.00 89.94 423 VAL A C 1
ATOM 3245 O O . VAL A 1 423 ? 10.863 2.101 8.472 1.00 89.94 423 VAL A O 1
ATOM 3248 N N . VAL A 1 424 ? 10.748 0.731 6.691 1.00 84.38 424 VAL A N 1
ATOM 3249 C CA . VAL A 1 424 ? 9.453 0.118 6.989 1.00 84.38 424 VAL A CA 1
ATOM 3250 C C . VAL A 1 424 ? 9.672 -1.366 7.263 1.00 84.38 424 VAL A C 1
ATOM 3252 O O . VAL A 1 424 ? 10.028 -2.132 6.366 1.00 84.38 424 VAL A O 1
ATOM 3255 N N . ALA A 1 425 ? 9.456 -1.777 8.505 1.00 86.81 425 ALA A N 1
ATOM 3256 C CA . ALA A 1 425 ? 9.531 -3.160 8.949 1.00 86.81 425 ALA A CA 1
ATOM 3257 C C . ALA A 1 425 ? 8.118 -3.724 9.092 1.00 86.81 425 ALA A C 1
ATOM 3259 O O . ALA A 1 425 ? 7.385 -3.329 9.995 1.00 86.81 425 ALA A O 1
ATOM 3260 N N . ARG A 1 426 ? 7.735 -4.661 8.224 1.00 83.75 426 ARG A N 1
ATOM 3261 C CA . ARG A 1 426 ? 6.488 -5.423 8.341 1.00 83.75 426 ARG A CA 1
ATOM 3262 C C . ARG A 1 426 ? 6.808 -6.822 8.838 1.00 83.75 426 ARG A C 1
ATOM 3264 O O . ARG A 1 426 ? 7.457 -7.575 8.121 1.00 83.75 426 ARG A O 1
ATOM 3271 N N . GLN A 1 427 ? 6.347 -7.185 10.027 1.00 84.69 427 GLN A N 1
ATOM 3272 C CA . GLN A 1 427 ? 6.557 -8.523 10.583 1.00 84.69 427 GLN A CA 1
ATOM 3273 C C . GLN A 1 427 ? 5.219 -9.205 10.809 1.00 84.69 427 GLN A C 1
ATOM 3275 O O . GLN A 1 427 ? 4.298 -8.595 11.343 1.00 84.69 427 GLN A O 1
ATOM 3280 N N . SER A 1 428 ? 5.132 -10.475 10.440 1.00 83.06 428 SER A N 1
ATOM 3281 C CA . SER A 1 428 ? 3.935 -11.285 10.582 1.00 83.06 428 SER A CA 1
ATOM 3282 C C . SER A 1 428 ? 4.265 -12.606 11.256 1.00 83.06 428 SER A C 1
ATOM 3284 O O . SER A 1 428 ? 5.256 -13.270 10.948 1.00 83.06 428 SER A O 1
ATOM 3286 N N . ALA A 1 429 ? 3.419 -13.020 12.186 1.00 81.62 429 ALA A N 1
ATOM 3287 C CA . ALA A 1 429 ? 3.555 -14.313 12.826 1.00 81.62 429 ALA A CA 1
ATOM 3288 C C . ALA A 1 429 ? 2.186 -14.917 13.106 1.00 81.62 429 ALA A C 1
ATOM 3290 O O . ALA A 1 429 ? 1.243 -14.232 13.498 1.00 81.62 429 ALA A O 1
ATOM 3291 N N . ARG A 1 430 ? 2.078 -16.224 12.893 1.00 78.81 430 ARG A N 1
ATOM 3292 C CA . ARG A 1 430 ? 0.866 -16.992 13.136 1.00 78.81 430 ARG A CA 1
ATOM 3293 C C . ARG A 1 430 ? 1.033 -17.817 14.399 1.00 78.81 430 ARG A C 1
ATOM 3295 O O . ARG A 1 430 ? 1.971 -18.604 14.491 1.00 78.81 430 ARG A O 1
ATOM 3302 N N . VAL A 1 431 ? 0.105 -17.687 15.338 1.00 76.00 431 VAL A N 1
ATOM 3303 C CA . VAL A 1 431 ? 0.048 -18.517 16.546 1.00 76.00 431 VAL A CA 1
ATOM 3304 C C . VAL A 1 431 ? -0.323 -19.961 16.171 1.00 76.00 431 VAL A C 1
ATOM 3306 O O . VAL A 1 431 ? -1.169 -20.192 15.305 1.00 76.00 431 VAL A O 1
ATOM 3309 N N . ASP A 1 432 ? 0.312 -20.947 16.805 1.00 74.25 432 ASP A N 1
ATOM 3310 C CA . ASP A 1 432 ? -0.007 -22.368 16.620 1.00 74.25 432 ASP A CA 1
ATOM 3311 C C . ASP A 1 432 ? -1.255 -22.767 17.420 1.00 74.25 432 ASP A C 1
ATOM 3313 O O . ASP A 1 432 ? -1.183 -23.124 18.595 1.00 74.25 432 ASP A O 1
ATOM 3317 N N . ALA A 1 433 ? -2.414 -22.737 16.759 1.00 61.88 433 ALA A N 1
ATOM 3318 C CA . ALA A 1 433 ? -3.699 -23.117 17.344 1.00 61.88 433 ALA A CA 1
ATOM 3319 C C . ALA A 1 433 ? -3.760 -24.572 17.860 1.00 61.88 433 ALA A C 1
ATOM 3321 O O . ALA A 1 433 ? -4.515 -24.848 18.792 1.00 61.88 433 ALA A O 1
ATOM 3322 N N . GLY A 1 434 ? -2.964 -25.496 17.307 1.00 61.91 434 GLY A N 1
ATOM 3323 C CA . GLY A 1 434 ? -2.912 -26.891 17.756 1.00 61.91 434 GLY A CA 1
ATOM 3324 C C . GLY A 1 434 ? -2.159 -27.040 19.078 1.00 61.91 434 GLY A C 1
ATOM 3325 O O . GLY A 1 434 ? -2.641 -27.705 19.996 1.00 61.91 434 GLY A O 1
ATOM 3326 N N . ALA A 1 435 ? -1.028 -26.342 19.220 1.00 59.09 435 ALA A N 1
ATOM 3327 C CA . ALA A 1 435 ? -0.312 -26.237 20.492 1.00 59.09 435 ALA A CA 1
ATOM 3328 C C . ALA A 1 435 ? -1.143 -25.513 21.571 1.00 59.09 435 ALA A C 1
ATOM 3330 O O . ALA A 1 435 ? -1.064 -25.861 22.750 1.00 59.09 435 ALA A O 1
ATOM 3331 N N . LEU A 1 436 ? -1.982 -24.546 21.174 1.00 52.84 436 LEU A N 1
ATOM 3332 C CA . LEU A 1 436 ? -2.923 -23.860 22.066 1.00 52.84 436 LEU A CA 1
ATOM 3333 C C . LEU A 1 436 ? -4.037 -24.770 22.594 1.00 52.84 436 LEU A C 1
ATOM 3335 O O . LEU A 1 436 ? -4.425 -24.625 23.747 1.00 52.84 436 LEU A O 1
ATOM 3339 N N . ALA A 1 437 ? -4.547 -25.690 21.772 1.00 51.47 437 ALA A N 1
ATOM 3340 C CA . ALA A 1 437 ? -5.615 -26.610 22.164 1.00 51.47 437 ALA A CA 1
ATOM 3341 C C . ALA A 1 437 ? -5.142 -27.712 23.133 1.00 51.47 437 ALA A C 1
ATOM 3343 O O . ALA A 1 437 ? -5.949 -28.253 23.885 1.00 51.47 437 ALA A O 1
ATOM 3344 N N . ALA A 1 438 ? -3.845 -28.041 23.117 1.00 52.41 438 ALA A N 1
ATOM 3345 C CA . ALA A 1 438 ? -3.239 -29.061 23.974 1.00 52.41 438 ALA A CA 1
ATOM 3346 C C . ALA A 1 438 ? -2.825 -28.540 25.365 1.00 52.41 438 ALA A C 1
ATOM 3348 O O . ALA A 1 438 ? -2.672 -29.330 26.298 1.00 52.41 438 ALA A O 1
ATOM 3349 N N . ALA A 1 439 ? -2.644 -27.226 25.527 1.00 52.97 439 ALA A N 1
ATOM 3350 C CA . ALA A 1 439 ? -2.466 -26.617 26.839 1.00 52.97 439 ALA A CA 1
ATOM 3351 C C . ALA A 1 439 ? -3.830 -26.563 27.545 1.00 52.97 439 ALA A C 1
ATOM 3353 O O . ALA A 1 439 ? -4.791 -26.040 26.989 1.00 52.97 439 ALA A O 1
ATOM 3354 N N . ALA A 1 440 ? -3.921 -27.069 28.779 1.00 45.84 440 ALA A N 1
ATOM 3355 C CA . ALA A 1 440 ? -5.152 -27.118 29.587 1.00 45.84 440 ALA A CA 1
ATOM 3356 C C . ALA A 1 440 ? -5.768 -25.738 29.912 1.00 45.84 440 ALA A C 1
ATOM 3358 O O . ALA A 1 440 ? -6.767 -25.649 30.623 1.00 45.84 440 ALA A O 1
ATOM 3359 N N . ASP A 1 441 ? -5.180 -24.673 29.380 1.00 46.62 441 ASP A N 1
ATOM 3360 C CA . ASP A 1 441 ? -5.580 -23.300 29.563 1.00 46.62 441 ASP A CA 1
ATOM 3361 C C . ASP A 1 441 ? -5.975 -22.738 28.193 1.00 46.62 441 ASP A C 1
ATOM 3363 O O . ASP A 1 441 ? -5.123 -22.464 27.337 1.00 46.62 441 ASP A O 1
ATOM 3367 N N . ARG A 1 442 ? -7.282 -22.528 27.982 1.00 47.03 442 ARG A N 1
ATOM 3368 C CA . ARG A 1 442 ? -7.831 -21.690 26.899 1.00 47.03 442 ARG A CA 1
ATOM 3369 C C . ARG A 1 442 ? -7.432 -20.215 27.106 1.00 47.03 442 ARG A C 1
ATOM 3371 O O . ARG A 1 442 ? -8.264 -19.325 26.975 1.00 47.03 442 ARG A O 1
ATOM 3378 N N . ALA A 1 443 ? -6.181 -19.942 27.467 1.00 49.53 443 ALA A N 1
ATOM 3379 C CA . ALA A 1 443 ? -5.631 -18.608 27.585 1.00 49.53 443 ALA A CA 1
ATOM 3380 C C . ALA A 1 443 ? -5.683 -17.939 26.201 1.00 49.53 443 ALA A C 1
ATOM 3382 O O . ALA A 1 443 ? -4.890 -18.261 25.307 1.00 49.53 443 ALA A O 1
ATOM 3383 N N . ASP A 1 444 ? -6.721 -17.113 26.078 1.00 70.12 444 ASP A N 1
ATOM 3384 C CA . ASP A 1 444 ? -7.041 -16.006 25.181 1.00 70.12 444 ASP A CA 1
ATOM 3385 C C . ASP A 1 444 ? -6.109 -15.819 23.967 1.00 70.12 444 ASP A C 1
ATOM 3387 O O . ASP A 1 444 ? -4.984 -15.328 24.067 1.00 70.12 444 ASP A O 1
ATOM 3391 N N . VAL A 1 445 ? -6.586 -16.224 22.783 1.00 65.94 445 VAL A N 1
ATOM 3392 C CA . VAL A 1 445 ? -5.923 -15.956 21.491 1.00 65.94 445 VAL A CA 1
ATOM 3393 C C . VAL A 1 445 ? -5.582 -14.461 21.332 1.00 65.94 445 VAL A C 1
ATOM 3395 O O . VAL A 1 445 ? -4.443 -14.184 20.952 1.00 65.94 445 VAL A O 1
ATOM 3398 N N . PRO A 1 446 ? -6.477 -13.508 21.673 1.00 68.69 446 PRO A N 1
ATOM 3399 C CA . PRO A 1 446 ? -6.156 -12.083 21.770 1.00 68.69 446 PRO A CA 1
ATOM 3400 C C . PRO A 1 446 ? -4.935 -11.751 22.642 1.00 68.69 446 PRO A C 1
ATOM 3402 O O . PRO A 1 446 ? -4.006 -11.120 22.146 1.00 68.69 446 PRO A O 1
ATOM 3405 N N . GLU A 1 447 ? -4.865 -12.209 23.898 1.00 72.00 447 GLU A N 1
ATOM 3406 C CA . GLU A 1 447 ? -3.693 -12.027 24.775 1.00 72.00 447 GLU A CA 1
ATOM 3407 C C . GLU A 1 447 ? -2.393 -12.526 24.128 1.00 72.00 447 GLU A C 1
ATOM 3409 O O . GLU A 1 447 ? -1.364 -11.846 24.155 1.00 72.00 447 GLU A O 1
ATOM 3414 N N . LYS A 1 448 ? -2.420 -13.717 23.522 1.00 71.69 448 LYS A N 1
ATOM 3415 C CA . LYS A 1 448 ? -1.234 -14.310 22.885 1.00 71.69 448 LYS A CA 1
ATOM 3416 C C . LYS A 1 448 ? -0.841 -13.575 21.609 1.00 71.69 448 LYS A C 1
ATOM 3418 O O . LYS A 1 448 ? 0.350 -13.366 21.382 1.00 71.69 448 LYS A O 1
ATOM 3423 N N . LYS A 1 449 ? -1.820 -13.128 20.820 1.00 73.88 449 LYS A N 1
ATOM 3424 C CA . LYS A 1 449 ? -1.607 -12.254 19.663 1.00 73.88 449 LYS A CA 1
ATOM 3425 C C . LYS A 1 449 ? -0.995 -10.919 20.105 1.00 73.88 449 LYS A C 1
ATOM 3427 O O . LYS A 1 449 ? -0.015 -10.485 19.507 1.00 73.88 449 LYS A O 1
ATOM 3432 N N . ARG A 1 450 ? -1.492 -10.321 21.197 1.00 74.44 450 ARG A N 1
ATOM 3433 C CA . ARG A 1 450 ? -0.958 -9.077 21.773 1.00 74.44 450 ARG A CA 1
ATOM 3434 C C . ARG A 1 450 ? 0.494 -9.235 22.221 1.00 74.44 450 ARG A C 1
ATOM 3436 O O . ARG A 1 450 ? 1.330 -8.435 21.818 1.00 74.44 450 ARG A O 1
ATOM 3443 N N . ARG A 1 451 ? 0.822 -10.294 22.970 1.00 73.06 451 ARG A N 1
ATOM 3444 C CA . ARG A 1 451 ? 2.209 -10.586 23.386 1.00 73.06 451 ARG A CA 1
ATOM 3445 C C . ARG A 1 451 ? 3.136 -10.825 22.198 1.00 73.06 451 ARG A C 1
ATOM 3447 O O . ARG A 1 451 ? 4.268 -10.351 22.206 1.00 73.06 451 ARG A O 1
ATOM 3454 N N . LEU A 1 452 ? 2.660 -11.545 21.179 1.00 77.12 452 LEU A N 1
ATOM 3455 C CA . LEU A 1 452 ? 3.418 -11.775 19.952 1.00 77.12 452 LEU A CA 1
ATOM 3456 C C . LEU A 1 452 ? 3.678 -10.457 19.215 1.00 77.12 452 LEU A C 1
ATOM 3458 O O . LEU A 1 452 ? 4.800 -10.224 18.790 1.00 77.12 452 LEU A O 1
ATOM 3462 N N . ARG A 1 453 ? 2.694 -9.559 19.136 1.00 74.81 453 ARG A N 1
ATOM 3463 C CA . ARG A 1 453 ? 2.871 -8.207 18.591 1.00 74.81 453 ARG A CA 1
ATOM 3464 C C . ARG A 1 453 ? 3.873 -7.382 19.394 1.00 74.81 453 ARG A C 1
ATOM 3466 O O . ARG A 1 453 ? 4.784 -6.824 18.800 1.00 74.81 453 ARG A O 1
ATOM 3473 N N . GLU A 1 454 ? 3.731 -7.316 20.716 1.00 76.56 454 GLU A N 1
ATOM 3474 C CA . GLU A 1 454 ? 4.660 -6.578 21.583 1.00 76.56 454 GLU A CA 1
ATOM 3475 C C . GLU A 1 454 ? 6.098 -7.081 21.415 1.00 76.56 454 GLU A C 1
ATOM 3477 O O . GLU A 1 454 ? 7.034 -6.286 21.428 1.00 76.56 454 GLU A O 1
ATOM 3482 N N . LEU A 1 455 ? 6.270 -8.394 21.231 1.00 78.50 455 LEU A N 1
ATOM 3483 C CA . LEU A 1 455 ? 7.550 -9.001 20.891 1.00 78.50 455 LEU A CA 1
ATOM 3484 C C . LEU A 1 455 ? 8.029 -8.536 19.506 1.00 78.50 455 LEU A C 1
ATOM 3486 O O . LEU A 1 455 ? 9.087 -7.926 19.421 1.00 78.50 455 LEU A O 1
ATOM 3490 N N . LEU A 1 456 ? 7.226 -8.722 18.450 1.00 81.62 456 LEU A N 1
ATOM 3491 C CA . LEU A 1 456 ? 7.584 -8.323 17.083 1.00 81.62 456 LEU A CA 1
ATOM 3492 C C . LEU A 1 456 ? 7.916 -6.825 16.970 1.00 81.62 456 LEU A C 1
ATOM 3494 O O . LEU A 1 456 ? 8.867 -6.458 16.282 1.00 81.62 456 LEU A O 1
ATOM 3498 N N . GLU A 1 457 ? 7.152 -5.953 17.632 1.00 81.56 457 GLU A N 1
ATOM 3499 C CA . GLU A 1 457 ? 7.394 -4.508 17.671 1.00 81.56 457 GLU A CA 1
ATOM 3500 C C . GLU A 1 457 ? 8.670 -4.173 18.435 1.00 81.56 457 GLU A C 1
ATOM 3502 O O . GLU A 1 457 ? 9.481 -3.392 17.937 1.00 81.56 457 GLU A O 1
ATOM 3507 N N . ARG A 1 458 ? 8.867 -4.757 19.625 1.00 81.88 458 ARG A N 1
ATOM 3508 C CA . ARG A 1 458 ? 10.076 -4.547 20.431 1.00 81.88 458 ARG A CA 1
ATOM 3509 C C . ARG A 1 458 ? 11.317 -4.992 19.670 1.00 81.88 458 ARG A C 1
ATOM 3511 O O . ARG A 1 458 ? 12.277 -4.230 19.602 1.00 81.88 458 ARG A O 1
ATOM 3518 N N . ASP A 1 459 ? 11.277 -6.169 19.058 1.00 80.38 459 ASP A N 1
ATOM 3519 C CA . ASP A 1 459 ? 12.393 -6.729 18.298 1.00 80.38 459 ASP A CA 1
ATOM 3520 C C . ASP A 1 459 ? 12.669 -5.892 17.045 1.00 80.38 459 ASP A C 1
ATOM 3522 O O . ASP A 1 459 ? 13.826 -5.599 16.722 1.00 80.38 459 ASP A O 1
ATOM 3526 N N . SER A 1 460 ? 11.610 -5.423 16.374 1.00 85.81 460 SER A N 1
ATOM 3527 C CA . SER A 1 460 ? 11.751 -4.546 15.211 1.00 85.81 460 SER A CA 1
ATOM 3528 C C . SER A 1 460 ? 12.375 -3.201 15.589 1.00 85.81 460 SER A C 1
ATOM 3530 O O . SER A 1 460 ? 13.309 -2.749 14.930 1.00 85.81 460 SER A O 1
ATOM 3532 N N . ARG A 1 461 ? 11.915 -2.575 16.679 1.00 86.50 461 ARG A N 1
ATOM 3533 C CA . ARG A 1 461 ? 12.472 -1.312 17.190 1.00 86.50 461 ARG A CA 1
ATOM 3534 C C . ARG A 1 461 ? 13.912 -1.476 17.660 1.00 86.50 461 ARG A C 1
ATOM 3536 O O . ARG A 1 461 ? 14.757 -0.687 17.265 1.00 86.50 461 ARG A O 1
ATOM 3543 N N . ALA A 1 462 ? 14.219 -2.539 18.401 1.00 82.75 462 ALA A N 1
ATOM 3544 C CA . ALA A 1 462 ? 15.581 -2.826 18.844 1.00 82.75 462 ALA A CA 1
ATOM 3545 C C . ALA A 1 462 ? 16.547 -3.007 17.661 1.00 82.75 462 ALA A C 1
ATOM 3547 O O . ALA A 1 462 ? 17.681 -2.529 17.708 1.00 82.75 462 ALA A O 1
ATOM 3548 N N . THR A 1 463 ? 16.086 -3.652 16.583 1.00 85.25 463 THR A N 1
ATOM 3549 C CA . THR A 1 463 ? 16.846 -3.786 15.331 1.00 85.25 463 THR A CA 1
ATOM 3550 C C . THR A 1 463 ? 17.080 -2.422 14.673 1.00 85.25 463 THR A C 1
ATOM 3552 O O . THR A 1 463 ? 18.202 -2.133 14.264 1.00 85.25 463 THR A O 1
ATOM 3555 N N . LEU A 1 464 ? 16.054 -1.565 14.603 1.00 88.81 464 LEU A N 1
ATOM 3556 C CA . LEU A 1 464 ? 16.173 -0.205 14.058 1.00 88.81 464 LEU A CA 1
ATOM 3557 C C . LEU A 1 464 ? 17.130 0.660 14.883 1.00 88.81 464 LEU A C 1
ATOM 3559 O O . LEU A 1 464 ? 17.987 1.327 14.312 1.00 88.81 464 LEU A O 1
ATOM 3563 N N . ASP A 1 465 ? 17.048 0.596 16.211 1.00 86.69 465 ASP A N 1
ATOM 3564 C CA . ASP A 1 465 ? 17.941 1.328 17.111 1.00 86.69 465 ASP A CA 1
ATOM 3565 C C . ASP A 1 465 ? 19.392 0.848 16.971 1.00 86.69 465 ASP A C 1
ATOM 3567 O O . ASP A 1 465 ? 20.330 1.646 16.991 1.00 86.69 465 ASP A O 1
ATOM 3571 N N . ALA A 1 466 ? 19.599 -0.464 16.822 1.00 83.75 466 ALA A N 1
ATOM 3572 C CA . ALA A 1 466 ? 20.917 -1.027 16.550 1.00 83.75 466 ALA A CA 1
ATOM 3573 C C . ALA A 1 466 ? 21.449 -0.588 15.180 1.00 83.75 466 ALA A C 1
ATOM 3575 O O . ALA A 1 466 ? 22.629 -0.260 15.069 1.00 83.75 466 ALA A O 1
ATOM 3576 N N . CYS A 1 467 ? 20.584 -0.523 14.165 1.00 88.94 467 CYS A N 1
ATOM 3577 C CA . CYS A 1 467 ? 20.939 -0.040 12.835 1.00 88.94 467 CYS A CA 1
ATOM 3578 C C . CYS A 1 467 ? 21.354 1.431 12.883 1.00 88.94 467 CYS A C 1
ATOM 3580 O O . CYS A 1 467 ? 22.389 1.791 12.332 1.00 88.94 467 CYS A O 1
ATOM 3582 N N . ALA A 1 468 ? 20.592 2.267 13.592 1.00 88.31 468 ALA A N 1
ATOM 3583 C CA . ALA A 1 468 ? 20.910 3.677 13.778 1.00 88.31 468 ALA A CA 1
ATOM 3584 C C . ALA A 1 468 ? 22.276 3.870 14.456 1.00 88.31 468 ALA A C 1
ATOM 3586 O O . ALA A 1 468 ? 23.068 4.692 14.006 1.00 88.31 468 ALA A O 1
ATOM 3587 N N . ARG A 1 469 ? 22.592 3.081 15.494 1.00 86.31 469 ARG A N 1
ATOM 3588 C CA . ARG A 1 469 ? 23.916 3.116 16.144 1.00 86.31 469 ARG A CA 1
ATOM 3589 C C . ARG A 1 469 ? 25.040 2.682 15.202 1.00 86.31 469 ARG A C 1
ATOM 3591 O O . ARG A 1 469 ? 26.053 3.367 15.115 1.00 86.31 469 ARG A O 1
ATOM 3598 N N . ALA A 1 470 ? 24.843 1.590 14.464 1.00 82.88 470 ALA A N 1
ATOM 3599 C CA . ALA A 1 470 ? 25.838 1.056 13.532 1.00 82.88 470 ALA A CA 1
ATOM 3600 C C . ALA A 1 470 ? 26.153 1.996 12.353 1.00 82.88 470 ALA A C 1
ATOM 3602 O O . ALA A 1 470 ? 27.213 1.876 11.751 1.00 82.88 470 ALA A O 1
ATOM 3603 N N . LEU A 1 471 ? 25.248 2.923 12.021 1.00 87.56 471 LEU A N 1
ATOM 3604 C CA . LEU A 1 471 ? 25.466 3.948 10.993 1.00 87.56 471 LEU A CA 1
ATOM 3605 C C . LEU A 1 471 ? 26.316 5.132 11.484 1.00 87.56 471 LEU A C 1
ATOM 3607 O O . LEU A 1 471 ? 26.864 5.869 10.668 1.00 87.56 471 LEU A O 1
ATOM 3611 N N . VAL A 1 472 ? 26.428 5.323 12.802 1.00 84.69 472 VAL A N 1
ATOM 3612 C CA . VAL A 1 472 ? 27.186 6.425 13.422 1.00 84.69 472 VAL A CA 1
ATOM 3613 C C . VAL A 1 472 ? 28.537 5.946 13.960 1.00 84.69 472 VAL A C 1
ATOM 3615 O O . VAL A 1 472 ? 29.515 6.693 13.946 1.00 84.69 472 VAL A O 1
ATOM 3618 N N . GLU A 1 473 ? 28.611 4.702 14.430 1.00 70.94 473 GLU A N 1
ATOM 3619 C CA . GLU A 1 473 ? 29.829 4.103 14.973 1.00 70.94 473 GLU A CA 1
ATOM 3620 C C . GLU A 1 473 ? 30.594 3.331 13.880 1.00 70.94 473 GLU A C 1
ATOM 3622 O O . GLU A 1 473 ? 29.991 2.540 13.155 1.00 70.94 473 GLU A O 1
ATOM 3627 N N . PRO A 1 474 ? 31.926 3.499 13.741 1.00 48.72 474 PRO A N 1
ATOM 3628 C CA . PRO A 1 474 ? 32.707 2.661 12.835 1.00 48.72 474 PRO A CA 1
ATOM 3629 C C . PRO A 1 474 ? 32.566 1.186 13.245 1.00 48.72 474 PRO A C 1
ATOM 3631 O O . PRO A 1 474 ? 32.494 0.898 14.445 1.00 48.72 474 PRO A O 1
ATOM 3634 N N . PRO A 1 475 ? 32.553 0.233 12.290 1.00 47.03 475 PRO A N 1
ATOM 3635 C CA . PRO A 1 475 ? 32.399 -1.176 12.622 1.00 47.03 475 PRO A CA 1
ATOM 3636 C C . PRO A 1 475 ? 33.481 -1.568 13.636 1.00 47.03 475 PRO A C 1
ATOM 3638 O O . PRO A 1 475 ? 34.654 -1.240 13.413 1.00 47.03 475 PRO A O 1
ATOM 3641 N N . PRO A 1 476 ? 33.135 -2.255 14.744 1.00 43.94 476 PRO A N 1
ATOM 3642 C CA . PRO A 1 476 ? 34.145 -2.717 15.679 1.00 43.94 476 PRO A CA 1
ATOM 3643 C C . PRO A 1 476 ? 35.157 -3.548 14.893 1.00 43.94 476 PRO A C 1
ATOM 3645 O O . PRO A 1 476 ? 34.775 -4.406 14.089 1.00 43.94 476 PRO A O 1
ATOM 3648 N N . ALA A 1 477 ? 36.447 -3.255 15.081 1.00 37.06 477 ALA A N 1
ATOM 3649 C CA . ALA A 1 477 ? 37.516 -4.001 14.439 1.00 37.06 477 ALA A CA 1
ATOM 3650 C C . ALA A 1 477 ? 37.259 -5.490 14.684 1.00 37.06 477 ALA A C 1
ATOM 3652 O O . ALA A 1 477 ? 37.225 -5.928 15.837 1.00 37.06 477 ALA A O 1
ATOM 3653 N N . ARG A 1 478 ? 37.017 -6.256 13.608 1.00 38.28 478 ARG A N 1
ATOM 3654 C CA . ARG A 1 478 ? 36.855 -7.708 13.718 1.00 38.28 478 ARG A CA 1
ATOM 3655 C C . ARG A 1 478 ? 38.067 -8.217 14.497 1.00 38.28 478 ARG A C 1
ATOM 3657 O O . ARG A 1 478 ? 39.188 -7.961 14.043 1.00 38.28 478 ARG A O 1
ATOM 3664 N N . PRO A 1 479 ? 37.894 -8.901 15.640 1.00 33.31 479 PRO A N 1
ATOM 3665 C CA . PRO A 1 479 ? 39.033 -9.516 16.287 1.00 33.31 479 PRO A CA 1
ATOM 3666 C C . PRO A 1 479 ? 39.649 -10.468 15.262 1.00 33.31 479 PRO A C 1
ATOM 3668 O O . PRO A 1 479 ? 38.962 -11.332 14.709 1.00 33.31 479 PRO A O 1
ATOM 3671 N N . ARG A 1 480 ? 40.934 -10.267 14.949 1.00 31.52 480 ARG A N 1
ATOM 3672 C CA . ARG A 1 480 ? 41.723 -11.294 14.274 1.00 31.52 480 ARG A CA 1
ATOM 3673 C C . ARG A 1 480 ? 41.719 -12.487 15.217 1.00 31.52 480 ARG A C 1
ATOM 3675 O O . ARG A 1 480 ? 42.416 -12.482 16.224 1.00 31.52 480 ARG A O 1
ATOM 3682 N N . LEU A 1 481 ? 40.883 -13.472 14.916 1.00 34.94 481 LEU A N 1
ATOM 3683 C CA . LEU A 1 481 ? 41.016 -14.797 15.491 1.00 34.94 481 LEU A CA 1
ATOM 3684 C C . LEU A 1 481 ? 42.289 -15.392 14.891 1.00 34.94 481 LEU A C 1
ATOM 3686 O O . LEU A 1 481 ? 42.257 -15.988 13.817 1.00 34.94 481 LEU A O 1
ATOM 3690 N N . ASP A 1 482 ? 43.417 -15.174 15.564 1.00 31.53 482 ASP A N 1
ATOM 3691 C CA . ASP A 1 482 ? 44.564 -16.055 15.398 1.00 31.53 482 ASP A CA 1
ATOM 3692 C C . ASP A 1 482 ? 44.120 -17.447 15.856 1.00 31.53 482 ASP A C 1
ATOM 3694 O O . ASP A 1 482 ? 43.570 -17.617 16.949 1.00 31.53 482 ASP A O 1
ATOM 3698 N N . ALA A 1 483 ? 44.325 -18.447 15.001 1.00 35.69 483 ALA A N 1
ATOM 3699 C CA . ALA A 1 483 ? 43.829 -19.814 15.158 1.00 35.69 483 ALA A CA 1
ATOM 3700 C C . ALA A 1 483 ? 44.484 -20.604 16.318 1.00 35.69 483 ALA A C 1
ATOM 3702 O O . ALA A 1 483 ? 44.498 -21.831 16.299 1.00 35.69 483 ALA A O 1
ATOM 3703 N N . ALA A 1 484 ? 45.030 -19.924 17.330 1.00 35.94 484 ALA A N 1
ATOM 3704 C CA . ALA A 1 484 ? 45.829 -20.523 18.394 1.00 35.94 484 ALA A CA 1
ATOM 3705 C C . ALA A 1 484 ? 45.408 -20.149 19.830 1.00 35.94 484 ALA A C 1
ATOM 3707 O O . ALA A 1 484 ? 46.073 -20.590 20.761 1.00 35.94 484 ALA A O 1
ATOM 3708 N N . GLN A 1 485 ? 44.330 -19.385 20.063 1.00 36.22 485 GLN A N 1
ATOM 3709 C CA . GLN A 1 485 ? 43.945 -18.981 21.436 1.00 36.22 485 GLN A CA 1
ATOM 3710 C C . GLN A 1 485 ? 42.463 -19.180 21.806 1.00 36.22 485 GLN A C 1
ATOM 3712 O O . GLN A 1 485 ? 41.938 -18.525 22.702 1.00 36.22 485 GLN A O 1
ATOM 3717 N N . ALA A 1 486 ? 41.779 -20.145 21.188 1.00 32.38 486 ALA A N 1
ATOM 3718 C CA . ALA A 1 486 ? 40.470 -20.619 21.652 1.00 32.38 486 ALA A CA 1
ATOM 3719 C C . ALA A 1 486 ? 40.630 -21.781 22.648 1.00 32.38 486 ALA A C 1
ATOM 3721 O O . ALA A 1 486 ? 40.238 -22.912 22.369 1.00 32.38 486 ALA A O 1
ATOM 3722 N N . GLY A 1 487 ? 41.248 -21.518 23.799 1.00 34.41 487 GLY A N 1
ATOM 3723 C CA . GLY A 1 487 ? 41.456 -22.564 24.795 1.00 34.41 487 GLY A CA 1
ATOM 3724 C C . GLY A 1 487 ? 42.181 -22.116 26.051 1.00 34.41 487 GLY A C 1
ATOM 3725 O O . GLY A 1 487 ? 43.180 -22.731 26.365 1.00 34.41 487 GLY A O 1
ATOM 3726 N N . GLU A 1 488 ? 41.715 -21.056 26.723 1.00 31.91 488 GLU A N 1
ATOM 3727 C CA . GLU A 1 488 ? 41.943 -20.788 28.163 1.00 31.91 488 GLU A CA 1
ATOM 3728 C C . GLU A 1 488 ? 41.372 -19.406 28.536 1.00 31.91 488 GLU A C 1
ATOM 3730 O O . GLU A 1 488 ? 42.098 -18.428 28.645 1.00 31.91 488 GLU A O 1
ATOM 3735 N N . ALA A 1 489 ? 40.046 -19.289 28.683 1.00 33.12 489 ALA A N 1
ATOM 3736 C CA . ALA A 1 489 ? 39.415 -18.137 29.353 1.00 33.12 489 ALA A CA 1
ATOM 3737 C C . ALA A 1 489 ? 37.934 -18.393 29.707 1.00 33.12 489 ALA A C 1
ATOM 3739 O O . ALA A 1 489 ? 37.082 -17.547 29.458 1.00 33.12 489 ALA A O 1
ATOM 3740 N N . VAL A 1 490 ? 37.580 -19.563 30.256 1.00 30.30 490 VAL A N 1
ATOM 3741 C CA . VAL A 1 490 ? 36.248 -19.785 30.873 1.00 30.30 490 VAL A CA 1
ATOM 3742 C C . VAL A 1 490 ? 36.375 -20.704 32.094 1.00 30.30 490 VAL A C 1
ATOM 3744 O O . VAL A 1 490 ? 35.750 -21.757 32.158 1.00 30.30 490 VAL A O 1
ATOM 3747 N N . LEU A 1 491 ? 37.213 -20.332 33.066 1.00 31.14 491 LEU A N 1
ATOM 3748 C CA . LEU A 1 491 ? 37.252 -21.013 34.371 1.00 31.14 491 LEU A CA 1
ATOM 3749 C C . LEU A 1 491 ? 37.304 -20.080 35.593 1.00 31.14 491 LEU A C 1
ATOM 3751 O O . LEU A 1 491 ? 37.407 -20.572 36.707 1.00 31.14 491 LEU A O 1
ATOM 3755 N N . GLU A 1 492 ? 37.131 -18.762 35.441 1.00 29.67 492 GLU A N 1
ATOM 3756 C CA . GLU A 1 492 ? 37.284 -17.832 36.580 1.00 29.67 492 GLU A CA 1
ATOM 3757 C C . GLU A 1 492 ? 36.088 -16.898 36.847 1.00 29.67 492 GLU A C 1
ATOM 3759 O O . GLU A 1 492 ? 36.229 -15.864 37.489 1.00 29.67 492 GLU A O 1
ATOM 3764 N N . ALA A 1 493 ? 34.880 -17.259 36.398 1.00 31.78 493 ALA A N 1
ATOM 3765 C CA . ALA A 1 493 ? 33.674 -16.455 36.660 1.00 31.78 493 ALA A CA 1
ATOM 3766 C C . ALA A 1 493 ? 32.421 -17.272 37.034 1.00 31.78 493 ALA A C 1
ATOM 3768 O O . ALA A 1 493 ? 31.300 -16.813 36.829 1.00 31.78 493 ALA A O 1
ATOM 3769 N N . ALA A 1 494 ? 32.594 -18.478 37.584 1.00 30.91 494 ALA A N 1
ATOM 3770 C CA . ALA A 1 494 ? 31.500 -19.288 38.135 1.00 30.91 494 ALA A CA 1
ATOM 3771 C C . ALA A 1 494 ? 31.852 -19.817 39.533 1.00 30.91 494 ALA A C 1
ATOM 3773 O O . ALA A 1 494 ? 31.761 -21.008 39.819 1.00 30.91 494 ALA A O 1
ATOM 3774 N N . GLY A 1 495 ? 32.298 -18.916 40.412 1.00 37.97 495 GLY A N 1
ATOM 3775 C CA . GLY A 1 495 ? 32.205 -19.179 41.841 1.00 37.97 495 GLY A CA 1
ATOM 3776 C C . GLY A 1 495 ? 30.727 -19.299 42.218 1.00 37.97 495 GLY A C 1
ATOM 3777 O O . GLY A 1 495 ? 30.089 -18.270 42.428 1.00 37.97 495 GLY A O 1
ATOM 3778 N N . VAL A 1 496 ? 30.262 -20.553 42.320 1.00 35.38 496 VAL A N 1
ATOM 3779 C CA . VAL A 1 496 ? 28.881 -21.066 42.500 1.00 35.38 496 VAL A CA 1
ATOM 3780 C C . VAL A 1 496 ? 28.162 -21.432 41.202 1.00 35.38 496 VAL A C 1
ATOM 3782 O O . VAL A 1 496 ? 27.952 -20.550 40.339 1.00 35.38 496 VAL A O 1
#

Organism: NCBI:txid2497753

InterPro domains:
  IPR005031 Coenzyme Q-binding protein COQ10, START domain [PF03364] (12-115)
  IPR019587 Polyketide cyclase/dehydrase [PF10604] (168-303)
  IPR023393 START-like domain superfamily [G3DSA:3.30.530.20] (2-164)
  IPR023393 START-like domain superfamily [G3DSA:3.30.530.20] (165-327)
  IPR023393 START-like domain superfamily [G3DSA:3.30.530.20] (328-473)

Sequence (496 aa):
MRNHASHSVVCNAPAATVHDLISRTSEWPRLLGPCEAVTVLESDGPTELVEITARLQGVGMSWQSRRTVRPEVLGVDAELVRPMPLVASMRTTWRVVAVNDEQCVLLLEHDYRLCDDITGLVDGVHTRAEAARFIAASIDVNSERELADFKAAAERAGAPSGRDRALRHSIVCAAPADEVYAVVRNAANWPLIFDACVAATRVGGDDTTELVRIDALQDGATISWETRRHYTDAIRRIEYELPVPMPFLESMSGQWRVIPLTADRCLLTVDRRWRLLADVTGIRPGVNTVDQAAEVVDGFVDGNAEAEMLAIRDFAENRSAALATVVVRATLPHPPDEVLAALFPLVGTADLLTGRPAGTVRYQDAVHDELVAQPRGEAALRVVRTRDERSLSIDVCQPGPPRGIAARWGRWRVRATPGGSEVVARQSARVDAGALAAAADRADVPEKKRRLRELLERDSRATLDACARALVEPPPARPRLDAAQAGEAVLEAAGV

Radius of gyration: 25.83 Å; Cα contacts (8 Å, |Δi|>4): 1002; chains: 1; bounding box: 78×56×76 Å